Protein 7ODC (pdb70)

GO terms:
  GO:0005737 cytoplasm (C, IDA)
  GO:0042176 regulation of protein catabolic process (P, IDA)
  GO:0009446 putrescine biosynthetic process (P, IDA)
  GO:0042803 protein homodimerization activity (F, IDA)
  GO:0004586 ornithine decarboxylase activity (F, IDA)
  GO:0005829 cytosol (C, IDA)
  GO:0001822 kidney development (P, IMP)
  GO:0006597 spermine biosynthetic process (P, IMP)
  GO:0008284 positive regulation of cell population proliferation (P, IMP)
  GO:0008295 spermidine biosynthetic process (P, IMP)

InterPro domains:
  IPR000183 Ornithine/DAP/Arg decarboxylase [PR01179] (66-84)
  IPR000183 Ornithine/DAP/Arg decarboxylase [PR01179] (86-98)
  IPR000183 Ornithine/DAP/Arg decarboxylase [PR01179] (188-201)
  IPR000183 Ornithine/DAP/Arg decarboxylase [PR01179] (271-290)
  IPR000183 Ornithine/DAP/Arg decarboxylase [PR01179] (387-400)
  IPR002433 Ornithine decarboxylase [PR01182] (38-62)
  IPR002433 Ornithine decarboxylase [PR01182] (64-91)
  IPR002433 Ornithine decarboxylase [PR01182] (108-132)
  IPR002433 Ornithine decarboxylase [PR01182] (138-160)
  IPR002433 Ornithine decarboxylase [PR01182] (320-333)
  IPR002433 Ornithine decarboxylase [PR01182] (354-364)
  IPR002433 Ornithine decarboxylase [PR01182] (374-387)
  IPR002433 Ornithine decarboxylase [PTHR11482] (30-410)
  IPR009006 Alanine racemase/group IV decarboxylase, C-terminal [G3DSA:2.40.37.10] (34-411)
  IPR009006 Alanine racemase/group IV decarboxylase, C-terminal [SSF50621] (266-418)
  IPR022643 Orn/DAP/Arg decarboxylase 2, C-terminal [PF00278] (40-387)
  IPR022644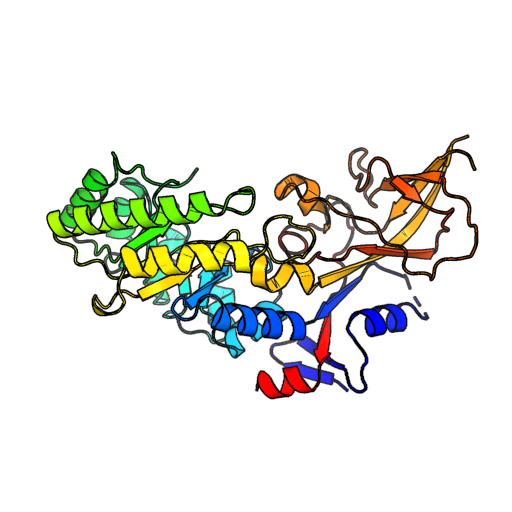 Orn/DAP/Arg decarboxylase 2, N-terminal [PF02784] (45-281)
  IPR022653 Orn/DAP/Arg decarboxylase 2, pyridoxal-phosphate binding site [PS00878] (66-84)
  IPR022657 Orn/DAP/Arg decarboxylase 2, conserved site [PS00879] (222-239)
  IPR029066 PLP-binding barrel [G3DSA:3.20.20.10] (48-279)

Solvent-accessible surface area: 18016 Å² total; per-residue (Å²): 74,73,24,102,62,50,144,18,100,0,75,4,10,72,89,72,105,42,20,130,44,8,6,53,84,95,37,150,172,105,99,6,15,0,3,0,32,0,4,24,0,2,130,10,12,82,87,0,86,164,7,1,98,72,6,56,5,2,0,7,0,115,0,0,70,18,82,2,0,0,4,0,0,16,54,28,46,0,2,0,18,0,35,35,79,98,26,0,76,38,0,48,57,26,64,6,71,21,83,69,2,0,1,16,32,2,69,3,120,58,61,48,0,101,50,0,36,98,56,37,0,73,23,0,2,0,21,39,81,101,4,0,101,42,0,32,196,12,8,68,140,1,84,0,0,0,42,2,37,93,224,70,22,6,67,53,185,50,0,104,106,4,0,72,74,0,86,156,74,118,4,54,2,14,0,0,2,1,72,22,14,56,72,40,109,66,22,98,36,2,35,104,3,1,26,26,0,58,57,0,9,68,45,0,94,131,16,47,8,110,21,75,0,0,0,1,0,2,12,1,17,6,23,128,81,54,195,16,108,3,54,86,3,4,71,59,1,41,78,8,0,85,148,61,0,53,84,133,67,57,22,94,5,0,0,22,0,5,47,0,0,0,8,35,4,0,26,0,0,0,6,0,78,42,58,114,55,77,210,75,98,39,3,40,0,44,0,31,9,3,12,72,13,1,0,3,2,45,108,174,39,145,30,157,32,109,24,64,41,39,64,174,91,117,115,144,41,146,123,33,27,4,14,0,52,3,20,17,125,48,68,149,2,102,12,23,112,164,31,99,10,6,75,2,99,90,18,45,22,0,21,1,80,36,3,0,10,43,2,26,41,52,15,51,51,100,78,51,83,137,136,18,94,48,80,24,1,0,31,78,88,40,77,108,97,20,205

Radius of gyration: 23.09 Å; Cα contacts (8 Å, |Δi|>4): 810; chains: 1; bounding box: 42×72×40 Å

Organism: Mus musculus (NCBI:txid10090)

CATH classification: 2.40.37.10 (+1 more: 3.20.20.10)

Nearest PDB structures (foldseek):
  7odc-assembly1_A-2  TM=1.002E+00  e=2.655E-84  Mus musculus
  7u6u-assembly1_B  TM=9.925E-01  e=4.959E-75  Homo sapiens
  2on3-assembly1_B  TM=9.975E-01  e=5.660E-73  Homo sapiens
  2oo0-assembly1_B  TM=9.942E-01  e=3.985E-73  Homo sapiens
  7u6p-assembly1_B  TM=9.910E-01  e=6.746E-73  Homo sapiens

Sequence (387 aa):
SSFTKDEFDCHILDEGFTAKDILDQKINDKDAFYVADLGDILKKHLRWLKALPRVTPFYAVKCNDSRAIVSTLAAIGTGFDCASKTEIQLVQGLGVPAERVIYANPCKQVSQIKYAASNGVQMMTFDSEIELMKVARAHPKAKLVLRIATKFGATLKTSRLLLERAKELNIDVIGVSFHVGSGCTDPDTFVQAVSDARCVFDMATEVGFSMHLLDIGGGFPGSEDTKLKFEEITSVINPALDKYFPSDSGVRIIAEPGRYYVASAFTLAVNIIAKKTVWEQTFMYYVNDGVYGSFNCILYDHAHVKALLQKRPKPDEKYYSSSIWGPTCDGLDRIVERCNLPEMHVGDWMLFENMGAYTVAAASTFNGFQRPNIYYVMSRPMWQLMK

Foldseek 3Di:
DWDDDQHAIAAADPDPQDQLNVVVVVLCVQAKAKEFALQLLVVLVVVCCVLPVQAAEAAECLFFVPLVNLLLCVLQPGAHAAQFLVRVCSNVVSPDALVSYANEHADDDLVRLLSCQVRVNAHYEHADLVSLVSCLPRPQAHEYAYEDELVDHHDLVCLLVNLLSCVVSVHAYAAYEYAPAQVDPDLVSLLVVLVSRLSSCVSNVVSPHNHAEYESEENAAQDPVRPDHNSNNSVVNVVSCCVRPNVVSVHRYYYHYYLNSWQQRMKMKWFFADKDDDVVAEIETETQAWCLAQVVCCVPVVDDWDKDFSDDDDPPADKHWYWYAYDDPDPPRTRGGTDIGGDDDGGGMIMTGRRTTPGRSRHDCPVNRDHHYYHHYYYPVSVVVSD

Structure (mmCIF, N/CA/C/O backbone):
data_7ODC
#
_entry.id   7ODC
#
_cell.length_a   118.500
_cell.length_b   74.000
_cell.length_c   45.600
_cell.angle_alpha   90.00
_cell.angle_beta   90.00
_cell.angle_gamma   90.00
#
_symmetry.space_group_name_H-M   'P 21 21 2'
#
loop_
_entity.id
_entity.type
_entity.pdbx_description
1 polymer 'PROTEIN (ORNITHINE DECARBOXYLASE)'
2 non-polymer "PYRIDOXAL-5'-PHOSPHATE"
3 water water
#
loop_
_atom_site.group_PDB
_atom_site.id
_atom_site.type_symbol
_atom_site.label_atom_id
_atom_site.label_alt_id
_atom_site.label_comp_id
_atom_site.label_asym_id
_atom_site.label_entity_id
_atom_site.label_seq_id
_atom_site.pdbx_PDB_ins_code
_atom_site.Cartn_x
_atom_site.Cartn_y
_atom_site.Cartn_z
_atom_site.occupancy
_atom_site.B_iso_or_equiv
_atom_site.auth_seq_id
_atom_site.auth_comp_id
_atom_site.auth_asym_id
_atom_site.auth_atom_id
_atom_site.pdbx_PDB_model_num
ATOM 1 N N . SER A 1 2 ? -26.732 -12.770 -30.890 1.00 37.86 2 SER A N 1
ATOM 2 C CA . SER A 1 2 ? -27.086 -11.417 -31.310 1.00 38.46 2 SER A CA 1
ATOM 3 C C . SER A 1 2 ? -26.074 -10.429 -30.733 1.00 38.12 2 SER A C 1
ATOM 4 O O . SER A 1 2 ? -25.725 -10.505 -29.560 1.00 37.10 2 SER A O 1
ATOM 7 N N . SER A 1 3 ? -25.568 -9.557 -31.591 1.00 37.60 3 SER A N 1
ATOM 8 C CA . SER A 1 3 ? -24.528 -8.609 -31.210 1.00 38.65 3 SER A CA 1
ATOM 9 C C . SER A 1 3 ? -24.581 -7.358 -32.068 1.00 39.04 3 SER A C 1
ATOM 10 O O . SER A 1 3 ? -25.187 -7.335 -33.140 1.00 39.83 3 SER A O 1
ATOM 13 N N . PHE A 1 4 ? -23.922 -6.301 -31.606 1.00 39.50 4 PHE A N 1
ATOM 14 C CA . PHE A 1 4 ? -23.837 -5.048 -32.347 1.00 38.93 4 PHE A CA 1
ATOM 15 C C . PHE A 1 4 ? -22.422 -4.484 -32.189 1.00 39.80 4 PHE A C 1
ATOM 16 O O . PHE A 1 4 ? -21.737 -4.793 -31.212 1.00 38.03 4 PHE A O 1
ATOM 24 N N . THR A 1 5 ? -22.014 -3.662 -33.152 1.00 40.32 5 THR A N 1
ATOM 25 C CA . THR A 1 5 ? -20.691 -3.047 -33.095 1.00 41.15 5 THR A CA 1
ATOM 26 C C . THR A 1 5 ? -20.819 -1.533 -33.190 1.00 40.30 5 THR A C 1
ATOM 27 O O . THR A 1 5 ? -21.671 -1.030 -33.913 1.00 40.06 5 THR A O 1
ATOM 31 N N . LYS A 1 6 ? -19.986 -0.812 -32.449 1.00 39.64 6 LYS A N 1
ATOM 32 C CA . LYS A 1 6 ? -20.000 0.645 -32.477 1.00 39.18 6 LYS A CA 1
ATOM 33 C C . LYS A 1 6 ? -18.784 1.158 -31.713 1.00 39.11 6 LYS A C 1
ATOM 34 O O . LYS A 1 6 ? -18.288 0.465 -30.820 1.00 38.22 6 LYS A O 1
ATOM 40 N N . ASP A 1 7 ? -18.248 2.295 -32.124 1.00 39.60 7 ASP A N 1
ATOM 41 C CA . ASP A 1 7 ? -17.070 2.854 -31.474 1.00 40.21 7 ASP A CA 1
ATOM 42 C C . ASP A 1 7 ? -16.013 1.807 -31.155 1.00 40.38 7 ASP A C 1
ATOM 43 O O . ASP A 1 7 ? -15.447 1.759 -30.063 1.00 40.84 7 ASP A O 1
ATOM 48 N N . GLU A 1 8 ? -15.618 1.000 -32.130 1.00 40.88 8 GLU A N 1
ATOM 49 C CA . GLU A 1 8 ? -14.565 0.015 -32.007 1.00 41.31 8 GLU A CA 1
ATOM 50 C C . GLU A 1 8 ? -14.751 -1.012 -30.901 1.00 39.59 8 GLU A C 1
ATOM 51 O O . GLU A 1 8 ? -13.759 -1.499 -30.337 1.00 39.86 8 GLU A O 1
ATOM 57 N N . PHE A 1 9 ? -15.983 -1.422 -30.611 1.00 37.10 9 PHE A N 1
ATOM 58 C CA . PHE A 1 9 ? -16.259 -2.442 -29.614 1.00 34.26 9 PHE A CA 1
ATOM 59 C C . PHE A 1 9 ? -17.449 -3.290 -30.069 1.00 32.94 9 PHE A C 1
ATOM 60 O O . PHE A 1 9 ? -18.296 -2.804 -30.798 1.00 33.05 9 PHE A O 1
ATOM 68 N N . ASP A 1 10 ? -17.481 -4.530 -29.604 1.00 32.65 10 ASP A N 1
ATOM 69 C CA . ASP A 1 10 ? -18.563 -5.442 -29.923 1.00 32.19 10 ASP A CA 1
ATOM 70 C C . ASP A 1 10 ? -19.397 -5.656 -28.653 1.00 30.54 10 ASP A C 1
ATOM 71 O O . ASP A 1 10 ? -18.808 -5.734 -27.582 1.00 30.33 10 ASP A O 1
ATOM 76 N N . CYS A 1 11 ? -20.712 -5.694 -28.799 1.00 28.10 11 CYS A N 1
ATOM 77 C CA . CYS A 1 11 ? -21.560 -5.907 -27.632 1.00 27.00 11 CYS A CA 1
ATOM 78 C C . CYS A 1 11 ? -22.599 -6.981 -27.943 1.00 27.45 11 CYS A C 1
ATOM 79 O O . CYS A 1 11 ? -23.309 -6.851 -28.940 1.00 28.72 11 CYS A O 1
ATOM 82 N N . HIS A 1 12 ? -22.629 -8.023 -27.131 1.00 26.77 12 HIS A N 1
ATOM 83 C CA . HIS A 1 12 ? -23.592 -9.108 -27.300 1.00 27.32 12 HIS A CA 1
ATOM 84 C C . HIS A 1 12 ? -24.932 -8.632 -26.736 1.00 26.86 12 HIS A C 1
ATOM 85 O O . HIS A 1 12 ? -24.958 -8.128 -25.622 1.00 22.71 12 HIS A O 1
ATOM 92 N N . ILE A 1 13 ? -26.037 -8.841 -27.437 1.00 25.01 13 ILE A N 1
ATOM 93 C CA . ILE A 1 13 ? -27.352 -8.437 -26.931 1.00 27.87 13 ILE A CA 1
ATOM 94 C C . ILE A 1 13 ? -27.980 -9.639 -26.241 1.00 27.88 13 ILE A C 1
ATOM 95 O O . ILE A 1 13 ? -27.986 -10.732 -26.824 1.00 29.52 13 ILE A O 1
ATOM 100 N N . LEU A 1 14 ? -28.432 -9.498 -25.015 1.00 27.17 14 LEU A N 1
ATOM 101 C CA . LEU A 1 14 ? -29.014 -10.571 -24.221 1.00 28.63 14 LEU A CA 1
ATOM 102 C C . LEU A 1 14 ? -30.476 -10.767 -24.627 1.00 30.99 14 LEU A C 1
ATOM 103 O O . LEU A 1 14 ? -31.266 -9.836 -24.458 1.00 30.95 14 LEU A O 1
ATOM 108 N N . ASP A 1 15 ? -30.842 -11.952 -25.127 1.00 34.65 15 ASP A N 1
ATOM 109 C CA . ASP A 1 15 ? -32.230 -12.085 -25.563 1.00 37.23 15 ASP A CA 1
ATOM 110 C C . ASP A 1 15 ? -33.291 -12.692 -24.700 1.00 39.14 15 ASP A C 1
ATOM 111 O O . ASP A 1 15 ? -34.261 -11.943 -24.455 1.00 41.91 15 ASP A O 1
ATOM 116 N N . GLU A 1 16 ? -33.285 -13.972 -24.366 1.00 40.98 16 GLU A N 1
ATOM 117 C CA . GLU A 1 16 ? -34.395 -14.479 -23.546 1.00 41.08 16 GLU A CA 1
ATOM 118 C C . GLU A 1 16 ? -34.499 -13.562 -22.325 1.00 40.92 16 GLU A C 1
ATOM 119 O O . GLU A 1 16 ? -34.726 -12.359 -22.335 1.00 41.59 16 GLU A O 1
ATOM 121 N N . GLY A 1 17 ? -34.201 -14.226 -21.222 1.00 39.92 17 GLY A N 1
ATOM 122 C CA . GLY A 1 17 ? -34.081 -13.625 -19.898 1.00 38.27 17 GLY A CA 1
ATOM 123 C C . GLY A 1 17 ? -32.642 -13.989 -19.471 1.00 36.89 17 GLY A C 1
ATOM 124 O O . GLY A 1 17 ? -32.384 -14.328 -18.324 1.00 37.43 17 GLY A O 1
ATOM 125 N N . PHE A 1 18 ? -31.770 -14.024 -20.477 1.00 35.24 18 PHE A N 1
ATOM 126 C CA . PHE A 1 18 ? -30.364 -14.302 -20.224 1.00 33.68 18 PHE A CA 1
ATOM 127 C C . PHE A 1 18 ? -29.787 -12.998 -19.641 1.00 31.43 18 PHE A C 1
ATOM 128 O O . PHE A 1 18 ? -30.109 -11.892 -20.039 1.00 31.05 18 PHE A O 1
ATOM 136 N N . THR A 1 19 ? -28.979 -13.188 -18.631 1.00 29.87 19 THR A N 1
ATOM 137 C CA . THR A 1 19 ? -28.362 -12.086 -17.885 1.00 29.11 19 THR A CA 1
ATOM 138 C C . THR A 1 19 ? -26.861 -12.127 -18.087 1.00 25.23 19 THR A C 1
ATOM 139 O O . THR A 1 19 ? -26.305 -13.115 -18.566 1.00 22.90 19 THR A O 1
ATOM 143 N N . ALA A 1 20 ? -26.177 -11.081 -17.628 1.00 24.17 20 ALA A N 1
ATOM 144 C CA . ALA A 1 20 ? -24.719 -11.029 -17.709 1.00 22.55 20 ALA A CA 1
ATOM 145 C C . ALA A 1 20 ? -24.073 -12.205 -17.007 1.00 23.10 20 ALA A C 1
ATOM 146 O O . ALA A 1 20 ? -23.042 -12.741 -17.458 1.00 20.63 20 ALA A O 1
ATOM 148 N N . LYS A 1 21 ? -24.611 -12.624 -15.860 1.00 23.97 21 LYS A N 1
ATOM 149 C CA . LYS A 1 21 ? -24.102 -13.800 -15.162 1.00 27.58 21 LYS A CA 1
ATOM 150 C C . LYS A 1 21 ? -24.210 -15.041 -16.037 1.00 27.32 21 LYS A C 1
ATOM 151 O O . LYS A 1 21 ? -23.259 -15.808 -16.170 1.00 28.24 21 LYS A O 1
ATOM 157 N N . ASP A 1 22 ? -25.321 -15.250 -16.732 1.00 29.19 22 ASP A N 1
ATOM 158 C CA . ASP A 1 22 ? -25.489 -16.396 -17.628 1.00 29.66 22 ASP A CA 1
ATOM 159 C C . ASP A 1 22 ? -24.477 -16.412 -18.761 1.00 28.78 22 ASP A C 1
ATOM 160 O O . ASP A 1 22 ? -23.997 -17.466 -19.167 1.00 29.19 22 ASP A O 1
ATOM 165 N N . ILE A 1 23 ? -24.137 -15.244 -19.307 1.00 26.28 23 ILE A N 1
ATOM 166 C CA . ILE A 1 23 ? -23.127 -15.176 -20.362 1.00 26.61 23 ILE A CA 1
ATOM 167 C C . ILE A 1 23 ? -21.783 -15.620 -19.821 1.00 25.47 23 ILE A C 1
ATOM 168 O O . ILE A 1 23 ? -20.986 -16.294 -20.470 1.00 24.72 23 ILE A O 1
ATOM 173 N N . LEU A 1 24 ? -21.490 -15.184 -18.595 1.00 24.27 24 LEU A N 1
ATOM 174 C CA . LEU A 1 24 ? -20.245 -15.570 -17.936 1.00 25.14 24 LEU A CA 1
ATOM 175 C C . LEU A 1 24 ? -20.100 -17.085 -17.867 1.00 25.71 24 LEU A C 1
ATOM 176 O O . LEU A 1 24 ? -19.111 -17.691 -18.278 1.00 24.18 24 LEU A O 1
ATOM 181 N N . ASP A 1 25 ? -21.145 -17.754 -17.379 1.00 27.63 25 ASP A N 1
ATOM 182 C CA . ASP A 1 25 ? -21.189 -19.213 -17.322 1.00 29.67 25 ASP A CA 1
ATOM 183 C C . ASP A 1 25 ? -21.042 -19.859 -18.700 1.00 29.15 25 ASP A C 1
ATOM 184 O O . ASP A 1 25 ? -20.358 -20.866 -18.870 1.00 28.90 25 ASP A O 1
ATOM 189 N N . GLN A 1 26 ? -21.671 -19.276 -19.712 1.00 29.13 26 GLN A N 1
ATOM 190 C CA . GLN A 1 26 ? -21.603 -19.768 -21.074 1.00 30.54 26 GLN A CA 1
ATOM 191 C C . GLN A 1 26 ? -20.195 -19.769 -21.638 1.00 30.14 26 GLN A C 1
ATOM 192 O O . GLN A 1 26 ? -19.792 -20.717 -22.325 1.00 28.82 26 GLN A O 1
ATOM 198 N N . LYS A 1 27 ? -19.448 -18.697 -21.348 1.00 28.28 27 LYS A N 1
ATOM 199 C CA . LYS A 1 27 ? -18.068 -18.591 -21.810 1.00 29.19 27 LYS A CA 1
ATOM 200 C C . LYS A 1 27 ? -17.200 -19.624 -21.105 1.00 29.37 27 LYS A C 1
ATOM 201 O O . LYS A 1 27 ? -16.327 -20.204 -21.741 1.00 29.77 27 LYS A O 1
ATOM 207 N N . ILE A 1 28 ? -17.471 -19.910 -19.840 1.00 29.42 28 ILE A N 1
ATOM 208 C CA . ILE A 1 28 ? -16.708 -20.892 -19.079 1.00 29.74 28 ILE A CA 1
ATOM 209 C C . ILE A 1 28 ? -17.048 -22.305 -19.551 1.00 31.52 28 ILE A C 1
ATOM 210 O O . ILE A 1 28 ? -16.159 -23.152 -19.549 1.00 33.55 28 ILE A O 1
ATOM 215 N N . ASN A 1 29 ? -18.288 -22.525 -19.946 1.00 33.82 29 ASN A N 1
ATOM 216 C CA . ASN A 1 29 ? -18.717 -23.828 -20.450 1.00 35.77 29 ASN A CA 1
ATOM 217 C C . ASN A 1 29 ? -18.266 -24.025 -21.901 1.00 36.89 29 ASN A C 1
ATOM 218 O O . ASN A 1 29 ? -18.255 -25.212 -22.309 1.00 38.49 29 ASN A O 1
ATOM 223 N N . ASP A 1 36 ? -6.839 -21.740 -23.312 1.00 27.52 36 ASP A N 1
ATOM 224 C CA . ASP A 1 36 ? -5.834 -21.128 -22.438 1.00 25.49 36 ASP A CA 1
ATOM 225 C C . ASP A 1 36 ? -6.398 -20.717 -21.082 1.00 22.36 36 ASP A C 1
ATOM 226 O O . ASP A 1 36 ? -5.632 -20.644 -20.109 1.00 22.41 36 ASP A O 1
ATOM 231 N N . LYS A 1 37 ? -7.666 -20.402 -20.987 1.00 1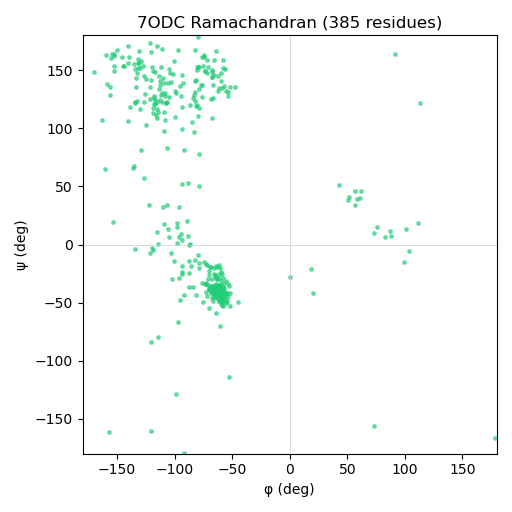9.90 37 LYS A N 1
ATOM 232 C CA . LYS A 1 37 ? -8.326 -20.097 -19.719 1.00 18.73 37 LYS A CA 1
ATOM 233 C C . LYS A 1 37 ? -7.753 -18.881 -19.000 1.00 16.88 37 LYS A C 1
ATOM 234 O O . LYS A 1 37 ? -7.535 -18.847 -17.787 1.00 16.99 37 LYS A O 1
ATOM 240 N N . ASP A 1 38 ? -7.566 -17.847 -19.800 1.00 16.86 38 ASP A N 1
ATOM 241 C CA . ASP A 1 38 ? -7.116 -16.566 -19.308 1.00 16.22 38 ASP A CA 1
ATOM 242 C C . ASP A 1 38 ? -8.277 -15.894 -18.576 1.00 15.06 38 ASP A C 1
ATOM 243 O O . ASP A 1 38 ? -9.450 -16.119 -18.908 1.00 15.68 38 ASP A O 1
ATOM 248 N N . ALA A 1 39 ? -7.916 -15.101 -17.571 1.00 13.90 39 ALA A N 1
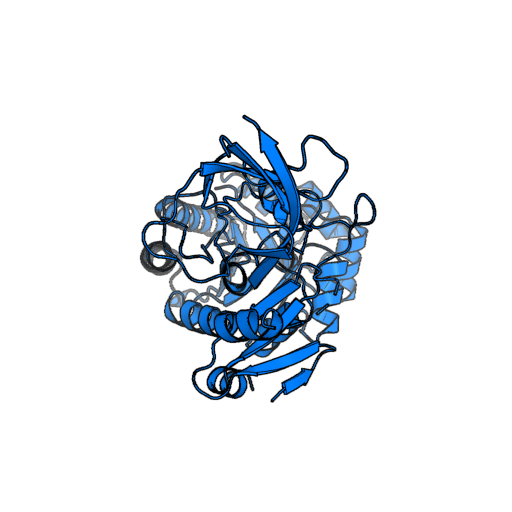ATOM 249 C CA . ALA A 1 39 ? -8.933 -14.318 -16.869 1.00 13.93 39 ALA A CA 1
ATOM 250 C C . ALA A 1 39 ? -9.687 -13.453 -17.880 1.00 14.15 39 ALA A C 1
ATOM 251 O O . ALA A 1 39 ? -9.092 -13.030 -18.880 1.00 14.60 39 ALA A O 1
ATOM 253 N N . PHE A 1 40 ? -10.955 -13.142 -17.601 1.00 14.16 40 PHE A N 1
ATOM 254 C CA . PHE A 1 40 ? -11.704 -12.248 -18.508 1.00 14.08 40 PHE A CA 1
ATOM 255 C C . PHE A 1 40 ? -12.776 -11.515 -17.711 1.00 12.96 40 PHE A C 1
ATOM 256 O O . PHE A 1 40 ? -13.174 -11.984 -16.652 1.00 14.20 40 PHE A O 1
ATOM 264 N N . TYR A 1 41 ? -13.314 -10.412 -18.240 1.00 12.43 41 TYR A N 1
ATOM 265 C CA . TYR A 1 41 ? -14.425 -9.715 -17.649 1.00 12.58 41 TYR A CA 1
ATOM 266 C C . TYR A 1 41 ? -15.667 -9.855 -18.539 1.00 14.47 41 TYR A C 1
ATOM 267 O O . TYR A 1 41 ? -15.530 -9.953 -19.751 1.00 13.53 41 TYR A O 1
ATOM 276 N N . VAL A 1 42 ? -16.818 -9.782 -17.898 1.00 11.98 42 VAL A N 1
ATOM 277 C CA . VAL A 1 42 ? -18.078 -9.559 -18.568 1.00 13.00 42 VAL A CA 1
ATOM 278 C C . VAL A 1 42 ? -18.587 -8.202 -18.008 1.00 12.22 42 VAL A C 1
ATOM 279 O O . VAL A 1 42 ? -18.638 -7.956 -16.791 1.00 15.48 42 VAL A O 1
ATOM 283 N N . ALA A 1 43 ? -18.785 -7.253 -18.906 1.00 13.66 43 ALA A N 1
ATOM 284 C CA . ALA A 1 43 ? -19.207 -5.904 -18.595 1.00 14.06 43 ALA A CA 1
ATOM 285 C C . ALA A 1 43 ? -20.596 -5.635 -19.195 1.00 14.45 43 ALA A C 1
ATOM 286 O O . ALA A 1 43 ? -20.801 -5.725 -20.409 1.00 15.93 43 ALA A O 1
ATOM 288 N N . ASP A 1 44 ? -21.509 -5.393 -18.267 1.00 13.79 44 ASP A N 1
ATOM 289 C CA . ASP A 1 44 ? -22.922 -5.180 -18.650 1.00 15.07 44 ASP A CA 1
ATOM 290 C C . ASP A 1 44 ? -23.217 -3.706 -18.837 1.00 14.34 44 ASP A C 1
ATOM 291 O O . ASP A 1 44 ? -23.435 -2.964 -17.883 1.00 15.18 44 ASP A O 1
ATOM 296 N N . LEU A 1 45 ? -23.221 -3.295 -20.099 1.00 14.38 45 LEU A N 1
ATOM 297 C CA . LEU A 1 45 ? -23.496 -1.909 -20.488 1.00 15.32 45 LEU A CA 1
ATOM 298 C C . LEU A 1 45 ? -24.916 -1.538 -20.102 1.00 16.38 45 LEU A C 1
ATOM 299 O O . LEU A 1 45 ? -25.233 -0.369 -19.837 1.00 15.93 45 LEU A O 1
ATOM 304 N N . GLY A 1 46 ? -25.813 -2.509 -20.053 1.00 17.36 46 GLY A N 1
ATOM 305 C CA . GLY A 1 46 ? -27.172 -2.306 -19.568 1.00 18.08 46 GLY A CA 1
ATOM 306 C C . GLY A 1 46 ? -27.248 -1.866 -18.122 1.00 18.09 46 GLY A C 1
ATOM 307 O O . GLY A 1 46 ? -28.122 -1.098 -17.671 1.00 19.51 46 GLY A O 1
ATOM 308 N N . ASP A 1 47 ? -26.274 -2.243 -17.309 1.00 17.60 47 ASP A N 1
ATOM 309 C CA . ASP A 1 47 ? -26.186 -1.887 -15.905 1.00 18.61 47 ASP A CA 1
ATOM 310 C C . ASP A 1 47 ? -25.857 -0.396 -15.826 1.00 17.25 47 ASP A C 1
ATOM 311 O O . ASP A 1 47 ? -26.327 0.294 -14.912 1.00 18.88 47 ASP A O 1
ATOM 316 N N . ILE A 1 48 ? -25.069 0.106 -16.758 1.00 17.24 48 ILE A N 1
ATOM 317 C CA . ILE A 1 48 ? -24.766 1.541 -16.785 1.00 17.05 48 ILE A CA 1
ATOM 318 C C . ILE A 1 48 ? -25.990 2.391 -17.095 1.00 17.22 48 ILE A C 1
ATOM 319 O O . ILE A 1 48 ? -26.199 3.465 -16.486 1.00 16.29 48 ILE A O 1
ATOM 324 N N . LEU A 1 49 ? -26.859 1.917 -18.004 1.00 17.54 49 LEU A N 1
ATOM 325 C CA . LEU A 1 49 ? -28.087 2.638 -18.338 1.00 19.62 49 LEU A CA 1
ATOM 326 C C . LEU A 1 49 ? -29.034 2.551 -17.137 1.00 18.37 49 LEU A C 1
ATOM 327 O O . LEU A 1 49 ? -29.653 3.583 -16.809 1.00 16.48 49 LEU A O 1
ATOM 332 N N . LYS A 1 50 ? -29.071 1.415 -16.459 1.00 16.33 50 LYS A N 1
ATOM 333 C CA . LYS A 1 50 ? -29.858 1.279 -15.245 1.00 16.56 50 LYS A CA 1
ATOM 334 C C . LYS A 1 50 ? -29.414 2.317 -14.197 1.00 16.39 50 LYS A C 1
ATOM 335 O O . LYS A 1 50 ? -30.246 2.921 -13.531 1.00 17.40 50 LYS A O 1
ATOM 341 N N . LYS A 1 51 ? -28.097 2.416 -14.008 1.00 14.27 51 LYS A N 1
ATOM 342 C CA . LYS A 1 51 ? -27.547 3.396 -13.087 1.00 14.51 51 LYS A CA 1
ATOM 343 C C . LYS A 1 51 ? -27.934 4.802 -13.529 1.00 14.42 51 LYS A C 1
ATOM 344 O O . LYS A 1 51 ? -28.278 5.643 -12.677 1.00 14.68 51 LYS A O 1
ATOM 350 N N . HIS A 1 52 ? -27.915 5.129 -14.813 1.00 14.55 52 HIS A N 1
ATOM 351 C CA . HIS A 1 52 ? -28.302 6.445 -15.284 1.00 14.58 52 HIS A CA 1
ATOM 352 C C . HIS A 1 52 ? -29.781 6.745 -14.970 1.00 15.01 52 HIS A C 1
ATOM 353 O O . HIS A 1 52 ? -30.105 7.839 -14.490 1.00 14.81 52 HIS A O 1
ATOM 360 N N . LEU A 1 53 ? -30.672 5.781 -15.184 1.00 16.88 53 LEU A N 1
ATOM 361 C CA . LEU A 1 53 ? -32.097 6.001 -14.901 1.00 16.55 53 LEU A CA 1
ATOM 362 C C . LEU A 1 53 ? -32.322 6.254 -13.430 1.00 16.74 53 LEU A C 1
ATOM 363 O O . LEU A 1 53 ? -33.099 7.112 -12.984 1.00 18.49 53 LEU A O 1
ATOM 368 N N . ARG A 1 54 ? -31.615 5.483 -12.586 1.00 15.91 54 ARG A N 1
ATOM 369 C CA . ARG A 1 54 ? -31.676 5.601 -11.151 1.00 15.48 54 ARG A CA 1
ATOM 370 C C . ARG A 1 54 ? -31.172 6.976 -10.715 1.00 15.37 54 ARG A C 1
ATOM 371 O O . ARG A 1 54 ? -31.678 7.546 -9.745 1.00 16.02 54 ARG A O 1
ATOM 379 N N . TRP A 1 55 ? -30.131 7.497 -11.379 1.00 13.97 55 TRP A N 1
ATOM 380 C CA . TRP A 1 55 ? -29.614 8.831 -11.064 1.00 14.80 55 TRP A CA 1
ATOM 381 C C . TRP A 1 55 ? -30.628 9.912 -11.430 1.00 13.73 55 TRP A C 1
ATOM 382 O O . TRP A 1 55 ? -30.866 10.842 -10.632 1.00 14.48 55 TRP A O 1
ATOM 393 N N . LEU A 1 56 ? -31.206 9.812 -12.623 1.00 15.37 56 LEU A N 1
ATOM 394 C CA . LEU A 1 56 ? -32.185 10.824 -13.043 1.00 17.22 56 LEU A CA 1
ATOM 395 C C . LEU A 1 56 ? -33.349 10.835 -12.047 1.00 19.16 56 LEU A C 1
ATOM 396 O O . LEU A 1 56 ? -33.896 11.904 -11.722 1.00 19.96 56 LEU A O 1
ATOM 401 N N . LYS A 1 57 ? -33.734 9.661 -11.538 1.00 17.81 57 LYS A N 1
ATOM 402 C CA . LYS A 1 57 ? -34.840 9.630 -10.586 1.00 18.77 57 LYS A CA 1
ATOM 403 C C . LYS A 1 57 ? -34.442 10.205 -9.238 1.00 18.61 57 LYS A C 1
ATOM 404 O O . LYS A 1 57 ? -35.243 10.970 -8.657 1.00 19.14 57 LYS A O 1
ATOM 410 N N . ALA A 1 58 ? -33.274 9.860 -8.703 1.00 15.48 58 ALA A N 1
ATOM 411 C CA . ALA A 1 58 ? -32.846 10.244 -7.384 1.00 15.36 58 ALA A CA 1
ATOM 412 C C . ALA A 1 58 ? -32.376 11.690 -7.251 1.00 15.13 58 ALA A C 1
ATOM 413 O O . ALA A 1 58 ? -32.517 12.298 -6.201 1.00 17.15 58 ALA A O 1
ATOM 415 N N . LEU A 1 59 ? -31.769 12.244 -8.294 1.00 14.91 59 LEU A N 1
ATOM 416 C CA . LEU A 1 59 ? -31.223 13.604 -8.264 1.00 15.42 59 LEU A CA 1
ATOM 417 C C . LEU A 1 59 ? -31.597 14.320 -9.543 1.00 16.03 59 LEU A C 1
ATOM 418 O O . LEU A 1 59 ? -30.802 14.607 -10.446 1.00 15.33 59 LEU A O 1
ATOM 423 N N . PRO A 1 60 ? -32.889 14.575 -9.752 1.00 16.66 60 PRO A N 1
ATOM 424 C CA . PRO A 1 60 ? -33.388 15.164 -10.987 1.00 16.60 60 PRO A CA 1
ATOM 425 C C . PRO A 1 60 ? -32.830 16.533 -11.350 1.00 16.73 60 PRO A C 1
ATOM 426 O O . PRO A 1 60 ? -32.848 16.921 -12.531 1.00 19.66 60 PRO A O 1
ATOM 430 N N . ARG A 1 61 ? -32.347 17.293 -10.389 1.00 16.56 61 ARG A N 1
ATOM 431 C CA . ARG A 1 61 ? -31.786 18.613 -10.654 1.00 17.68 61 ARG A CA 1
ATOM 432 C C . ARG A 1 61 ? -30.267 18.548 -10.846 1.00 16.30 61 ARG A C 1
ATOM 433 O O . ARG A 1 61 ? -29.674 19.614 -10.952 1.00 18.00 61 ARG A O 1
ATOM 441 N N . VAL A 1 62 ? -29.639 17.384 -10.841 1.00 15.27 62 VAL A N 1
ATOM 442 C CA . VAL A 1 62 ? -28.171 17.320 -10.892 1.00 14.23 62 VAL A CA 1
ATOM 443 C C . VAL A 1 62 ? -27.631 16.594 -12.119 1.00 13.15 62 VAL A C 1
ATOM 444 O O . VAL A 1 62 ? -27.915 15.421 -12.368 1.00 15.12 62 VAL A O 1
ATOM 448 N N . THR A 1 63 ? -26.893 17.319 -12.957 1.00 13.72 63 THR A N 1
ATOM 449 C CA . THR A 1 63 ? -26.352 16.731 -14.165 1.00 13.34 63 THR A CA 1
ATOM 450 C C . THR A 1 63 ? -25.061 15.966 -13.845 1.00 14.60 63 THR A C 1
ATOM 451 O O . THR A 1 63 ? -24.156 16.602 -13.314 1.00 14.02 63 THR A O 1
ATOM 455 N N . PRO A 1 64 ? -25.006 14.690 -14.174 1.00 13.75 64 PRO A N 1
ATOM 456 C CA . PRO A 1 64 ? -23.800 13.926 -13.889 1.00 13.97 64 PRO A CA 1
ATOM 457 C C . PRO A 1 64 ? -22.725 14.085 -14.943 1.00 13.74 64 PRO A C 1
ATOM 458 O O . PRO A 1 64 ? -22.928 14.008 -16.161 1.00 14.96 64 PRO A O 1
ATOM 462 N N . PHE A 1 65 ? -21.506 14.407 -14.489 1.00 12.00 65 PHE A N 1
ATOM 463 C CA . PHE A 1 65 ? -20.302 14.497 -15.288 1.00 11.75 65 PHE A CA 1
ATOM 464 C C . PHE A 1 65 ? -19.421 13.282 -14.861 1.00 12.36 65 PHE A C 1
ATOM 465 O O . PHE A 1 65 ? -18.735 13.381 -13.842 1.00 12.78 65 PHE A O 1
ATOM 473 N N . TYR A 1 66 ? -19.470 12.215 -15.634 1.00 11.11 66 TYR A N 1
ATOM 474 C CA . TYR A 1 66 ? -18.722 10.997 -15.290 1.00 10.82 66 TYR A CA 1
ATOM 475 C C . TYR A 1 66 ? -17.231 11.236 -15.079 1.00 10.57 66 TYR A C 1
ATOM 476 O O . TYR A 1 66 ? -16.545 11.794 -15.952 1.00 11.56 66 TYR A O 1
ATOM 485 N N . ALA A 1 67 ? -16.695 10.703 -13.977 1.00 10.44 67 ALA A N 1
ATOM 486 C CA . ALA A 1 67 ? -15.257 10.826 -13.693 1.00 10.93 67 ALA A CA 1
ATOM 487 C C . ALA A 1 67 ? -14.540 9.720 -14.468 1.00 10.61 67 ALA A C 1
ATOM 488 O O . ALA A 1 67 ? -14.394 8.566 -14.031 1.00 10.51 67 ALA A O 1
ATOM 490 N N . VAL A 1 68 ? -14.028 10.069 -15.645 1.00 11.27 68 VAL A N 1
ATOM 491 C CA . VAL A 1 68 ? -13.379 9.185 -16.600 1.00 12.10 68 VAL A CA 1
ATOM 492 C C . VAL A 1 68 ? -12.262 8.366 -15.990 1.00 13.43 68 VAL A C 1
ATOM 493 O O . VAL A 1 68 ? -12.108 7.180 -16.304 1.00 13.65 68 VAL A O 1
ATOM 497 N N . LYS A 1 69 ? -11.536 8.954 -15.054 1.00 12.08 69 LYS A N 1
ATOM 498 C CA . LYS A 1 69 ? -10.427 8.211 -14.427 1.00 13.59 69 LYS A CA 1
ATOM 499 C C . LYS A 1 69 ? -10.851 6.927 -13.747 1.00 13.28 69 LYS A C 1
ATOM 500 O O . LYS A 1 69 ? -10.060 5.959 -13.733 1.00 11.99 69 LYS A O 1
ATOM 506 N N . CYS A 1 70 ? -12.083 6.755 -13.286 1.00 11.36 70 CYS A N 1
ATOM 507 C CA . CYS A 1 70 ? -12.549 5.533 -12.643 1.00 10.74 70 CYS A CA 1
ATOM 508 C C . CYS A 1 70 ? -12.419 4.320 -13.535 1.00 11.95 70 CYS A C 1
ATOM 509 O O . CYS A 1 70 ? -12.149 3.202 -13.071 1.00 11.28 70 CYS A O 1
ATOM 512 N N . ASN A 1 71 ? -12.814 4.494 -14.790 1.00 11.20 71 ASN A N 1
ATOM 513 C CA . ASN A 1 71 ? -12.840 3.428 -15.794 1.00 11.73 71 ASN A CA 1
ATOM 514 C C . ASN A 1 71 ? -12.933 4.122 -17.156 1.00 12.85 71 ASN A C 1
ATOM 515 O O . ASN A 1 71 ? -13.993 4.652 -17.535 1.00 13.53 71 ASN A O 1
ATOM 520 N N . ASP A 1 72 ? -11.824 4.091 -17.880 1.00 12.21 72 ASP A N 1
ATOM 521 C CA . ASP A 1 72 ? -11.711 4.761 -19.161 1.00 15.30 72 ASP A CA 1
ATOM 522 C C . ASP A 1 72 ? -11.926 3.844 -20.346 1.00 16.07 72 ASP A C 1
ATOM 523 O O . ASP A 1 72 ? -11.582 4.262 -21.451 1.00 16.83 72 ASP A O 1
ATOM 528 N N . SER A 1 73 ? -12.484 2.652 -20.136 1.00 15.14 73 SER A N 1
ATOM 529 C CA . SER A 1 73 ? -12.760 1.752 -21.253 1.00 15.87 73 SER A CA 1
ATOM 530 C C . SER A 1 73 ? -13.598 2.479 -22.305 1.00 17.25 73 SER A C 1
ATOM 531 O O . SER A 1 73 ? -14.588 3.176 -22.042 1.00 16.98 73 SER A O 1
ATOM 534 N N . ARG A 1 74 ? -13.175 2.380 -23.567 1.00 18.81 74 ARG A N 1
ATOM 535 C CA . ARG A 1 74 ? -13.826 3.109 -24.658 1.00 19.61 74 ARG A CA 1
ATOM 536 C C . ARG A 1 74 ? -15.322 2.856 -24.715 1.00 19.19 74 ARG A C 1
ATOM 537 O O . ARG A 1 74 ? -16.121 3.801 -24.843 1.00 17.91 74 ARG A O 1
ATOM 545 N N . ALA A 1 75 ? -15.765 1.615 -24.576 1.00 17.09 75 ALA A N 1
ATOM 546 C CA . ALA A 1 75 ? -17.176 1.275 -24.605 1.00 17.12 75 ALA A CA 1
ATOM 547 C C . ALA A 1 75 ? -17.982 1.934 -23.498 1.00 17.02 75 ALA A C 1
ATOM 548 O O . ALA A 1 75 ? -19.152 2.282 -23.667 1.00 18.12 75 ALA A O 1
ATOM 550 N N . ILE A 1 76 ? -17.400 2.076 -22.308 1.00 16.30 76 ILE A N 1
ATOM 551 C CA . ILE A 1 76 ? -18.072 2.735 -21.196 1.00 15.92 76 ILE A CA 1
ATOM 552 C C . ILE A 1 76 ? -18.274 4.210 -21.490 1.00 16.71 76 ILE A C 1
ATOM 553 O O . ILE A 1 76 ? -19.388 4.741 -21.378 1.00 16.96 76 ILE A O 1
ATOM 558 N N . VAL A 1 77 ? -17.214 4.877 -21.942 1.00 15.47 77 VAL A N 1
ATOM 559 C CA . VAL A 1 77 ? -17.284 6.305 -22.250 1.00 15.07 77 VAL A CA 1
ATOM 560 C C . VAL A 1 77 ? -18.224 6.563 -23.414 1.00 14.87 77 VAL A C 1
ATOM 561 O O . VAL A 1 77 ? -19.009 7.478 -23.389 1.00 16.71 77 VAL A O 1
ATOM 565 N N . SER A 1 78 ? -18.183 5.669 -24.406 1.00 15.84 78 SER A N 1
ATOM 566 C CA . SER A 1 78 ? -19.094 5.767 -25.551 1.00 18.18 78 SER A CA 1
ATOM 567 C C . SER A 1 78 ? -20.544 5.654 -25.126 1.00 17.08 78 SER A C 1
ATOM 568 O O . SER A 1 78 ? -21.405 6.436 -25.572 1.00 18.58 78 SER A O 1
ATOM 571 N N . THR A 1 79 ? -20.886 4.709 -24.270 1.00 16.77 79 THR A N 1
ATOM 572 C CA . THR A 1 79 ? -22.211 4.476 -23.738 1.00 15.62 79 THR A CA 1
ATOM 573 C C . THR A 1 79 ? -22.748 5.650 -22.951 1.00 17.51 79 THR A C 1
ATOM 574 O O . THR A 1 79 ? -23.866 6.168 -23.159 1.00 17.70 79 THR A O 1
ATOM 578 N N . LEU A 1 80 ? -21.920 6.160 -22.036 1.00 16.83 80 LEU A N 1
ATOM 579 C CA . LEU A 1 80 ? -22.300 7.304 -21.212 1.00 16.22 80 LEU A CA 1
ATOM 580 C C . LEU A 1 80 ? -22.536 8.544 -22.066 1.00 17.05 80 LEU A C 1
ATOM 581 O O . LEU A 1 80 ? -23.449 9.331 -21.794 1.00 18.32 80 LEU A O 1
ATOM 586 N N . ALA A 1 81 ? -21.715 8.746 -23.091 1.00 16.16 81 ALA A N 1
ATOM 587 C CA . ALA A 1 81 ? -21.869 9.875 -23.998 1.00 18.12 81 ALA A CA 1
ATOM 588 C C . ALA A 1 81 ? -23.235 9.788 -24.695 1.00 19.26 81 ALA A C 1
ATOM 589 O O . ALA A 1 81 ? -23.950 10.796 -24.739 1.00 18.76 81 ALA A O 1
ATOM 591 N N . ALA A 1 82 ? -23.498 8.580 -25.206 1.00 17.57 82 ALA A N 1
ATOM 592 C CA . ALA A 1 82 ? -24.748 8.309 -25.889 1.00 19.22 82 ALA A CA 1
ATOM 593 C C . ALA A 1 82 ? -25.953 8.589 -25.035 1.00 19.76 82 ALA A C 1
ATOM 594 O O . ALA A 1 82 ? -26.925 9.126 -25.571 1.00 21.54 82 ALA A O 1
ATOM 596 N N . ILE A 1 83 ? -25.937 8.317 -23.728 1.00 19.07 83 ILE A N 1
ATOM 597 C CA . ILE A 1 83 ? -27.080 8.552 -22.879 1.00 19.49 83 ILE A CA 1
ATOM 598 C C . ILE A 1 83 ? -27.180 9.946 -22.280 1.00 20.55 83 ILE A C 1
ATOM 599 O O . ILE A 1 83 ? -28.182 10.267 -21.635 1.00 22.41 83 ILE A O 1
ATOM 604 N N . GLY A 1 84 ? -26.217 10.798 -22.584 1.00 21.28 84 GLY A N 1
ATOM 605 C CA . GLY A 1 84 ? -26.229 12.187 -22.218 1.00 20.34 84 GLY A CA 1
ATOM 606 C C . GLY A 1 84 ? -25.433 12.694 -21.044 1.00 20.03 84 GLY A C 1
ATOM 607 O O . GLY A 1 84 ? -25.738 13.801 -20.554 1.00 22.38 84 GLY A O 1
ATOM 608 N N . THR A 1 85 ? -24.514 11.902 -20.505 1.00 18.18 85 THR A N 1
ATOM 609 C CA . THR A 1 85 ? -23.751 12.453 -19.380 1.00 16.45 85 THR A CA 1
ATOM 610 C C . THR A 1 85 ? -22.749 13.470 -19.894 1.00 16.28 85 THR A C 1
ATOM 611 O O . THR A 1 85 ? -22.352 13.597 -21.060 1.00 15.96 85 THR A O 1
ATOM 615 N N . GLY A 1 86 ? -22.271 14.263 -18.928 1.00 12.87 86 GLY A N 1
ATOM 616 C CA . GLY A 1 86 ? -21.087 15.094 -19.135 1.00 14.21 86 GLY A CA 1
ATOM 617 C C . GLY A 1 86 ? -19.913 14.240 -18.677 1.00 13.03 86 GLY A C 1
ATOM 618 O O . GLY A 1 86 ? -20.046 13.048 -18.361 1.00 12.08 86 GLY A O 1
ATOM 619 N N . PHE A 1 87 ? -18.700 14.796 -18.754 1.00 13.34 87 PHE A N 1
ATOM 620 C CA . PHE A 1 87 ? -17.466 14.140 -18.378 1.00 11.19 87 PHE A CA 1
ATOM 621 C C . PHE A 1 87 ? -16.585 15.023 -17.523 1.00 12.39 87 PHE A C 1
ATOM 622 O O . PHE A 1 87 ? -16.351 16.197 -17.829 1.00 12.89 87 PHE A O 1
ATOM 630 N N . ASP A 1 88 ? -16.017 14.492 -16.465 1.00 11.31 88 ASP A N 1
ATOM 631 C CA . ASP A 1 88 ? -15.003 15.086 -15.601 1.00 13.95 88 ASP A CA 1
ATOM 632 C C . ASP A 1 88 ? -13.666 14.478 -16.055 1.00 13.46 88 ASP A C 1
ATOM 633 O O . ASP A 1 88 ? -13.391 13.277 -15.894 1.00 13.44 88 ASP A O 1
ATOM 638 N N . CYS A 1 89 ? -12.847 15.295 -16.680 1.00 12.31 89 CYS A N 1
ATOM 639 C CA . CYS A 1 89 ? -11.540 14.971 -17.202 1.00 13.61 89 CYS A CA 1
ATOM 640 C C . CYS A 1 89 ? -10.436 15.644 -16.400 1.00 16.19 89 CYS A C 1
ATOM 641 O O . CYS A 1 89 ? -10.579 16.798 -15.956 1.00 16.19 89 CYS A O 1
ATOM 644 N N . ALA A 1 90 ? -9.317 14.950 -16.231 1.00 16.54 90 ALA A N 1
ATOM 645 C CA . ALA A 1 90 ? -8.253 15.527 -15.395 1.00 16.61 90 ALA A CA 1
ATOM 646 C C . ALA A 1 90 ? -6.948 15.738 -16.125 1.00 16.33 90 ALA A C 1
ATOM 647 O O . ALA A 1 90 ? -5.954 16.244 -15.568 1.00 16.72 90 ALA A O 1
ATOM 649 N N . SER A 1 91 ? -6.866 15.347 -17.387 1.00 14.09 91 SER A N 1
ATOM 650 C CA . SER A 1 91 ? -5.667 15.444 -18.166 1.00 14.80 91 SER A CA 1
ATOM 651 C C . SER A 1 91 ? -5.982 15.640 -19.637 1.00 16.37 91 SER A C 1
ATOM 652 O O . SER A 1 91 ? -7.078 15.322 -20.093 1.00 15.88 91 SER A O 1
ATOM 655 N N . LYS A 1 92 ? -4.969 15.988 -20.391 1.00 15.46 92 LYS A N 1
ATOM 656 C CA . LYS A 1 92 ? -5.070 16.111 -21.847 1.00 16.72 92 LYS A CA 1
ATOM 657 C C . LYS A 1 92 ? -5.553 14.813 -22.470 1.00 15.48 92 LYS A C 1
ATOM 658 O O . LYS A 1 92 ? -6.425 14.790 -23.338 1.00 15.71 92 LYS A O 1
ATOM 664 N N . THR A 1 93 ? -5.031 13.666 -22.019 1.00 13.92 93 THR A N 1
ATOM 665 C CA . THR A 1 93 ? -5.413 12.381 -22.608 1.00 14.17 93 THR A CA 1
ATOM 666 C C . THR A 1 93 ? -6.897 12.102 -22.412 1.00 14.45 93 THR A C 1
ATOM 667 O O . THR A 1 93 ? -7.558 11.578 -23.318 1.00 15.61 93 THR A O 1
ATOM 671 N N . GLU A 1 94 ? -7.392 12.409 -21.221 1.00 12.83 94 GLU A N 1
ATOM 672 C CA . GLU A 1 94 ? -8.805 12.220 -20.896 1.00 12.76 94 GLU A CA 1
ATOM 673 C C . GLU A 1 94 ? -9.676 13.146 -21.745 1.00 13.55 94 GLU A C 1
ATOM 674 O O . GLU A 1 94 ? -10.736 12.731 -22.245 1.00 13.80 94 GLU A O 1
ATOM 680 N N . ILE A 1 95 ? -9.245 14.391 -21.949 1.00 13.42 95 ILE A N 1
ATOM 681 C CA . ILE A 1 95 ? -9.981 15.293 -22.832 1.00 13.74 95 ILE A CA 1
ATOM 682 C C . ILE A 1 95 ? -9.950 14.763 -24.264 1.00 14.77 95 ILE A C 1
ATOM 683 O O . ILE A 1 95 ? -11.002 14.793 -24.920 1.00 15.91 95 ILE A O 1
ATOM 688 N N . GLN A 1 96 ? -8.816 14.273 -24.746 1.00 16.64 96 GLN A N 1
ATOM 689 C CA . GLN A 1 96 ? -8.746 13.740 -26.105 1.00 17.64 96 GLN A CA 1
ATOM 690 C C . GLN A 1 96 ? -9.657 12.545 -26.275 1.00 17.29 96 GLN A C 1
ATOM 691 O O . GLN A 1 96 ? -10.314 12.340 -27.309 1.00 19.48 96 GLN A O 1
ATOM 697 N N . LEU A 1 97 ? -9.760 11.687 -25.257 1.00 15.83 97 LEU A N 1
ATOM 698 C CA . LEU A 1 97 ? -10.624 10.529 -25.289 1.00 16.67 97 LEU A CA 1
ATOM 699 C C . LEU A 1 97 ? -12.078 10.950 -25.503 1.00 17.48 97 LEU A C 1
ATOM 700 O O . LEU A 1 97 ? -12.753 10.411 -26.380 1.00 17.96 97 LEU A O 1
ATOM 705 N N . VAL A 1 98 ? -12.561 11.878 -24.670 1.00 16.02 98 VAL A N 1
ATOM 706 C CA . VAL A 1 98 ? -13.942 12.318 -24.712 1.00 17.96 98 VAL A CA 1
ATOM 707 C C . VAL A 1 98 ? -14.204 13.059 -26.011 1.00 19.01 98 VAL A C 1
ATOM 708 O O . VAL A 1 98 ? -15.180 12.729 -26.705 1.00 19.12 98 VAL A O 1
ATOM 712 N N . GLN A 1 99 ? -13.299 13.944 -26.416 1.00 19.44 99 GLN A N 1
ATOM 713 C CA . GLN A 1 99 ? -13.590 14.700 -27.662 1.00 20.60 99 GLN A CA 1
ATOM 714 C C . GLN A 1 99 ? -13.487 13.784 -28.872 1.00 22.45 99 GLN A C 1
ATOM 715 O O . GLN A 1 99 ? -14.255 13.960 -29.846 1.00 22.57 99 GLN A O 1
ATOM 721 N N . GLY A 1 100 ? -12.645 12.761 -28.810 1.00 21.89 100 GLY A N 1
ATOM 722 C CA . GLY A 1 100 ? -12.481 11.759 -29.841 1.00 21.88 100 GLY A CA 1
ATOM 723 C C . GLY A 1 100 ? -13.707 10.896 -30.049 1.00 23.83 100 GLY A C 1
ATOM 724 O O . GLY A 1 100 ? -13.849 10.240 -31.086 1.00 25.29 100 GLY A O 1
ATOM 725 N N . LEU A 1 101 ? -14.606 10.832 -29.059 1.00 22.06 101 LEU A N 1
ATOM 726 C CA . LEU A 1 101 ? -15.850 10.101 -29.165 1.00 22.99 101 LEU A CA 1
ATOM 727 C C . LEU A 1 101 ? -16.994 11.011 -29.598 1.00 22.95 101 LEU A C 1
ATOM 728 O O . LEU A 1 101 ? -18.150 10.593 -29.564 1.00 24.48 101 LEU A O 1
ATOM 733 N N . GLY A 1 102 ? -16.694 12.250 -29.989 1.00 23.08 102 GLY A N 1
ATOM 734 C CA . GLY A 1 102 ? -17.670 13.199 -30.473 1.00 23.67 102 GLY A CA 1
ATOM 735 C C . GLY A 1 102 ? -18.371 14.041 -29.435 1.00 24.33 102 GLY A C 1
ATOM 736 O O . GLY A 1 102 ? -19.321 14.761 -29.771 1.00 25.17 102 GLY A O 1
ATOM 737 N N . VAL A 1 103 ? -17.913 14.046 -28.181 1.00 20.13 103 VAL A N 1
ATOM 738 C CA . VAL A 1 103 ? -18.552 14.870 -27.158 1.00 20.64 103 VAL A CA 1
ATOM 739 C C . VAL A 1 103 ? -18.044 16.311 -27.229 1.00 20.08 103 VAL A C 1
ATOM 740 O O . VAL A 1 103 ? -16.837 16.566 -27.215 1.00 19.26 103 VAL A O 1
ATOM 744 N N . PRO A 1 104 ? -18.967 17.265 -27.235 1.00 20.98 104 PRO A N 1
ATOM 745 C CA . PRO A 1 104 ? -18.626 18.675 -27.301 1.00 21.21 104 PRO A CA 1
ATOM 746 C C . PRO A 1 104 ? -17.922 19.151 -26.034 1.00 20.13 104 PRO A C 1
ATOM 747 O O . PRO A 1 104 ? -18.221 18.677 -24.926 1.00 18.61 104 PRO A O 1
ATOM 751 N N . ALA A 1 105 ? -17.069 20.146 -26.186 1.00 20.25 105 ALA A N 1
ATOM 752 C CA . ALA A 1 105 ? -16.333 20.752 -25.087 1.00 19.68 105 ALA A CA 1
ATOM 753 C C . ALA A 1 105 ? -17.216 21.253 -23.968 1.00 19.22 105 ALA A C 1
ATOM 754 O O . ALA A 1 105 ? -16.807 21.196 -22.798 1.00 20.75 105 ALA A O 1
ATOM 756 N N . GLU A 1 106 ? -18.437 21.711 -24.182 1.00 19.21 106 GLU A N 1
ATOM 757 C CA . GLU A 1 106 ? -19.401 22.163 -23.220 1.00 18.86 106 GLU A CA 1
ATOM 758 C C . GLU A 1 106 ? -19.877 21.066 -22.260 1.00 18.82 106 GLU A C 1
ATOM 759 O O . GLU A 1 106 ? -20.362 21.420 -21.174 1.00 19.05 106 GLU A O 1
ATOM 761 N N . ARG A 1 107 ? -19.682 19.809 -22.629 1.00 17.14 107 ARG A N 1
ATOM 762 C CA . ARG A 1 107 ? -20.031 18.692 -21.755 1.00 16.94 107 ARG A CA 1
ATOM 763 C C . ARG A 1 107 ? -18.807 18.172 -21.005 1.00 16.15 107 ARG A C 1
ATOM 764 O O . ARG A 1 107 ? -18.854 17.048 -20.486 1.00 14.18 107 ARG A O 1
ATOM 772 N N . VAL A 1 108 ? -17.747 18.962 -20.922 1.00 14.95 108 VAL A N 1
ATOM 773 C CA . VAL A 1 108 ? -16.550 18.545 -20.181 1.00 14.27 108 VAL A CA 1
ATOM 774 C C . VAL A 1 108 ? -16.243 19.559 -19.070 1.00 13.29 108 VAL A C 1
ATOM 775 O O . VAL A 1 108 ? -16.261 20.774 -19.263 1.00 13.96 108 VAL A O 1
ATOM 779 N N . ILE A 1 109 ? -15.923 19.068 -17.866 1.00 13.06 109 ILE A N 1
ATOM 780 C CA . ILE A 1 109 ? -15.338 19.890 -16.833 1.00 12.01 109 ILE A CA 1
ATOM 781 C C . ILE A 1 109 ? -13.905 19.392 -16.637 1.00 12.80 109 ILE A C 1
ATOM 782 O O . ILE A 1 109 ? -13.753 18.176 -16.392 1.00 12.67 109 ILE A O 1
ATOM 787 N N . TYR A 1 110 ? -12.921 20.256 -16.663 1.00 11.67 110 TYR A N 1
ATOM 788 C CA . TYR A 1 110 ? -11.499 19.906 -16.424 1.00 13.40 110 TYR A CA 1
ATOM 789 C C . TYR A 1 110 ? -11.296 20.108 -14.922 1.00 13.39 110 TYR A C 1
ATOM 790 O O . TYR A 1 110 ? -10.833 21.115 -14.414 1.00 12.68 110 TYR A O 1
ATOM 799 N N . ALA A 1 111 ? -11.732 19.055 -14.188 1.00 13.40 111 ALA A N 1
ATOM 800 C CA . ALA A 1 111 ? -11.830 19.126 -12.739 1.00 13.89 111 ALA A CA 1
ATOM 801 C C . ALA A 1 111 ? -10.623 18.618 -11.993 1.00 14.18 111 ALA A C 1
ATOM 802 O O . ALA A 1 111 ? -10.666 17.729 -11.142 1.00 18.30 111 ALA A O 1
ATOM 804 N N . ASN A 1 112 ? -9.486 19.129 -12.352 1.00 14.06 112 ASN A N 1
ATOM 805 C CA . ASN A 1 112 ? -8.175 18.907 -11.759 1.00 14.24 112 ASN A CA 1
ATOM 806 C C . ASN A 1 112 ? -7.709 20.268 -11.270 1.00 15.04 112 ASN A C 1
ATOM 807 O O . ASN A 1 112 ? -7.447 21.141 -12.096 1.00 14.12 112 ASN A O 1
ATOM 812 N N . PRO A 1 113 ? -7.579 20.469 -9.985 1.00 13.03 113 PRO A N 1
ATOM 813 C CA . PRO A 1 113 ? -7.233 21.793 -9.469 1.00 13.78 113 PRO A CA 1
ATOM 814 C C . PRO A 1 113 ? -5.812 22.223 -9.693 1.00 13.61 113 PRO A C 1
ATOM 815 O O . PRO A 1 113 ? -5.504 23.424 -9.632 1.00 14.10 113 PRO A O 1
ATOM 819 N N . CYS A 1 114 ? -4.913 21.299 -10.008 1.00 13.02 114 CYS A N 1
ATOM 820 C CA . CYS A 1 114 ? -3.469 21.537 -10.122 1.00 13.32 114 CYS A CA 1
ATOM 821 C C . CYS A 1 114 ? -2.911 21.015 -11.426 1.00 14.04 114 CYS A C 1
ATOM 822 O O . CYS A 1 114 ? -2.414 19.872 -11.500 1.00 14.45 114 CYS A O 1
ATOM 825 N N . LYS A 1 115 ? -3.045 21.762 -12.514 1.00 11.50 115 LYS A N 1
ATOM 826 C CA . LYS A 1 115 ? -2.778 21.300 -13.844 1.00 12.81 115 LYS A CA 1
ATOM 827 C C . LYS A 1 115 ? -1.484 21.735 -14.497 1.00 12.80 115 LYS A C 1
ATOM 828 O O . LYS A 1 115 ? -1.183 22.930 -14.441 1.00 13.87 115 LYS A O 1
ATOM 834 N N . GLN A 1 116 ? -0.837 20.827 -15.217 1.00 12.25 116 GLN A N 1
ATOM 835 C CA . GLN A 1 116 ? 0.356 21.239 -15.975 1.00 12.19 116 GLN A CA 1
ATOM 836 C C . GLN A 1 116 ? 0.018 22.370 -16.936 1.00 13.81 116 GLN A C 1
ATOM 837 O O . GLN A 1 116 ? -1.014 22.235 -17.636 1.00 13.28 116 GLN A O 1
ATOM 843 N N . VAL A 1 117 ? 0.854 23.409 -17.028 1.00 13.37 117 VAL A N 1
ATOM 844 C CA . VAL A 1 117 ? 0.558 24.536 -17.908 1.00 15.87 117 VAL A CA 1
ATOM 845 C C . VAL A 1 117 ? 0.334 24.111 -19.341 1.00 14.99 117 VAL A C 1
ATOM 846 O O . VAL A 1 117 ? -0.633 24.576 -19.952 1.00 14.58 117 VAL A O 1
ATOM 850 N N . SER A 1 118 ? 1.118 23.187 -19.908 1.00 14.00 118 SER A N 1
ATOM 851 C CA . SER A 1 118 ? 0.886 22.775 -21.298 1.00 14.93 118 SER A CA 1
ATOM 852 C C . SER A 1 118 ? -0.475 22.167 -21.517 1.00 13.47 118 SER A C 1
ATOM 853 O O . SER A 1 118 ? -1.093 22.213 -22.592 1.00 15.77 118 SER A O 1
ATOM 856 N N . GLN A 1 119 ? -0.962 21.435 -20.495 1.00 14.88 119 GLN A N 1
ATOM 857 C CA . GLN A 1 119 ? -2.280 20.818 -20.533 1.00 13.41 119 GLN A CA 1
ATOM 858 C C . GLN A 1 119 ? -3.377 21.852 -20.392 1.00 14.12 119 GLN A C 1
ATOM 859 O O . GLN A 1 119 ? -4.413 21.742 -21.081 1.00 14.88 119 GLN A O 1
ATOM 865 N N . ILE A 1 120 ? -3.177 22.928 -19.637 1.00 14.45 120 ILE A N 1
ATOM 866 C CA . ILE A 1 120 ? -4.110 24.055 -19.600 1.00 13.93 120 ILE A CA 1
ATOM 867 C C . ILE A 1 120 ? -4.161 24.673 -21.003 1.00 14.92 120 ILE A C 1
ATOM 868 O O . ILE A 1 120 ? -5.259 24.931 -21.524 1.00 14.50 120 ILE A O 1
ATOM 873 N N . LYS A 1 121 ? -3.015 24.842 -21.660 1.00 16.20 121 LYS A N 1
ATOM 874 C CA . LYS A 1 121 ? -2.974 25.377 -23.016 1.00 18.28 121 LYS A CA 1
ATOM 875 C C . LYS A 1 121 ? -3.729 24.468 -23.982 1.00 17.19 121 LYS A C 1
ATOM 876 O O . LYS A 1 121 ? -4.436 24.969 -24.873 1.00 18.60 121 LYS A O 1
ATOM 882 N N . TYR A 1 122 ? -3.643 23.161 -23.799 1.00 15.62 122 TYR A N 1
ATOM 883 C CA . TYR A 1 122 ? -4.367 22.197 -24.621 1.00 16.97 122 TYR A CA 1
ATOM 884 C C . TYR A 1 122 ? -5.860 22.426 -24.486 1.00 17.00 122 TYR A C 1
ATOM 885 O O . TYR A 1 122 ? -6.606 22.488 -25.486 1.00 17.50 122 TYR A O 1
ATOM 894 N N . ALA A 1 123 ? -6.366 22.569 -23.259 1.00 16.84 123 ALA A N 1
ATOM 895 C CA . ALA A 1 123 ? -7.799 22.786 -23.044 1.00 16.89 123 ALA A CA 1
ATOM 896 C C . ALA A 1 123 ? -8.228 24.107 -23.692 1.00 18.22 123 ALA A C 1
ATOM 897 O O . ALA A 1 123 ? -9.261 24.066 -24.378 1.00 20.18 123 ALA A O 1
ATOM 899 N N . ALA A 1 124 ? -7.484 25.181 -23.503 1.00 18.59 124 ALA A N 1
ATOM 900 C CA . ALA A 1 124 ? -7.799 26.450 -24.158 1.00 19.38 124 ALA A CA 1
ATOM 901 C C . ALA A 1 124 ? -7.860 26.298 -25.672 1.00 20.94 124 ALA A C 1
ATOM 902 O O . ALA A 1 124 ? -8.829 26.762 -26.302 1.00 22.40 124 ALA A O 1
ATOM 904 N N . SER A 1 125 ? -6.926 25.598 -26.301 1.00 21.57 125 SER A N 1
ATOM 905 C CA . SER A 1 125 ? -6.915 25.389 -27.737 1.00 22.73 125 SER A CA 1
ATOM 906 C C . SER A 1 125 ? -8.079 24.566 -28.260 1.00 22.83 125 SER A C 1
ATOM 907 O O . SER A 1 125 ? -8.431 24.633 -29.448 1.00 23.26 125 SER A O 1
ATOM 910 N N . ASN A 1 126 ? -8.641 23.701 -27.407 1.00 20.98 126 ASN A N 1
ATOM 911 C CA . ASN A 1 126 ? -9.719 22.828 -27.828 1.00 19.91 126 ASN A CA 1
ATOM 912 C C . ASN A 1 126 ? -11.090 23.232 -27.307 1.00 20.26 126 ASN A C 1
ATOM 913 O O . ASN A 1 126 ? -12.016 22.439 -27.353 1.00 20.62 126 ASN A O 1
ATOM 918 N N . GLY A 1 127 ? -11.176 24.452 -26.787 1.00 19.19 127 GLY A N 1
ATOM 919 C CA . GLY A 1 127 ? -12.442 25.003 -26.352 1.00 17.20 127 GLY A CA 1
ATOM 920 C C . GLY A 1 127 ? -13.023 24.517 -25.044 1.00 16.82 127 GLY A C 1
ATOM 921 O O . GLY A 1 127 ? -14.206 24.717 -24.828 1.00 16.84 127 GLY A O 1
ATOM 922 N N . VAL A 1 128 ? -12.198 23.847 -24.229 1.00 16.98 128 VAL A N 1
ATOM 923 C CA . VAL A 1 128 ? -12.687 23.399 -22.917 1.00 14.77 128 VAL A CA 1
ATOM 924 C C . VAL A 1 128 ? -12.513 24.564 -21.956 1.00 14.57 128 VAL A C 1
ATOM 925 O O . VAL A 1 128 ? -11.392 24.857 -21.545 1.00 14.71 128 VAL A O 1
ATOM 929 N N . GLN A 1 129 ? -13.613 25.222 -21.596 1.00 15.53 129 GLN A N 1
ATOM 930 C CA . GLN A 1 129 ? -13.530 26.420 -20.787 1.00 15.09 129 GLN A CA 1
ATOM 931 C C . GLN A 1 129 ? -13.664 26.264 -19.283 1.00 14.58 129 GLN A C 1
ATOM 932 O O . GLN A 1 129 ? -13.138 27.102 -18.546 1.00 15.05 129 GLN A O 1
ATOM 938 N N . MET A 1 130 ? -14.344 25.205 -18.834 1.00 15.28 130 MET A N 1
ATOM 939 C CA . MET A 1 130 ? -14.618 25.062 -17.409 1.00 14.20 130 MET A CA 1
ATOM 940 C C . MET A 1 130 ? -13.545 24.224 -16.698 1.00 12.88 130 MET A C 1
ATOM 941 O O . MET A 1 130 ? -13.277 23.103 -17.125 1.00 13.11 130 MET A O 1
ATOM 946 N N . MET A 1 131 ? -12.858 24.837 -15.740 1.00 12.34 131 MET A N 1
ATOM 947 C CA . MET A 1 131 ? -11.798 24.181 -14.985 1.00 13.16 131 MET A CA 1
ATOM 948 C C . MET A 1 131 ? -11.920 24.476 -13.484 1.00 14.16 131 MET A C 1
ATOM 949 O O . MET A 1 131 ? -12.393 25.566 -13.160 1.00 14.03 131 MET A O 1
ATOM 954 N N . THR A 1 132 ? -11.410 23.630 -12.578 1.00 11.51 132 THR A N 1
ATOM 955 C CA . THR A 1 132 ? -11.368 23.944 -11.167 1.00 13.22 132 THR A CA 1
ATOM 956 C C . THR A 1 132 ? -10.004 24.489 -10.750 1.00 12.31 132 THR A C 1
ATOM 957 O O . THR A 1 132 ? -9.020 24.444 -11.489 1.00 13.10 132 THR A O 1
ATOM 961 N N . PHE A 1 133 ? -9.940 25.048 -9.557 1.00 11.41 133 PHE A N 1
ATOM 962 C CA . PHE A 1 133 ? -8.717 25.603 -8.981 1.00 11.70 133 PHE A CA 1
ATOM 963 C C . PHE A 1 133 ? -8.907 25.687 -7.474 1.00 14.14 133 PHE A C 1
ATOM 964 O O . PHE A 1 133 ? -10.054 25.684 -7.038 1.00 13.62 133 PHE A O 1
ATOM 972 N N . ASP A 1 134 ? -7.811 25.827 -6.724 1.00 13.28 134 ASP A N 1
ATOM 973 C CA . ASP A 1 134 ? -7.929 26.028 -5.291 1.00 14.68 134 ASP A CA 1
ATOM 974 C C . ASP A 1 134 ? -6.718 26.774 -4.746 1.00 14.15 134 ASP A C 1
ATOM 975 O O . ASP A 1 134 ? -6.462 26.756 -3.549 1.00 15.91 134 ASP A O 1
ATOM 980 N N . SER A 1 135 ? -5.954 27.468 -5.598 1.00 13.64 135 SER A N 1
ATOM 981 C CA . SER A 1 135 ? -4.742 28.146 -5.181 1.00 15.06 135 SER A CA 1
ATOM 982 C C . SER A 1 135 ? -4.385 29.360 -6.025 1.00 14.32 135 SER A C 1
ATOM 983 O O . SER A 1 135 ? -4.844 29.510 -7.145 1.00 14.66 135 SER A O 1
ATOM 986 N N . GLU A 1 136 ? -3.663 30.318 -5.427 1.00 15.67 136 GLU A N 1
ATOM 987 C CA . GLU A 1 136 ? -3.282 31.554 -6.116 1.00 16.62 136 GLU A CA 1
ATOM 988 C C . GLU A 1 136 ? -2.355 31.292 -7.283 1.00 14.54 136 GLU A C 1
ATOM 989 O O . GLU A 1 136 ? -2.465 31.916 -8.355 1.00 14.03 136 GLU A O 1
ATOM 995 N N . ILE A 1 137 ? -1.432 30.313 -7.202 1.00 15.54 137 ILE A N 1
ATOM 996 C CA . ILE A 1 137 ? -0.542 29.987 -8.317 1.00 15.22 137 ILE A CA 1
ATOM 997 C C . ILE A 1 137 ? -1.355 29.442 -9.482 1.00 15.16 137 ILE A C 1
ATOM 998 O O . ILE A 1 137 ? -1.065 29.695 -10.657 1.00 14.14 137 ILE A O 1
ATOM 1003 N N . GLU A 1 138 ? -2.428 28.674 -9.189 1.00 12.41 138 GLU A N 1
ATOM 1004 C CA . GLU A 1 138 ? -3.263 28.197 -10.271 1.00 12.50 138 GLU A CA 1
ATOM 1005 C C . GLU A 1 138 ? -3.888 29.391 -11.004 1.00 12.95 138 GLU A C 1
ATOM 1006 O O . GLU A 1 138 ? -3.963 29.384 -12.233 1.00 13.16 138 GLU A O 1
ATOM 1012 N N . LEU A 1 139 ? -4.299 30.434 -10.274 1.00 12.90 139 LEU A N 1
ATOM 1013 C CA . LEU A 1 139 ? -4.834 31.612 -10.965 1.00 14.11 139 LEU A CA 1
ATOM 1014 C C . LEU A 1 139 ? -3.802 32.314 -11.839 1.00 13.63 139 LEU A C 1
ATOM 1015 O O . LEU A 1 139 ? -4.119 32.714 -12.950 1.00 14.87 139 LEU A O 1
ATOM 1020 N N . MET A 1 140 ? -2.555 32.399 -11.394 1.00 14.08 140 MET A N 1
ATOM 1021 C CA . MET A 1 140 ? -1.463 32.984 -12.174 1.00 15.89 140 MET A CA 1
ATOM 1022 C C . MET A 1 140 ? -1.258 32.230 -13.469 1.00 15.02 140 MET A C 1
ATOM 1023 O O . MET A 1 140 ? -1.136 32.772 -14.566 1.00 16.92 140 MET A O 1
ATOM 1028 N N . LYS A 1 141 ? -1.305 30.887 -13.404 1.00 14.66 141 LYS A N 1
ATOM 1029 C CA . LYS A 1 141 ? -1.163 30.054 -14.581 1.00 12.79 141 LYS A CA 1
ATOM 1030 C C . LYS A 1 141 ? -2.290 30.257 -15.580 1.00 13.76 141 LYS A C 1
ATOM 1031 O O . LYS A 1 141 ? -2.108 30.266 -16.805 1.00 15.94 141 LYS A O 1
ATOM 1037 N N . VAL A 1 142 ? -3.527 30.360 -15.079 1.00 13.59 142 VAL A N 1
ATOM 1038 C CA . VAL A 1 142 ? -4.704 30.523 -15.900 1.00 13.32 142 VAL A CA 1
ATOM 1039 C C . VAL A 1 142 ? -4.634 31.908 -16.548 1.00 14.60 142 VAL A C 1
ATOM 1040 O O . VAL A 1 142 ? -5.013 31.998 -17.707 1.00 13.98 142 VAL A O 1
ATOM 1044 N N . ALA A 1 143 ? -4.213 32.920 -15.832 1.00 16.31 143 ALA A N 1
ATOM 1045 C CA . ALA A 1 143 ? -4.063 34.251 -16.423 1.00 18.03 143 ALA A CA 1
ATOM 1046 C C . ALA A 1 143 ? -3.232 34.249 -17.704 1.00 17.90 143 ALA A C 1
ATOM 1047 O O . ALA A 1 143 ? -3.535 34.987 -18.649 1.00 19.39 143 ALA A O 1
ATOM 1049 N N . ARG A 1 144 ? -2.152 33.502 -17.708 1.00 18.14 144 ARG A N 1
ATOM 1050 C CA . ARG A 1 144 ? -1.252 33.381 -18.830 1.00 20.79 144 ARG A CA 1
ATOM 1051 C C . ARG A 1 144 ? -1.686 32.409 -19.897 1.00 19.23 144 ARG A C 1
ATOM 1052 O O . ARG A 1 144 ? -1.648 32.709 -21.100 1.00 21.91 144 ARG A O 1
ATOM 1060 N N . ALA A 1 145 ? -2.178 31.214 -19.515 1.00 16.81 145 ALA A N 1
ATOM 1061 C CA . ALA A 1 145 ? -2.508 30.164 -20.441 1.00 16.88 145 ALA A CA 1
ATOM 1062 C C . ALA A 1 145 ? -3.959 29.933 -20.837 1.00 16.33 145 ALA A C 1
ATOM 1063 O O . ALA A 1 145 ? -4.213 29.210 -21.808 1.00 17.00 145 ALA A O 1
ATOM 1065 N N . HIS A 1 146 ? -4.924 30.499 -20.136 1.00 14.66 146 HIS A N 1
ATOM 1066 C CA . HIS A 1 146 ? -6.336 30.335 -20.532 1.00 15.81 146 HIS A CA 1
ATOM 1067 C C . HIS A 1 146 ? -7.119 31.450 -19.858 1.00 16.04 146 HIS A C 1
ATOM 1068 O O . HIS A 1 146 ? -7.985 31.277 -18.998 1.00 14.80 146 HIS A O 1
ATOM 1075 N N . PRO A 1 147 ? -6.832 32.705 -20.246 1.00 16.46 147 PRO A N 1
ATOM 1076 C CA . PRO A 1 147 ? -7.378 33.869 -19.585 1.00 16.95 147 PRO A CA 1
ATOM 1077 C C . PRO A 1 147 ? -8.884 33.967 -19.549 1.00 16.41 147 PRO A C 1
ATOM 1078 O O . PRO A 1 147 ? -9.416 34.580 -18.605 1.00 17.35 147 PRO A O 1
ATOM 1082 N N . LYS A 1 148 ? -9.587 33.411 -20.512 1.00 17.10 148 LYS A N 1
ATOM 1083 C CA . LYS A 1 148 ? -11.034 33.486 -20.604 1.00 18.29 148 LYS A CA 1
ATOM 1084 C C . LYS A 1 148 ? -11.763 32.282 -20.027 1.00 17.85 148 LYS A C 1
ATOM 1085 O O . LYS A 1 148 ? -12.989 32.154 -20.136 1.00 18.76 148 LYS A O 1
ATOM 1091 N N . ALA A 1 149 ? -11.027 31.387 -19.399 1.00 16.10 149 ALA A N 1
ATOM 1092 C CA . ALA A 1 149 ? -11.650 30.217 -18.784 1.00 14.93 149 ALA A CA 1
ATOM 1093 C C . ALA A 1 149 ? -12.698 30.581 -17.752 1.00 16.21 149 ALA A C 1
ATOM 1094 O O . ALA A 1 149 ? -12.676 31.661 -17.179 1.00 16.03 149 ALA A O 1
ATOM 1096 N N . LYS A 1 150 ? -13.589 29.629 -17.483 1.00 13.38 150 LYS A N 1
ATOM 1097 C CA . LYS A 1 150 ? -14.630 29.797 -16.477 1.00 14.30 150 LYS A CA 1
ATOM 1098 C C . LYS A 1 150 ? -14.267 28.896 -15.292 1.00 12.63 150 LYS A C 1
ATOM 1099 O O . LYS A 1 150 ? -14.320 27.679 -15.377 1.00 14.93 150 LYS A O 1
ATOM 1105 N N . LEU A 1 151 ? -13.831 29.516 -14.212 1.00 12.07 151 LEU A N 1
ATOM 1106 C CA . LEU A 1 151 ? -13.301 28.743 -13.100 1.00 12.25 151 LEU A CA 1
ATOM 1107 C C . LEU A 1 151 ? -14.298 28.409 -12.028 1.00 12.64 151 LEU A C 1
ATOM 1108 O O . LEU A 1 151 ? -15.179 29.169 -11.648 1.00 13.22 151 LEU A O 1
ATOM 1113 N N . VAL A 1 152 ? -14.075 27.211 -11.468 1.00 11.69 152 VAL A N 1
ATOM 1114 C CA . VAL A 1 152 ? -14.852 26.667 -10.356 1.00 11.18 152 VAL A CA 1
ATOM 1115 C C . VAL A 1 152 ? -13.904 26.466 -9.169 1.00 12.72 152 VAL A C 1
ATOM 1116 O O . VAL A 1 152 ? -12.894 25.740 -9.262 1.00 12.14 152 VAL A O 1
ATOM 1120 N N . LEU A 1 153 ? -14.196 27.119 -8.047 1.00 12.16 153 LEU A N 1
ATOM 1121 C CA . LEU A 1 153 ? -13.411 27.040 -6.843 1.00 12.29 153 LEU A CA 1
ATOM 1122 C C . LEU A 1 153 ? -13.697 25.736 -6.057 1.00 12.58 153 LEU A C 1
ATOM 1123 O O . LEU A 1 153 ? -14.831 25.572 -5.586 1.00 11.93 153 LEU A O 1
ATOM 1128 N N . ARG A 1 154 ? -12.663 24.938 -5.931 1.00 11.74 154 ARG A N 1
ATOM 1129 C CA . ARG A 1 154 ? -12.778 23.696 -5.148 1.00 13.74 154 ARG A CA 1
ATOM 1130 C C . ARG A 1 154 ? -12.501 24.003 -3.675 1.00 14.71 154 ARG A C 1
ATOM 1131 O O . ARG A 1 154 ? -11.400 24.444 -3.331 1.00 14.34 154 ARG A O 1
ATOM 1139 N N . ILE A 1 155 ? -13.502 23.719 -2.836 1.00 14.90 155 ILE A N 1
ATOM 1140 C CA . ILE A 1 155 ? -13.422 23.951 -1.417 1.00 16.66 155 ILE A CA 1
ATOM 1141 C C . ILE A 1 155 ? -13.230 22.627 -0.663 1.00 18.30 155 ILE A C 1
ATOM 1142 O O . ILE A 1 155 ? -13.645 21.557 -1.123 1.00 17.87 155 ILE A O 1
ATOM 1147 N N . ALA A 1 156 ? -12.571 22.743 0.483 1.00 19.00 156 ALA A N 1
ATOM 1148 C CA . ALA A 1 156 ? -12.346 21.570 1.341 1.00 23.82 156 ALA A CA 1
ATOM 1149 C C . ALA A 1 156 ? -13.606 21.151 2.083 1.00 25.58 156 ALA A C 1
ATOM 1150 O O . ALA A 1 156 ? -14.494 21.957 2.328 1.00 26.52 156 ALA A O 1
ATOM 1152 N N . THR A 1 157 ? -13.715 19.877 2.433 1.00 27.86 157 THR A N 1
ATOM 1153 C CA . THR A 1 157 ? -14.881 19.410 3.191 1.00 30.26 157 THR A CA 1
ATOM 1154 C C . THR A 1 157 ? -14.466 19.247 4.661 1.00 31.80 157 THR A C 1
ATOM 1155 O O . THR A 1 157 ? -13.256 19.099 4.882 1.00 32.00 157 THR A O 1
ATOM 1159 N N . LYS A 1 169 ? -4.689 17.223 -0.010 1.00 20.66 169 LYS A N 1
ATOM 1160 C CA . LYS A 1 169 ? -4.119 17.486 -1.328 1.00 19.56 169 LYS A CA 1
ATOM 1161 C C . LYS A 1 169 ? -4.900 18.606 -2.015 1.00 18.90 169 LYS A C 1
ATOM 1162 O O . LYS A 1 169 ? -4.296 19.400 -2.713 1.00 20.36 169 LYS A O 1
ATOM 1168 N N . PHE A 1 170 ? -6.219 18.595 -1.903 1.00 20.41 170 PHE A N 1
ATOM 1169 C CA . PHE A 1 170 ? -7.056 19.554 -2.624 1.00 18.65 170 PHE A CA 1
ATOM 1170 C C . PHE A 1 170 ? -8.102 20.219 -1.747 1.00 20.23 170 PHE A C 1
ATOM 1171 O O . PHE A 1 170 ? -8.628 19.622 -0.818 1.00 21.94 170 PHE A O 1
ATOM 1179 N N . GLY A 1 171 ? -8.496 21.438 -2.108 1.00 19.36 171 GLY A N 1
ATOM 1180 C CA . GLY A 1 171 ? -9.561 22.153 -1.418 1.00 19.23 171 GLY A CA 1
ATOM 1181 C C . GLY A 1 171 ? -9.181 23.395 -0.655 1.00 19.37 171 GLY A C 1
ATOM 1182 O O . GLY A 1 171 ? -8.331 23.335 0.250 1.00 22.61 171 GLY A O 1
ATOM 1183 N N . ALA A 1 172 ? -9.767 24.539 -0.990 1.00 19.37 172 ALA A N 1
ATOM 1184 C CA . ALA A 1 172 ? -9.546 25.780 -0.277 1.00 19.54 172 ALA A CA 1
ATOM 1185 C C . ALA A 1 172 ? -10.426 25.855 0.972 1.00 23.05 172 ALA A C 1
ATOM 1186 O O . ALA A 1 172 ? -11.599 25.494 0.971 1.00 22.40 172 ALA A O 1
ATOM 1188 N N . THR A 1 173 ? -9.821 26.400 2.032 1.00 24.91 173 THR A N 1
ATOM 1189 C CA . THR A 1 173 ? -10.626 26.552 3.257 1.00 29.67 173 THR A CA 1
ATOM 1190 C C . THR A 1 173 ? -11.551 27.743 3.060 1.00 31.13 173 THR A C 1
ATOM 1191 O O . THR A 1 173 ? -11.312 28.634 2.238 1.00 29.13 173 THR A O 1
ATOM 1195 N N . LEU A 1 174 ? -12.604 27.823 3.871 1.00 33.03 174 LEU A N 1
ATOM 1196 C CA . LEU A 1 174 ? -13.544 28.916 3.875 1.00 35.45 174 LEU A CA 1
ATOM 1197 C C . LEU A 1 174 ? -12.857 30.185 4.369 1.00 36.46 174 LEU A C 1
ATOM 1198 O O . LEU A 1 174 ? -13.186 31.285 3.957 1.00 37.54 174 LEU A O 1
ATOM 1203 N N . LYS A 1 175 ? -11.867 29.993 5.235 1.00 37.20 175 LYS A N 1
ATOM 1204 C CA . LYS A 1 175 ? -11.050 31.053 5.784 1.00 37.73 175 LYS A CA 1
ATOM 1205 C C . LYS A 1 175 ? -10.099 31.615 4.737 1.00 35.67 175 LYS A C 1
ATOM 1206 O O . LYS A 1 175 ? -9.541 32.685 4.973 1.00 35.98 175 LYS A O 1
ATOM 1212 N N . THR A 1 176 ? -9.847 30.915 3.627 1.00 33.58 176 THR A N 1
ATOM 1213 C CA . THR A 1 176 ? -8.934 31.359 2.595 1.00 31.00 176 THR A CA 1
ATOM 1214 C C . THR A 1 176 ? -9.565 31.566 1.223 1.00 29.83 176 THR A C 1
ATOM 1215 O O . THR A 1 176 ? -8.938 32.058 0.272 1.00 28.45 176 THR A O 1
ATOM 1219 N N . SER A 1 177 ? -10.851 31.240 1.069 1.00 27.08 177 SER A N 1
ATOM 1220 C CA . SER A 1 177 ? -11.569 31.397 -0.181 1.00 25.00 177 SER A CA 1
ATOM 1221 C C . SER A 1 177 ? -11.782 32.862 -0.580 1.00 23.65 177 SER A C 1
ATOM 1222 O O . SER A 1 177 ? -11.778 33.168 -1.778 1.00 22.03 177 SER A O 1
ATOM 1225 N N . ARG A 1 178 ? -12.019 33.740 0.390 1.00 23.28 178 ARG A N 1
ATOM 1226 C CA . ARG A 1 178 ? -12.248 35.148 0.065 1.00 24.18 178 ARG A CA 1
ATOM 1227 C C . ARG A 1 178 ? -11.047 35.795 -0.609 1.00 22.05 178 ARG A C 1
ATOM 1228 O O . ARG A 1 178 ? -11.154 36.483 -1.639 1.00 20.14 178 ARG A O 1
ATOM 1236 N N . LEU A 1 179 ? -9.860 35.498 -0.104 1.00 22.96 179 LEU A N 1
ATOM 1237 C CA . LEU A 1 179 ? -8.596 35.961 -0.649 1.00 22.37 179 LEU A CA 1
ATOM 1238 C C . LEU A 1 179 ? -8.431 35.476 -2.073 1.00 20.79 179 LEU A C 1
ATOM 1239 O O . LEU A 1 179 ? -7.966 36.188 -2.949 1.00 21.06 179 LEU A O 1
ATOM 1244 N N . LEU A 1 180 ? -8.783 34.202 -2.337 1.00 20.40 180 LEU A N 1
ATOM 1245 C CA . LEU A 1 180 ? -8.687 33.710 -3.706 1.00 19.27 180 LEU A CA 1
ATOM 1246 C C . LEU A 1 180 ? -9.637 34.388 -4.657 1.00 18.96 180 LEU A C 1
ATOM 1247 O O . LEU A 1 180 ? -9.316 34.706 -5.804 1.00 19.20 180 LEU A O 1
ATOM 1252 N N . LEU A 1 181 ? -10.884 34.602 -4.200 1.00 17.92 181 LEU A N 1
ATOM 1253 C CA . LEU A 1 181 ? -11.866 35.279 -5.024 1.00 17.22 181 LEU A CA 1
ATOM 1254 C C . LEU A 1 18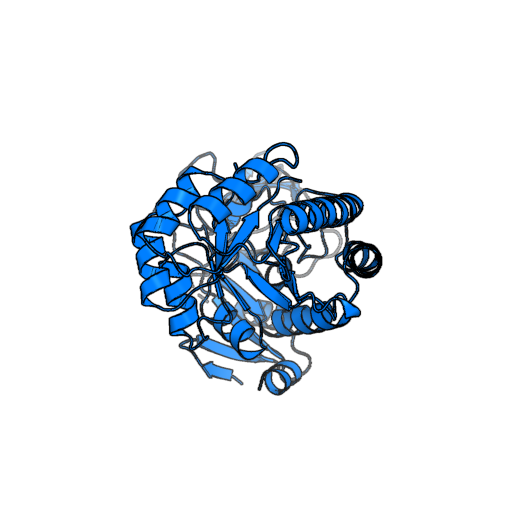1 ? -11.400 36.709 -5.336 1.00 16.06 181 LEU A C 1
ATOM 1255 O O . LEU A 1 181 ? -11.553 37.160 -6.475 1.00 15.34 181 LEU A O 1
ATOM 1260 N N . GLU A 1 182 ? -10.810 37.422 -4.388 1.00 16.35 182 GLU A N 1
ATOM 1261 C CA . GLU A 1 182 ? -10.312 38.776 -4.667 1.00 16.28 182 GLU A CA 1
ATOM 1262 C C . GLU A 1 182 ? -9.137 38.742 -5.668 1.00 16.20 182 GLU A C 1
ATOM 1263 O O . GLU A 1 182 ? -9.062 39.605 -6.547 1.00 16.43 182 GLU A O 1
ATOM 1269 N N . ARG A 1 183 ? -8.265 37.754 -5.498 1.00 16.82 183 ARG A N 1
ATOM 1270 C CA . ARG A 1 183 ? -7.130 37.574 -6.413 1.00 17.51 183 ARG A CA 1
ATOM 1271 C C . ARG A 1 183 ? -7.620 37.289 -7.810 1.00 17.58 183 ARG A C 1
ATOM 1272 O O . ARG A 1 183 ? -7.112 37.843 -8.806 1.00 16.86 183 ARG A O 1
ATOM 1280 N N . ALA A 1 184 ? -8.663 36.443 -7.988 1.00 15.96 184 ALA A N 1
ATOM 1281 C CA . ALA A 1 184 ? -9.234 36.209 -9.293 1.00 14.68 184 ALA A CA 1
ATOM 1282 C C . ALA A 1 184 ? -9.793 37.470 -9.943 1.00 15.83 184 ALA A C 1
ATOM 1283 O O . ALA A 1 184 ? -9.649 37.714 -11.133 1.00 16.53 184 ALA A O 1
ATOM 1285 N N . LYS A 1 185 ? -10.466 38.301 -9.135 1.00 16.41 185 LYS A N 1
ATOM 1286 C CA . LYS A 1 185 ? -10.995 39.556 -9.656 1.00 18.07 185 LYS A CA 1
ATOM 1287 C C . LYS A 1 185 ? -9.848 40.453 -10.079 1.00 16.29 185 LYS A C 1
ATOM 1288 O O . LYS A 1 185 ? -9.917 41.054 -11.156 1.00 17.58 185 LYS A O 1
ATOM 1294 N N . GLU A 1 186 ? -8.774 40.523 -9.293 1.00 15.62 186 GLU A N 1
ATOM 1295 C CA . GLU A 1 186 ? -7.619 41.322 -9.666 1.00 15.45 186 GLU A CA 1
ATOM 1296 C C . GLU A 1 186 ? -7.021 40.909 -10.993 1.00 16.67 186 GLU A C 1
ATOM 1297 O O . GLU A 1 186 ? -6.584 41.721 -11.817 1.00 16.78 186 GLU A O 1
ATOM 1303 N N . LEU A 1 187 ? -7.023 39.613 -11.303 1.00 14.34 187 LEU A N 1
ATOM 1304 C CA . LEU A 1 187 ? -6.507 39.064 -12.545 1.00 15.77 187 LEU A CA 1
ATOM 1305 C C . LEU A 1 187 ? -7.489 39.044 -13.684 1.00 15.64 187 LEU A C 1
ATOM 1306 O O . LEU A 1 187 ? -7.203 38.548 -14.790 1.00 16.50 187 LEU A O 1
ATOM 1311 N N . ASN A 1 188 ? -8.708 39.521 -13.467 1.00 16.50 188 ASN A N 1
ATOM 1312 C CA . ASN A 1 188 ? -9.769 39.554 -14.455 1.00 18.33 188 ASN A CA 1
ATOM 1313 C C . ASN A 1 188 ? -10.127 38.145 -14.921 1.00 17.52 188 ASN A C 1
ATOM 1314 O O . ASN A 1 188 ? -10.400 37.901 -16.091 1.00 18.24 188 ASN A O 1
ATOM 1319 N N . ILE A 1 189 ? -10.144 37.215 -13.972 1.00 14.86 189 ILE A N 1
ATOM 1320 C CA . ILE A 1 189 ? -10.562 35.838 -14.208 1.00 15.37 189 ILE A CA 1
ATOM 1321 C C . ILE A 1 189 ? -12.004 35.607 -13.758 1.00 15.71 189 ILE A C 1
ATOM 1322 O O . ILE A 1 189 ? -12.368 36.082 -12.701 1.00 17.30 189 ILE A O 1
ATOM 1327 N N . ASP A 1 190 ? -12.849 34.990 -14.579 1.00 16.89 190 ASP A N 1
ATOM 1328 C CA . ASP A 1 190 ? -14.238 34.762 -14.171 1.00 17.83 190 ASP A CA 1
ATOM 1329 C C . ASP A 1 190 ? -14.369 33.491 -13.337 1.00 17.70 190 ASP A C 1
ATOM 1330 O O . ASP A 1 190 ? -13.932 32.421 -13.753 1.00 18.35 190 ASP A O 1
ATOM 1335 N N . VAL A 1 191 ? -14.944 33.608 -12.169 1.00 16.53 191 VAL A N 1
ATOM 1336 C CA . VAL A 1 191 ? -15.196 32.499 -11.260 1.00 15.27 191 VAL A CA 1
ATOM 1337 C C . VAL A 1 191 ? -16.700 32.251 -11.253 1.00 16.70 191 VAL A C 1
ATOM 1338 O O . VAL A 1 191 ? -17.434 33.125 -10.776 1.00 17.97 191 VAL A O 1
ATOM 1342 N N . ILE A 1 192 ? -17.150 31.094 -11.760 1.00 13.86 192 ILE A N 1
ATOM 1343 C CA . ILE A 1 192 ? -18.554 30.841 -11.970 1.00 14.18 192 ILE A CA 1
ATOM 1344 C C . ILE A 1 192 ? -19.182 29.932 -10.924 1.00 13.11 192 ILE A C 1
ATOM 1345 O O . ILE A 1 192 ? -20.407 29.759 -10.965 1.00 12.48 192 ILE A O 1
ATOM 1350 N N . GLY A 1 193 ? -18.363 29.356 -10.034 1.00 13.29 193 GLY A N 1
ATOM 1351 C CA . GLY A 1 193 ? -19.026 28.477 -9.055 1.00 12.72 193 GLY A CA 1
ATOM 1352 C C . GLY A 1 193 ? -18.087 27.817 -8.086 1.00 12.47 193 GLY A C 1
ATOM 1353 O O . GLY A 1 193 ? -16.955 28.256 -7.911 1.00 11.36 193 GLY A O 1
ATOM 1354 N N . VAL A 1 194 ? -18.610 26.807 -7.370 1.00 11.80 194 VAL A N 1
ATOM 1355 C CA . VAL A 1 194 ? -17.916 26.107 -6.308 1.00 12.28 194 VAL A CA 1
ATOM 1356 C C . VAL A 1 194 ? -18.094 24.597 -6.483 1.00 12.20 194 VAL A C 1
ATOM 1357 O O . VAL A 1 194 ? -19.202 24.162 -6.870 1.00 12.65 194 VAL A O 1
ATOM 1361 N N . SER A 1 195 ? -17.047 23.867 -6.166 1.00 11.28 195 SER A N 1
ATOM 1362 C CA . SER A 1 195 ? -17.113 22.407 -6.180 1.00 11.64 195 SER A CA 1
ATOM 1363 C C . SER A 1 195 ? -16.546 21.878 -4.861 1.00 12.96 195 SER A C 1
ATOM 1364 O O . SER A 1 195 ? -15.761 22.493 -4.152 1.00 14.47 195 SER A O 1
ATOM 1367 N N . PHE A 1 196 ? -16.976 20.664 -4.495 1.00 12.95 196 PHE A N 1
ATOM 1368 C CA . PHE A 1 196 ? -16.456 19.940 -3.357 1.00 13.01 196 PHE A CA 1
ATOM 1369 C C . PHE A 1 196 ? -16.481 18.437 -3.709 1.00 13.34 196 PHE A C 1
ATOM 1370 O O . PHE A 1 196 ? -17.168 18.018 -4.652 1.00 12.59 196 PHE A O 1
ATOM 1378 N N . HIS A 1 197 ? -15.694 17.687 -2.951 1.00 14.52 197 HIS A N 1
ATOM 1379 C CA . HIS A 1 197 ? -15.632 16.239 -3.129 1.00 13.90 197 HIS A CA 1
ATOM 1380 C C . HIS A 1 197 ? -15.551 15.562 -1.757 1.00 16.91 197 HIS A C 1
ATOM 1381 O O . HIS A 1 197 ? -14.505 15.673 -1.123 1.00 17.66 197 HIS A O 1
ATOM 1388 N N . VAL A 1 198 ? -16.642 14.942 -1.324 1.00 16.29 198 VAL A N 1
ATOM 1389 C CA . VAL A 1 198 ? -16.645 14.216 -0.049 1.00 19.92 198 VAL A CA 1
ATOM 1390 C C . VAL A 1 198 ? -15.858 12.917 -0.167 1.00 21.62 198 VAL A C 1
ATOM 1391 O O . VAL A 1 198 ? -15.132 12.569 0.780 1.00 23.63 198 VAL A O 1
ATOM 1395 N N . GLY A 1 199 ? -15.969 12.162 -1.250 1.00 22.06 199 GLY A N 1
ATOM 1396 C CA . GLY A 1 199 ? -15.270 10.894 -1.378 1.00 24.53 199 GLY A CA 1
ATOM 1397 C C . GLY A 1 199 ? -16.069 9.693 -0.904 1.00 25.07 199 GLY A C 1
ATOM 1398 O O . GLY A 1 199 ? -17.129 9.837 -0.283 1.00 26.52 199 GLY A O 1
ATOM 1399 N N . SER A 1 200 ? -15.638 8.488 -1.281 1.00 26.51 200 SER A N 1
ATOM 1400 C CA . SER A 1 200 ? -16.367 7.266 -0.976 1.00 28.48 200 SER A CA 1
ATOM 1401 C C . SER A 1 200 ? -16.121 6.704 0.417 1.00 30.44 200 SER A C 1
ATOM 1402 O O . SER A 1 200 ? -16.910 5.857 0.860 1.00 32.08 200 SER A O 1
ATOM 1405 N N . GLY A 1 201 ? -15.111 7.156 1.131 1.00 33.19 201 GLY A N 1
ATOM 1406 C CA . GLY A 1 201 ? -14.796 6.674 2.466 1.00 37.16 201 GLY A CA 1
ATOM 1407 C C . GLY A 1 201 ? -15.875 6.981 3.495 1.00 40.18 201 GLY A C 1
ATOM 1408 O O . GLY A 1 201 ? -16.134 6.227 4.435 1.00 40.07 201 GLY A O 1
ATOM 1409 N N . CYS A 1 202 ? -16.519 8.126 3.340 1.00 42.42 202 CYS A N 1
ATOM 1410 C CA . CYS A 1 202 ? -17.580 8.617 4.186 1.00 44.16 202 CYS A CA 1
ATOM 1411 C C . CYS A 1 202 ? -18.745 7.658 4.371 1.00 44.81 202 CYS A C 1
ATOM 1412 O O . CYS A 1 202 ? -19.347 7.228 3.387 1.00 45.09 202 CYS A O 1
ATOM 1415 N N . THR A 1 203 ? -19.104 7.393 5.625 1.00 45.58 203 THR A N 1
ATOM 1416 C CA . THR A 1 203 ? -20.230 6.529 5.935 1.00 46.51 203 THR A CA 1
ATOM 1417 C C . THR A 1 203 ? -21.396 7.335 6.508 1.00 46.97 203 THR A C 1
ATOM 1418 O O . THR A 1 203 ? -22.337 6.784 7.084 1.00 47.47 203 THR A O 1
ATOM 1422 N N . ASP A 1 204 ? -21.362 8.649 6.293 1.00 46.78 204 ASP A N 1
ATOM 1423 C CA . ASP A 1 204 ? -22.418 9.520 6.782 1.00 46.04 204 ASP A CA 1
ATOM 1424 C C . ASP A 1 204 ? -22.885 10.517 5.736 1.00 44.29 204 ASP A C 1
ATOM 1425 O O . ASP A 1 204 ? -22.151 11.389 5.274 1.00 43.86 204 ASP A O 1
ATOM 1430 N N . PRO A 1 205 ? -24.182 10.467 5.420 1.00 42.10 205 PRO A N 1
ATOM 1431 C CA . PRO A 1 205 ? -24.802 11.379 4.483 1.00 40.79 205 PRO A CA 1
ATOM 1432 C C . PRO A 1 205 ? -24.785 12.836 4.905 1.00 39.80 205 PRO A C 1
ATOM 1433 O O . PRO A 1 205 ? -24.922 13.724 4.053 1.00 39.54 205 PRO A O 1
ATOM 1437 N N . ASP A 1 206 ? -24.588 13.146 6.178 1.00 38.36 206 ASP A N 1
ATOM 1438 C CA . ASP A 1 206 ? -24.567 14.496 6.704 1.00 37.37 206 ASP A CA 1
ATOM 1439 C C . ASP A 1 206 ? -23.348 15.292 6.276 1.00 34.41 206 ASP A C 1
ATOM 1440 O O . ASP A 1 206 ? -23.394 16.519 6.194 1.00 33.33 206 ASP A O 1
ATOM 1445 N N . THR A 1 207 ? -22.269 14.612 5.906 1.00 31.42 207 THR A N 1
ATOM 1446 C CA . THR A 1 207 ? -21.094 15.272 5.358 1.00 29.60 207 THR A CA 1
ATOM 1447 C C . THR A 1 207 ? -21.470 15.947 4.036 1.00 27.31 207 THR A C 1
ATOM 1448 O O . THR A 1 207 ? -21.025 17.075 3.815 1.00 24.60 207 THR A O 1
ATOM 1452 N N . PHE A 1 208 ? -22.308 15.313 3.216 1.00 26.29 208 PHE A N 1
ATOM 1453 C CA . PHE A 1 208 ? -22.728 15.971 1.966 1.00 25.40 208 PHE A CA 1
ATOM 1454 C C . PHE A 1 208 ? -23.542 17.221 2.261 1.00 25.84 208 PHE A C 1
ATOM 1455 O O . PHE A 1 208 ? -23.402 18.301 1.667 1.00 24.63 208 PHE A O 1
ATOM 1463 N N . VAL A 1 209 ? -24.441 17.157 3.258 1.00 25.23 209 VAL A N 1
ATOM 1464 C CA . VAL A 1 209 ? -25.258 18.282 3.670 1.00 25.33 209 VAL A CA 1
ATOM 1465 C C . VAL A 1 209 ? -24.437 19.463 4.145 1.00 24.05 209 VAL A C 1
ATOM 1466 O O . VAL A 1 209 ? -24.666 20.644 3.788 1.00 23.69 209 VAL A O 1
ATOM 1470 N N . GLN A 1 210 ? -23.409 19.234 4.958 1.00 24.94 210 GLN A N 1
ATOM 1471 C CA . GLN A 1 210 ? -22.551 20.291 5.452 1.00 25.04 210 GLN A CA 1
ATOM 1472 C C . GLN A 1 210 ? -21.769 20.934 4.304 1.00 22.52 210 GLN A C 1
ATOM 1473 O O . GLN A 1 210 ? -21.530 22.140 4.307 1.00 23.87 210 GLN A O 1
ATOM 1479 N N . ALA A 1 211 ? -21.352 20.113 3.329 1.00 21.39 211 ALA A N 1
ATOM 1480 C CA . ALA A 1 211 ? -20.633 20.645 2.178 1.00 19.89 211 ALA A CA 1
ATOM 1481 C C . ALA A 1 211 ? -21.520 21.601 1.384 1.00 19.50 211 ALA A C 1
ATOM 1482 O O . ALA A 1 211 ? -21.055 22.622 0.875 1.00 18.82 211 ALA A O 1
ATOM 1484 N N . VAL A 1 212 ? -22.809 21.287 1.245 1.00 18.49 212 VAL A N 1
ATOM 1485 C CA . VAL A 1 212 ? -23.705 22.170 0.488 1.00 18.92 212 VAL A CA 1
ATOM 1486 C C . VAL A 1 212 ? -23.830 23.499 1.220 1.00 19.74 212 VAL A C 1
ATOM 1487 O O . VAL A 1 212 ? -23.800 24.573 0.614 1.00 18.43 212 VAL A O 1
ATOM 1491 N N . SER A 1 213 ? -23.949 23.415 2.560 1.00 20.80 213 SER A N 1
ATOM 1492 C CA . SER A 1 213 ? -24.027 24.628 3.361 1.00 22.56 213 SER A CA 1
ATOM 1493 C C . SER A 1 213 ? -22.767 25.466 3.271 1.00 21.85 213 SER A C 1
ATOM 1494 O O . SER A 1 213 ? -22.857 26.695 3.210 1.00 21.89 213 SER A O 1
ATOM 1497 N N . ASP A 1 214 ? -21.593 24.859 3.262 1.00 21.87 214 ASP A N 1
ATOM 1498 C CA . ASP A 1 214 ? -20.326 25.568 3.119 1.00 22.65 214 ASP A CA 1
ATOM 1499 C C . ASP A 1 214 ? -20.245 26.216 1.740 1.00 20.84 214 ASP A C 1
ATOM 1500 O O . ASP A 1 214 ? -19.770 27.351 1.598 1.00 21.23 214 ASP A O 1
ATOM 1505 N N . ALA A 1 215 ? -20.736 25.542 0.699 1.00 19.08 215 ALA A N 1
ATOM 1506 C CA . ALA A 1 215 ? -20.742 26.061 -0.654 1.00 17.07 215 ALA A CA 1
ATOM 1507 C C . ALA A 1 215 ? -21.569 27.338 -0.780 1.00 18.66 215 ALA A C 1
ATOM 1508 O O . ALA A 1 215 ? -21.202 28.269 -1.486 1.00 18.53 215 ALA A O 1
ATOM 1510 N N . ARG A 1 216 ? -22.712 27.383 -0.074 1.00 19.08 216 ARG A N 1
ATOM 1511 C CA . ARG A 1 216 ? -23.564 28.556 -0.078 1.00 19.77 216 ARG A CA 1
ATOM 1512 C C . ARG A 1 216 ? -22.822 29.705 0.621 1.00 18.81 216 ARG A C 1
ATOM 1513 O O . ARG A 1 216 ? -22.899 30.824 0.119 1.00 19.14 216 ARG A O 1
ATOM 1521 N N . CYS A 1 217 ? -22.074 29.426 1.668 1.00 20.69 217 CYS A N 1
ATOM 1522 C CA . CYS A 1 217 ? -21.301 30.514 2.291 1.00 22.43 217 CYS A CA 1
ATOM 1523 C C . CYS A 1 217 ? -20.329 31.118 1.275 1.00 21.68 217 CYS A C 1
ATOM 1524 O O . CYS A 1 217 ? -20.116 32.321 1.251 1.00 20.15 217 CYS A O 1
ATOM 1527 N N . VAL A 1 218 ? -19.700 30.247 0.480 1.00 19.56 218 VAL A N 1
ATOM 1528 C CA . VAL A 1 218 ? -18.741 30.711 -0.522 1.00 19.00 218 VAL A CA 1
ATOM 1529 C C . VAL A 1 218 ? -19.455 31.437 -1.644 1.00 20.31 218 VAL A C 1
ATOM 1530 O O . VAL A 1 218 ? -18.972 32.494 -2.098 1.00 19.73 218 VAL A O 1
ATOM 1534 N N . PHE A 1 219 ? -20.624 30.986 -2.100 1.00 18.55 219 PHE A N 1
ATOM 1535 C CA . PHE A 1 219 ? -21.402 31.749 -3.084 1.00 18.69 219 PHE A CA 1
ATOM 1536 C C . PHE A 1 219 ? -21.683 33.164 -2.543 1.00 20.66 219 PHE A C 1
ATOM 1537 O O . PHE A 1 219 ? -21.633 34.129 -3.309 1.00 21.69 219 PHE A O 1
ATOM 1545 N N . ASP A 1 220 ? -22.030 33.291 -1.273 1.00 20.71 220 ASP A N 1
ATOM 1546 C CA . ASP A 1 220 ? -22.325 34.620 -0.712 1.00 21.26 220 ASP A CA 1
ATOM 1547 C C . ASP A 1 220 ? -21.068 35.476 -0.636 1.00 22.01 220 ASP A C 1
ATOM 1548 O O . ASP A 1 220 ? -21.134 36.668 -0.987 1.00 22.73 220 ASP A O 1
ATOM 1553 N N . MET A 1 221 ? -19.939 34.946 -0.232 1.00 21.53 221 MET A N 1
ATOM 1554 C CA . MET A 1 221 ? -18.656 35.660 -0.267 1.00 22.74 221 MET A CA 1
ATOM 1555 C C . MET A 1 221 ? -18.348 36.155 -1.669 1.00 23.12 221 MET A C 1
ATOM 1556 O O . MET A 1 221 ? -17.914 37.290 -1.938 1.00 21.23 221 MET A O 1
ATOM 1561 N N . ALA A 1 222 ? -18.600 35.311 -2.682 1.00 19.65 222 ALA A N 1
ATOM 1562 C CA . ALA A 1 222 ? -18.332 35.648 -4.062 1.00 19.33 222 ALA A CA 1
ATOM 1563 C C . ALA A 1 222 ? -19.201 36.796 -4.548 1.00 21.34 222 ALA A C 1
ATOM 1564 O O . ALA A 1 222 ? -18.741 37.705 -5.274 1.00 21.37 222 ALA A O 1
ATOM 1566 N N . THR A 1 223 ? -20.444 36.856 -4.069 1.00 22.31 223 THR A N 1
ATOM 1567 C CA . THR A 1 223 ? -21.341 37.968 -4.375 1.00 23.28 223 THR A CA 1
ATOM 1568 C C . THR A 1 223 ? -20.738 39.257 -3.828 1.00 23.42 223 THR A C 1
ATOM 1569 O O . THR A 1 223 ? -20.756 40.244 -4.565 1.00 24.20 223 THR A O 1
ATOM 1573 N N . GLU A 1 224 ? -20.225 39.227 -2.604 1.00 23.79 224 GLU A N 1
ATOM 1574 C CA . GLU A 1 224 ? -19.620 40.420 -2.025 1.00 25.59 224 GLU A CA 1
ATOM 1575 C C . GLU A 1 224 ? -18.425 40.898 -2.842 1.00 25.28 224 GLU A C 1
ATOM 1576 O O . GLU A 1 224 ? -18.151 42.101 -2.915 1.00 26.38 224 GLU A O 1
ATOM 1582 N N . VAL A 1 225 ? -17.672 39.962 -3.409 1.00 22.16 225 VAL A N 1
ATOM 1583 C CA . VAL A 1 225 ? -16.483 40.267 -4.212 1.00 21.66 225 VAL A CA 1
ATOM 1584 C C . VAL A 1 225 ? -16.850 40.714 -5.602 1.00 20.88 225 VAL A C 1
ATOM 1585 O O . VAL A 1 225 ? -16.042 41.329 -6.318 1.00 21.12 225 VAL A O 1
ATOM 1589 N N . GLY A 1 226 ? -18.052 40.409 -6.075 1.00 20.24 226 GLY A N 1
ATOM 1590 C CA . GLY A 1 226 ? -18.491 40.818 -7.387 1.00 21.16 226 GLY A CA 1
ATOM 1591 C C . GLY A 1 226 ? -18.669 39.744 -8.430 1.00 22.76 226 GLY A C 1
ATOM 1592 O O . GLY A 1 226 ? -18.712 40.066 -9.610 1.00 23.32 226 GLY A O 1
ATOM 1593 N N . PHE A 1 227 ? -18.791 38.481 -8.022 1.00 20.16 227 PHE A N 1
ATOM 1594 C CA . PHE A 1 227 ? -19.084 37.399 -8.926 1.00 21.89 227 PHE A CA 1
ATOM 1595 C C . PHE A 1 227 ? -20.534 36.942 -8.752 1.00 21.77 227 PHE A C 1
ATOM 1596 O O . PHE A 1 227 ? -20.932 36.717 -7.605 1.00 25.25 227 PHE A O 1
ATOM 1604 N N . SER A 1 228 ? -21.261 36.647 -9.817 1.00 22.79 228 SER A N 1
ATOM 1605 C CA . SER A 1 228 ? -22.614 36.101 -9.680 1.00 22.23 228 SER A CA 1
ATOM 1606 C C . SER A 1 228 ? -22.513 34.611 -10.054 1.00 20.18 228 SER A C 1
ATOM 1607 O O . SER A 1 228 ? -22.655 34.240 -11.194 1.00 20.43 228 SER A O 1
ATOM 1610 N N . MET A 1 229 ? -22.108 33.858 -9.046 1.00 19.95 229 MET A N 1
ATOM 1611 C CA . MET A 1 229 ? -21.888 32.421 -9.245 1.00 17.49 229 MET A CA 1
ATOM 1612 C C . MET A 1 229 ? -23.187 31.736 -9.647 1.00 17.25 229 MET A C 1
ATOM 1613 O O . MET A 1 229 ? -24.233 32.070 -9.073 1.00 17.91 229 MET A O 1
ATOM 1618 N N . HIS A 1 230 ? -23.060 30.726 -10.519 1.00 16.39 230 HIS A N 1
ATOM 1619 C CA . HIS A 1 230 ? -24.237 29.954 -10.878 1.00 16.91 230 HIS A CA 1
ATOM 1620 C C . HIS A 1 230 ? -24.004 28.454 -10.876 1.00 17.37 230 HIS A C 1
ATOM 1621 O O . HIS A 1 230 ? -24.967 27.735 -11.110 1.00 17.92 230 HIS A O 1
ATOM 1628 N N . LEU A 1 231 ? -22.788 27.993 -10.632 1.00 13.97 231 LEU A N 1
ATOM 1629 C CA . LEU A 1 231 ? -22.531 26.544 -10.792 1.00 14.65 231 LEU A CA 1
ATOM 1630 C C . LEU A 1 231 ? -22.136 25.941 -9.472 1.00 14.17 231 LEU A C 1
ATOM 1631 O O . LEU A 1 231 ? -21.183 26.367 -8.811 1.00 14.55 231 LEU A O 1
ATOM 1636 N N . LEU A 1 232 ? -22.878 24.911 -9.057 1.00 13.91 232 LEU A N 1
ATOM 1637 C CA . LEU A 1 232 ? -22.584 24.131 -7.865 1.00 13.66 232 LEU A CA 1
ATOM 1638 C C . LEU A 1 232 ? -22.255 22.694 -8.330 1.00 12.55 232 LEU A C 1
ATOM 1639 O O . LEU A 1 232 ? -23.084 22.077 -8.990 1.00 11.83 232 LEU A O 1
ATOM 1644 N N . ASP A 1 233 ? -21.070 22.217 -7.978 1.00 11.49 233 ASP A N 1
ATOM 1645 C CA . ASP A 1 233 ? -20.594 20.882 -8.318 1.00 11.42 233 ASP A CA 1
ATOM 1646 C C . ASP A 1 233 ? -20.387 20.082 -7.027 1.00 12.00 233 ASP A C 1
ATOM 1647 O O . ASP A 1 233 ? -19.487 20.401 -6.225 1.00 12.90 233 ASP A O 1
ATOM 1652 N N . ILE A 1 234 ? -21.245 19.065 -6.821 1.00 12.46 234 ILE A N 1
ATOM 1653 C CA . ILE A 1 234 ? -21.263 18.275 -5.606 1.00 11.87 234 ILE A CA 1
ATOM 1654 C C . ILE A 1 234 ? -20.351 17.055 -5.572 1.00 12.72 234 ILE A C 1
ATOM 1655 O O . ILE A 1 234 ? -20.356 16.294 -4.602 1.00 13.91 234 ILE A O 1
ATOM 1660 N N . GLY A 1 235 ? -19.515 16.919 -6.598 1.00 12.07 235 GLY A N 1
ATOM 1661 C CA . GLY A 1 235 ? -18.453 15.935 -6.571 1.00 12.16 235 GLY A CA 1
ATOM 1662 C C . GLY A 1 235 ? -18.903 14.501 -6.739 1.00 10.84 235 GLY A C 1
ATOM 1663 O O . GLY A 1 235 ? -19.918 14.189 -7.320 1.00 12.19 235 GLY A O 1
ATOM 1664 N N . GLY A 1 236 ? -18.096 13.564 -6.258 1.00 12.49 236 GLY A N 1
ATOM 1665 C CA . GLY A 1 236 ? -18.317 12.132 -6.306 1.00 12.11 236 GLY A CA 1
ATOM 1666 C C . GLY A 1 236 ? -18.373 11.440 -4.955 1.00 13.79 236 GLY A C 1
ATOM 1667 O O . GLY A 1 236 ? -18.595 12.045 -3.921 1.00 15.47 236 GLY A O 1
ATOM 1668 N N . GLY A 1 237 ? -18.162 10.122 -4.976 1.00 14.67 237 GLY A N 1
ATOM 1669 C CA . GLY A 1 237 ? -18.165 9.259 -3.820 1.00 15.32 237 GLY A CA 1
ATOM 1670 C C . GLY A 1 237 ? -19.406 8.408 -3.645 1.00 15.72 237 GLY A C 1
ATOM 1671 O O . GLY A 1 237 ? -19.438 7.589 -2.711 1.00 18.54 237 GLY A O 1
ATOM 1672 N N . PHE A 1 238 ? -20.429 8.584 -4.469 1.00 13.57 238 PHE A N 1
ATOM 1673 C CA . PHE A 1 238 ? -21.663 7.816 -4.416 1.00 13.15 238 PHE A CA 1
ATOM 1674 C C . PHE A 1 238 ? -21.355 6.341 -4.670 1.00 13.58 238 PHE A C 1
ATOM 1675 O O . PHE A 1 238 ? -20.586 6.011 -5.601 1.00 15.35 238 PHE A O 1
ATOM 1683 N N . PRO A 1 239 ? -21.914 5.429 -3.888 1.00 13.68 239 PRO A N 1
ATOM 1684 C CA . PRO A 1 239 ? -21.637 4.013 -4.063 1.00 13.18 239 PRO A CA 1
ATOM 1685 C C . PRO A 1 239 ? -22.158 3.399 -5.337 1.00 14.32 239 PRO A C 1
ATOM 1686 O O . PRO A 1 239 ? -23.243 3.756 -5.758 1.00 15.19 239 PRO A O 1
ATOM 1690 N N . GLY A 1 240 ? -21.416 2.449 -5.938 1.00 15.03 240 GLY A N 1
ATOM 1691 C CA . GLY A 1 240 ? -21.843 1.814 -7.181 1.00 16.37 240 GLY A CA 1
ATOM 1692 C C . GLY A 1 240 ? -22.137 0.320 -6.972 1.00 17.36 240 GLY A C 1
ATOM 1693 O O . GLY A 1 240 ? -22.494 -0.357 -7.912 1.00 17.32 240 GLY A O 1
ATOM 1694 N N . SER A 1 241 ? -21.957 -0.105 -5.746 1.00 23.30 241 SER A N 1
ATOM 1695 C CA . SER A 1 241 ? -22.180 -1.539 -5.455 1.00 30.00 241 SER A CA 1
ATOM 1696 C C . SER A 1 241 ? -23.046 -1.640 -4.216 1.00 33.32 241 SER A C 1
ATOM 1697 O O . SER A 1 241 ? -23.098 -0.744 -3.375 1.00 34.74 241 SER A O 1
ATOM 1700 N N . GLU A 1 242 ? -23.683 -2.780 -4.040 1.00 38.54 242 GLU A N 1
ATOM 1701 C CA . GLU A 1 242 ? -24.547 -3.089 -2.920 1.00 42.64 242 GLU A CA 1
ATOM 1702 C C . GLU A 1 242 ? -23.793 -3.458 -1.653 1.00 44.54 242 GLU A C 1
ATOM 1703 O O . GLU A 1 242 ? -24.389 -3.409 -0.571 1.00 45.92 242 GLU A O 1
ATOM 1709 N N . ASP A 1 243 ? -22.502 -3.780 -1.722 1.00 46.67 243 ASP A N 1
ATOM 1710 C CA . ASP A 1 243 ? -21.739 -4.117 -0.530 1.00 48.18 243 ASP A CA 1
ATOM 1711 C C . ASP A 1 243 ? -21.758 -2.952 0.458 1.00 48.45 243 ASP A C 1
ATOM 1712 O O . ASP A 1 243 ? -21.963 -3.138 1.655 1.00 49.67 243 ASP A O 1
ATOM 1717 N N . THR A 1 244 ? -21.500 -1.756 -0.053 1.00 47.73 244 THR A N 1
ATOM 1718 C CA . THR A 1 244 ? -21.469 -0.555 0.761 1.00 46.93 244 THR A CA 1
ATOM 1719 C C . THR A 1 244 ? -22.688 -0.487 1.676 1.00 45.97 244 THR A C 1
ATOM 1720 O O . THR A 1 244 ? -23.815 -0.719 1.244 1.00 46.76 244 THR A O 1
ATOM 1724 N N . LYS A 1 245 ? -22.456 -0.143 2.933 1.00 44.64 245 LYS A N 1
ATOM 1725 C CA . LYS A 1 245 ? -23.541 0.006 3.902 1.00 43.20 245 LYS A CA 1
ATOM 1726 C C . LYS A 1 245 ? -24.448 1.153 3.469 1.00 41.49 245 LYS A C 1
ATOM 1727 O O . LYS A 1 245 ? -25.642 0.996 3.222 1.00 41.61 245 LYS A O 1
ATOM 1733 N N . LEU A 1 246 ? -23.829 2.327 3.351 1.00 38.63 246 LEU A N 1
ATOM 1734 C CA . LEU A 1 246 ? -24.520 3.542 2.937 1.00 35.42 246 LEU A CA 1
ATOM 1735 C C . LEU A 1 246 ? -24.994 3.484 1.491 1.00 32.71 246 LEU A C 1
ATOM 1736 O O . LEU A 1 246 ? -24.216 3.568 0.541 1.00 31.62 246 LEU A O 1
ATOM 1741 N N . LYS A 1 247 ? -26.302 3.382 1.311 1.00 28.42 247 LYS A N 1
ATOM 1742 C CA . LYS A 1 247 ? -26.905 3.284 -0.003 1.00 26.28 247 LYS A CA 1
ATOM 1743 C C . LYS A 1 247 ? -26.991 4.650 -0.680 1.00 22.67 247 LYS A C 1
ATOM 1744 O O . LYS A 1 247 ? -27.112 5.665 -0.021 1.00 22.79 247 LYS A O 1
ATOM 1750 N N . PHE A 1 248 ? -26.985 4.602 -2.003 1.00 19.48 248 PHE A N 1
ATOM 1751 C CA . PHE A 1 248 ? -27.103 5.786 -2.848 1.00 15.85 248 PHE A CA 1
ATOM 1752 C C . PHE A 1 248 ? -28.316 6.624 -2.458 1.00 17.60 248 PHE A C 1
ATOM 1753 O O . PHE A 1 248 ? -28.196 7.839 -2.241 1.00 17.84 248 PHE A O 1
ATOM 1761 N N . GLU A 1 249 ? -29.484 6.044 -2.396 1.00 18.09 249 GLU A N 1
ATOM 1762 C CA . GLU A 1 249 ? -30.735 6.749 -2.098 1.00 19.28 249 GLU A CA 1
ATOM 1763 C C . GLU A 1 249 ? -30.787 7.245 -0.662 1.00 18.98 249 GLU A C 1
ATOM 1764 O O . GLU A 1 249 ? -31.478 8.244 -0.406 1.00 19.71 249 GLU A O 1
ATOM 1770 N N . GLU A 1 250 ? -30.014 6.745 0.277 1.00 21.29 250 GLU A N 1
ATOM 1771 C CA . GLU A 1 250 ? -29.885 7.297 1.622 1.00 23.15 250 GLU A CA 1
ATOM 1772 C C . GLU A 1 250 ? -29.171 8.647 1.581 1.00 23.50 250 GLU A C 1
ATOM 1773 O O . GLU A 1 250 ? -29.466 9.592 2.336 1.00 24.29 250 GLU A O 1
ATOM 1779 N N . ILE A 1 251 ? -28.200 8.790 0.685 1.00 20.58 251 ILE A N 1
ATOM 1780 C CA . ILE A 1 251 ? -27.475 10.023 0.479 1.00 18.48 251 ILE A CA 1
ATOM 1781 C C . ILE A 1 251 ? -28.317 11.044 -0.284 1.00 17.50 251 ILE A C 1
ATOM 1782 O O . ILE A 1 251 ? -28.498 12.214 0.124 1.00 17.10 251 ILE A O 1
ATOM 1787 N N . THR A 1 252 ? -28.904 10.613 -1.407 1.00 17.15 252 THR A N 1
ATOM 1788 C CA . THR A 1 252 ? -29.663 11.539 -2.240 1.00 16.89 252 THR A CA 1
ATOM 1789 C C . THR A 1 252 ? -30.893 12.112 -1.535 1.00 16.54 252 THR A C 1
ATOM 1790 O O . THR A 1 252 ? -31.293 13.253 -1.792 1.00 15.89 252 THR A O 1
ATOM 1794 N N . SER A 1 253 ? -31.508 11.291 -0.681 1.00 17.85 253 SER A N 1
ATOM 1795 C CA . SER A 1 253 ? -32.711 11.719 0.033 1.00 18.14 253 SER A CA 1
ATOM 1796 C C . SER A 1 253 ? -32.438 12.838 1.010 1.00 19.28 253 SER A C 1
ATOM 1797 O O . SER A 1 253 ? -33.384 13.606 1.280 1.00 19.92 253 SER A O 1
ATOM 1800 N N . VAL A 1 254 ? -31.227 12.990 1.518 1.00 19.68 254 VAL A N 1
ATOM 1801 C CA . VAL A 1 254 ? -30.859 14.090 2.382 1.00 20.53 254 VAL A CA 1
ATOM 1802 C C . VAL A 1 254 ? -30.196 15.209 1.565 1.00 20.35 254 VAL A C 1
ATOM 1803 O O . VAL A 1 254 ? -30.341 16.369 1.977 1.00 20.37 254 VAL A O 1
ATOM 1807 N N . ILE A 1 255 ? -29.511 14.923 0.450 1.00 18.19 255 ILE A N 1
ATOM 1808 C CA . ILE A 1 255 ? -28.989 15.998 -0.390 1.00 18.78 255 ILE A CA 1
ATOM 1809 C C . ILE A 1 255 ? -30.087 16.876 -0.971 1.00 18.81 255 ILE A C 1
ATOM 1810 O O . ILE A 1 255 ? -29.990 18.114 -0.984 1.00 17.73 255 ILE A O 1
ATOM 1815 N N . ASN A 1 256 ? -31.178 16.311 -1.471 1.00 17.99 256 ASN A N 1
ATOM 1816 C CA . ASN A 1 256 ? -32.234 17.059 -2.135 1.00 18.82 256 ASN A CA 1
ATOM 1817 C C . ASN A 1 256 ? -32.806 18.200 -1.311 1.00 18.13 256 ASN A C 1
ATOM 1818 O O . ASN A 1 256 ? -32.799 19.358 -1.780 1.00 17.82 256 ASN A O 1
ATOM 1823 N N . PRO A 1 257 ? -33.177 17.995 -0.063 1.00 19.85 257 PRO A N 1
A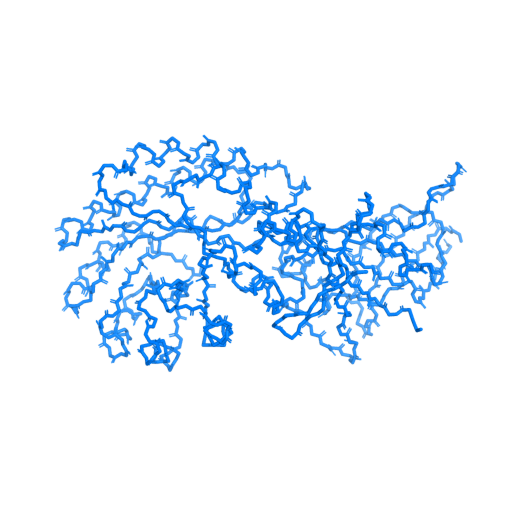TOM 1824 C CA . PRO A 1 257 ? -33.673 19.070 0.790 1.00 19.49 257 PRO A CA 1
ATOM 1825 C C . PRO A 1 257 ? -32.630 20.133 1.041 1.00 19.70 257 PRO A C 1
ATOM 1826 O O . PRO A 1 257 ? -32.996 21.316 1.122 1.00 19.80 257 PRO A O 1
ATOM 1830 N N . ALA A 1 258 ? -31.352 19.800 1.186 1.00 18.58 258 ALA A N 1
ATOM 1831 C CA . ALA A 1 258 ? -30.263 20.747 1.330 1.00 19.14 258 ALA A CA 1
ATOM 1832 C C . ALA A 1 258 ? -30.138 21.595 0.068 1.00 17.80 258 ALA A C 1
ATOM 1833 O O . ALA A 1 258 ? -29.968 22.825 0.145 1.00 17.25 258 ALA A O 1
ATOM 1835 N N . LEU A 1 259 ? -30.200 20.953 -1.111 1.00 16.76 259 LEU A N 1
ATOM 1836 C CA . LEU A 1 259 ? -30.127 21.719 -2.356 1.00 18.15 259 LEU A CA 1
ATOM 1837 C C . LEU A 1 259 ? -31.300 22.682 -2.458 1.00 19.25 259 LEU A C 1
ATOM 1838 O O . LEU A 1 259 ? -31.192 23.864 -2.829 1.00 18.07 259 LEU A O 1
ATOM 1843 N N . ASP A 1 260 ? -32.505 22.212 -2.103 1.00 18.94 260 ASP A N 1
ATOM 1844 C CA . ASP A 1 260 ? -33.679 23.071 -2.172 1.00 21.14 260 ASP A CA 1
ATOM 1845 C C . ASP A 1 260 ? -33.560 24.225 -1.184 1.00 19.61 260 ASP A C 1
ATOM 1846 O O . ASP A 1 260 ? -34.051 25.326 -1.477 1.00 21.00 260 ASP A O 1
ATOM 1851 N N . LYS A 1 261 ? -32.996 24.004 -0.003 1.00 20.89 261 LYS A N 1
ATOM 1852 C CA . LYS A 1 261 ? -32.854 25.042 0.987 1.00 21.70 261 LYS A CA 1
ATOM 1853 C C . LYS A 1 261 ? -31.818 26.110 0.584 1.00 21.42 261 LYS A C 1
ATOM 1854 O O . LYS A 1 261 ? -32.079 27.306 0.647 1.00 22.01 261 LYS A O 1
ATOM 1860 N N . TYR A 1 262 ? -30.615 25.644 0.282 1.00 21.42 262 TYR A N 1
ATOM 1861 C CA . TYR A 1 262 ? -29.514 26.558 0.022 1.00 21.00 262 TYR A CA 1
ATOM 1862 C C . TYR A 1 262 ? -29.401 27.017 -1.404 1.00 20.48 262 TYR A C 1
ATOM 1863 O O . TYR A 1 262 ? -28.799 28.079 -1.658 1.00 19.56 262 TYR A O 1
ATOM 1872 N N . PHE A 1 263 ? -29.911 26.257 -2.363 1.00 18.16 263 PHE A N 1
ATOM 1873 C CA . PHE A 1 263 ? -29.784 26.561 -3.782 1.00 18.12 263 PHE A CA 1
ATOM 1874 C C . PHE A 1 263 ? -31.092 26.367 -4.514 1.00 19.83 263 PHE A C 1
ATOM 1875 O O . PHE A 1 263 ? -31.262 25.483 -5.338 1.00 18.89 263 PHE A O 1
ATOM 1883 N N . PRO A 1 264 ? -32.093 27.211 -4.227 1.00 22.17 264 PRO A N 1
ATOM 1884 C CA . PRO A 1 264 ? -33.396 27.077 -4.857 1.00 24.99 264 PRO A CA 1
ATOM 1885 C C . PRO A 1 264 ? -33.308 27.196 -6.358 1.00 26.66 264 PRO A C 1
ATOM 1886 O O . PRO A 1 264 ? -32.465 27.927 -6.880 1.00 26.62 264 PRO A O 1
ATOM 1890 N N . SER A 1 265 ? -34.172 26.480 -7.078 1.00 30.48 265 SER A N 1
ATOM 1891 C CA . SER A 1 265 ? -34.130 26.485 -8.540 1.00 33.60 265 SER A CA 1
ATOM 1892 C C . SER A 1 265 ? -34.439 27.841 -9.147 1.00 35.18 265 SER A C 1
ATOM 1893 O O . SER A 1 265 ? -33.901 28.233 -10.193 1.00 35.71 265 SER A O 1
ATOM 1896 N N . ASP A 1 266 ? -35.223 28.654 -8.460 1.00 36.30 266 ASP A N 1
ATOM 1897 C CA . ASP A 1 266 ? -35.584 30.002 -8.864 1.00 37.45 266 ASP A CA 1
ATOM 1898 C C . ASP A 1 266 ? -34.404 30.948 -9.008 1.00 35.88 266 ASP A C 1
ATOM 1899 O O . ASP A 1 266 ? -34.498 31.999 -9.654 1.00 35.07 266 ASP A O 1
ATOM 1904 N N . SER A 1 267 ? -33.266 30.647 -8.394 1.00 33.10 267 SER A N 1
ATOM 1905 C CA . SER A 1 267 ? -32.055 31.423 -8.443 1.00 30.88 267 SER A CA 1
ATOM 1906 C C . SER A 1 267 ? -31.305 31.295 -9.773 1.00 28.68 267 SER A C 1
ATOM 1907 O O . SER A 1 267 ? -30.356 32.049 -9.990 1.00 27.94 267 SER A O 1
ATOM 1910 N N . GLY A 1 268 ? -31.639 30.302 -10.584 1.00 25.14 268 GLY A N 1
ATOM 1911 C CA . GLY A 1 268 ? -31.004 30.088 -11.874 1.00 22.81 268 GLY A CA 1
ATOM 1912 C C . GLY A 1 268 ? -29.748 29.204 -11.748 1.00 20.32 268 GLY A C 1
ATOM 1913 O O . GLY A 1 268 ? -28.978 29.051 -12.688 1.00 21.50 268 GLY A O 1
ATOM 1914 N N . VAL A 1 269 ? -29.505 28.661 -10.574 1.00 19.33 269 VAL A N 1
ATOM 1915 C CA . VAL A 1 269 ? -28.309 27.851 -10.326 1.00 18.82 269 VAL A CA 1
ATOM 1916 C C . VAL A 1 269 ? -28.314 26.566 -11.131 1.00 18.01 269 VAL A C 1
ATOM 1917 O O . VAL A 1 269 ? -29.367 26.010 -11.432 1.00 20.95 269 VAL A O 1
ATOM 1921 N N . ARG A 1 270 ? -27.135 26.119 -11.551 1.00 16.16 270 ARG A N 1
ATOM 1922 C CA . ARG A 1 270 ? -26.962 24.850 -12.267 1.00 15.46 270 ARG A CA 1
ATOM 1923 C C . ARG A 1 270 ? -26.209 23.897 -11.333 1.00 14.83 270 ARG A C 1
ATOM 1924 O O . ARG A 1 270 ? -25.124 24.275 -10.893 1.00 16.63 270 ARG A O 1
ATOM 1932 N N . ILE A 1 271 ? -26.800 22.720 -11.039 1.00 13.07 271 ILE A N 1
ATOM 1933 C CA . ILE A 1 271 ? -26.136 21.790 -10.131 1.00 12.87 271 ILE A CA 1
ATOM 1934 C C . ILE A 1 271 ? -25.630 20.601 -10.937 1.00 12.22 271 ILE A C 1
ATOM 1935 O O . ILE A 1 271 ? -26.389 20.017 -11.707 1.00 12.33 271 ILE A O 1
ATOM 1940 N N . ILE A 1 272 ? -24.362 20.260 -10.740 1.00 11.71 272 ILE A N 1
ATOM 1941 C CA . ILE A 1 272 ? -23.702 19.134 -11.406 1.00 11.63 272 ILE A CA 1
ATOM 1942 C C . ILE A 1 272 ? -22.980 18.285 -10.346 1.00 11.38 272 ILE A C 1
ATOM 1943 O O . ILE A 1 272 ? -22.884 18.645 -9.192 1.00 12.15 272 ILE A O 1
ATOM 1948 N N . ALA A 1 273 ? -22.579 17.081 -10.777 1.00 13.09 273 ALA A N 1
ATOM 1949 C CA . ALA A 1 273 ? -21.809 16.178 -9.900 1.00 11.90 273 ALA A CA 1
ATOM 1950 C C . ALA A 1 273 ? -20.744 15.496 -10.749 1.00 13.11 273 ALA A C 1
ATOM 1951 O O . ALA A 1 273 ? -20.755 15.540 -11.972 1.00 11.98 273 ALA A O 1
ATOM 1953 N N . GLU A 1 274 ? -19.813 14.779 -10.124 1.00 11.85 274 GLU A N 1
ATOM 1954 C CA . GLU A 1 274 ? -18.729 14.054 -10.774 1.00 12.43 274 GLU A CA 1
ATOM 1955 C C . GLU A 1 274 ? -18.716 12.582 -10.309 1.00 12.77 274 GLU A C 1
ATOM 1956 O O . GLU A 1 274 ? -17.692 12.102 -9.797 1.00 13.55 274 GLU A O 1
ATOM 1962 N N . PRO A 1 275 ? -19.777 11.825 -10.464 1.00 10.88 275 PRO A N 1
ATOM 1963 C CA . PRO A 1 275 ? -19.756 10.406 -10.101 1.00 10.00 275 PRO A CA 1
ATOM 1964 C C . PRO A 1 275 ? -18.827 9.614 -11.000 1.00 10.65 275 PRO A C 1
ATOM 1965 O O . PRO A 1 275 ? -18.773 9.769 -12.209 1.00 12.31 275 PRO A O 1
ATOM 1969 N N . GLY A 1 276 ? -18.065 8.720 -10.356 1.00 10.53 276 GLY A N 1
ATOM 1970 C CA . GLY A 1 276 ? -17.250 7.738 -11.034 1.00 11.08 276 GLY A CA 1
ATOM 1971 C C . GLY A 1 276 ? -17.780 6.310 -10.727 1.00 11.16 276 GLY A C 1
ATOM 1972 O O . GLY A 1 276 ? -18.472 5.722 -11.566 1.00 11.88 276 GLY A O 1
ATOM 1973 N N . ARG A 1 277 ? -17.417 5.830 -9.554 1.00 11.30 277 ARG A N 1
ATOM 1974 C CA . ARG A 1 277 ? -17.729 4.445 -9.171 1.00 12.18 277 ARG A CA 1
ATOM 1975 C C . ARG A 1 277 ? -19.218 4.127 -9.214 1.00 12.75 277 ARG A C 1
ATOM 1976 O O . ARG A 1 277 ? -19.626 3.030 -9.638 1.00 13.72 277 ARG A O 1
ATOM 1984 N N . TYR A 1 278 ? -20.090 5.099 -8.911 1.00 13.36 278 TYR A N 1
ATOM 1985 C CA . TYR A 1 278 ? -21.523 4.951 -9.036 1.00 11.64 278 TYR A CA 1
ATOM 1986 C C . TYR A 1 278 ? -21.963 4.296 -10.346 1.00 12.75 278 TYR A C 1
ATOM 1987 O O . TYR A 1 278 ? -22.840 3.404 -10.384 1.00 11.97 278 TYR A O 1
ATOM 1996 N N . TYR A 1 279 ? -21.436 4.805 -11.482 1.00 12.19 279 TYR A N 1
ATOM 1997 C CA . TYR A 1 279 ? -21.874 4.332 -12.777 1.00 11.89 279 TYR A CA 1
ATOM 1998 C C . TYR A 1 279 ? -21.380 2.965 -13.166 1.00 12.95 279 TYR A C 1
ATOM 1999 O O . TYR A 1 279 ? -22.061 2.291 -13.947 1.00 14.33 279 TYR A O 1
ATOM 2008 N N . VAL A 1 280 ? -20.166 2.576 -12.766 1.00 12.15 280 VAL A N 1
ATOM 2009 C CA . VAL A 1 280 ? -19.509 1.390 -13.282 1.00 12.79 280 VAL A CA 1
ATOM 2010 C C . VAL A 1 280 ? -19.084 0.284 -12.358 1.00 13.23 280 VAL A C 1
ATOM 2011 O O . VAL A 1 280 ? -18.771 -0.808 -12.891 1.00 12.87 280 VAL A O 1
ATOM 2015 N N . ALA A 1 281 ? -19.173 0.439 -11.045 1.00 12.23 281 ALA A N 1
ATOM 2016 C CA . ALA A 1 281 ? -18.642 -0.614 -10.178 1.00 12.55 281 ALA A CA 1
ATOM 2017 C C . ALA A 1 281 ? -19.304 -1.968 -10.410 1.00 13.41 281 ALA A C 1
ATOM 2018 O O . ALA A 1 281 ? -18.598 -2.951 -10.563 1.00 14.66 281 ALA A O 1
ATOM 2020 N N . SER A 1 282 ? -20.644 -2.004 -10.384 1.00 13.59 282 SER A N 1
ATOM 2021 C CA . SER A 1 282 ? -21.300 -3.301 -10.511 1.00 14.78 282 SER A CA 1
ATOM 2022 C C . SER A 1 282 ? -21.412 -3.847 -11.912 1.00 13.34 282 SER A C 1
ATOM 2023 O O . SER A 1 282 ? -21.703 -5.043 -12.110 1.00 13.65 282 SER A O 1
ATOM 2026 N N . ALA A 1 283 ? -21.087 -3.075 -12.938 1.00 13.28 283 ALA A N 1
ATOM 2027 C CA . ALA A 1 283 ? -21.197 -3.486 -14.318 1.00 12.35 283 ALA A CA 1
ATOM 2028 C C . ALA A 1 283 ? -20.184 -4.536 -14.729 1.00 13.93 283 ALA A C 1
ATOM 2029 O O . ALA A 1 283 ? -20.470 -5.291 -15.654 1.00 14.29 283 ALA A O 1
ATOM 2031 N N . PHE A 1 284 ? -19.043 -4.567 -14.052 1.00 13.22 284 PHE A N 1
ATOM 2032 C CA . PHE A 1 284 ? -17.991 -5.514 -14.367 1.00 13.19 284 PHE A CA 1
ATOM 2033 C C . PHE A 1 284 ? -17.849 -6.675 -13.380 1.00 12.39 284 PHE A C 1
ATOM 2034 O O . PHE A 1 284 ? -17.742 -6.436 -12.173 1.00 13.06 284 PHE A O 1
ATOM 2042 N N . THR A 1 285 ? -17.861 -7.898 -13.909 1.00 10.54 285 THR A N 1
ATOM 2043 C CA . THR A 1 285 ? -17.575 -9.090 -13.085 1.00 11.41 285 THR A CA 1
ATOM 2044 C C . THR A 1 285 ? -16.313 -9.739 -13.659 1.00 11.77 285 THR A C 1
ATOM 2045 O O . THR A 1 285 ? -16.251 -9.885 -14.901 1.00 12.15 285 THR A O 1
ATOM 2049 N N . LEU A 1 286 ? -15.328 -9.982 -12.794 1.00 12.20 286 LEU A N 1
ATOM 2050 C CA . LEU A 1 286 ? -14.077 -10.597 -13.229 1.00 11.24 286 LEU A CA 1
ATOM 2051 C C . LEU A 1 286 ? -14.080 -12.098 -12.916 1.00 11.13 286 LEU A C 1
ATOM 2052 O O . LEU A 1 286 ? -14.442 -12.507 -11.823 1.00 13.08 286 LEU A O 1
ATOM 2057 N N . ALA A 1 287 ? -13.727 -12.871 -13.943 1.00 10.26 287 ALA A N 1
ATOM 2058 C CA . ALA A 1 287 ? -13.539 -14.323 -13.809 1.00 11.55 287 ALA A CA 1
ATOM 2059 C C . ALA A 1 287 ? -12.039 -14.608 -13.881 1.00 11.30 287 ALA A C 1
ATOM 2060 O O . ALA A 1 287 ? -11.420 -14.238 -14.874 1.00 14.12 287 ALA A O 1
ATOM 2062 N N . VAL A 1 288 ? -11.457 -15.220 -12.880 1.00 10.69 288 VAL A N 1
ATOM 2063 C CA . VAL A 1 288 ? -10.064 -15.611 -12.868 1.00 11.41 288 VAL A CA 1
ATOM 2064 C C . VAL A 1 288 ? -9.956 -17.143 -12.770 1.00 12.23 288 VAL A C 1
ATOM 2065 O O . VAL A 1 288 ? -10.866 -17.754 -12.215 1.00 12.03 288 VAL A O 1
ATOM 2069 N N . ASN A 1 289 ? -8.904 -17.688 -13.377 1.00 11.76 289 ASN A N 1
ATOM 2070 C CA . ASN A 1 289 ? -8.738 -19.149 -13.288 1.00 12.86 289 ASN A CA 1
ATOM 2071 C C . ASN A 1 289 ? -7.691 -19.478 -12.235 1.00 12.12 289 ASN A C 1
ATOM 2072 O O . ASN A 1 289 ? -6.687 -18.774 -12.035 1.00 12.51 289 ASN A O 1
ATOM 2077 N N . ILE A 1 290 ? -7.893 -20.597 -11.569 1.00 12.47 290 ILE A N 1
ATOM 2078 C CA . ILE A 1 290 ? -6.945 -21.118 -10.582 1.00 12.11 290 ILE A CA 1
ATOM 2079 C C . ILE A 1 290 ? -5.844 -21.796 -11.409 1.00 12.71 290 ILE A C 1
ATOM 2080 O O . ILE A 1 290 ? -6.071 -22.861 -11.972 1.00 13.54 290 ILE A O 1
ATOM 2085 N N . ILE A 1 291 ? -4.660 -21.195 -11.394 1.00 11.26 291 ILE A N 1
ATOM 2086 C CA . ILE A 1 291 ? -3.534 -21.704 -12.158 1.00 11.34 291 ILE A CA 1
ATOM 2087 C C . ILE A 1 291 ? -2.600 -22.639 -11.415 1.00 10.66 291 ILE A C 1
ATOM 2088 O O . ILE A 1 291 ? -1.817 -23.364 -12.050 1.00 12.45 291 ILE A O 1
ATOM 2093 N N . ALA A 1 292 ? -2.583 -22.540 -10.092 1.00 11.70 292 ALA A N 1
ATOM 2094 C CA . ALA A 1 292 ? -1.657 -23.303 -9.270 1.00 13.30 292 ALA A CA 1
ATOM 2095 C C . ALA A 1 292 ? -2.253 -23.451 -7.873 1.00 13.21 292 ALA A C 1
ATOM 2096 O O . ALA A 1 292 ? -3.181 -22.752 -7.483 1.00 11.79 292 ALA A O 1
ATOM 2098 N N . LYS A 1 293 ? -1.718 -24.461 -7.153 1.00 13.74 293 LYS A N 1
ATOM 2099 C CA . LYS A 1 293 ? -2.293 -24.836 -5.889 1.00 13.80 293 LYS A CA 1
ATOM 2100 C C . LYS A 1 293 ? -1.316 -25.594 -4.992 1.00 14.75 293 LYS A C 1
ATOM 2101 O O . LYS A 1 293 ? -0.555 -26.405 -5.510 1.00 15.77 293 LYS A O 1
ATOM 2107 N N . LYS A 1 294 ? -1.338 -25.255 -3.717 1.00 14.75 294 LYS A N 1
ATOM 2108 C CA . LYS A 1 294 ? -0.539 -25.912 -2.703 1.00 16.96 294 LYS A CA 1
ATOM 2109 C C . LYS A 1 294 ? -1.422 -26.304 -1.522 1.00 19.07 294 LYS A C 1
ATOM 2110 O O . LYS A 1 294 ?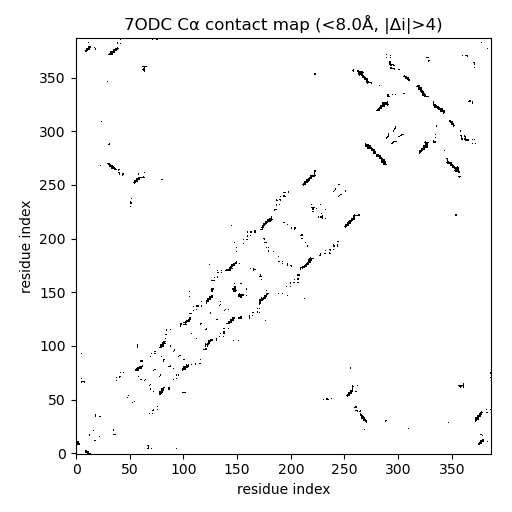 -2.396 -25.643 -1.218 1.00 18.03 294 LYS A O 1
ATOM 2116 N N . THR A 1 295 ? -1.000 -27.358 -0.844 1.00 20.23 295 THR A N 1
ATOM 2117 C CA . THR A 1 295 ? -1.675 -27.885 0.327 1.00 25.46 295 THR A CA 1
ATOM 2118 C C . THR A 1 295 ? -0.690 -27.772 1.487 1.00 25.68 295 THR A C 1
ATOM 2119 O O . THR A 1 295 ? 0.470 -28.182 1.344 1.00 29.00 295 THR A O 1
ATOM 2123 N N . VAL A 1 296 ? -1.035 -27.161 2.593 1.00 28.54 296 VAL A N 1
ATOM 2124 C CA . VAL A 1 296 ? -0.171 -27.040 3.757 1.00 31.23 296 VAL A CA 1
ATOM 2125 C C . VAL A 1 296 ? -0.811 -27.830 4.900 1.00 32.82 296 VAL A C 1
ATOM 2126 O O . VAL A 1 296 ? -1.915 -27.524 5.342 1.00 32.82 296 VAL A O 1
ATOM 2130 N N . TRP A 1 297 ? -0.152 -28.896 5.325 1.00 36.52 297 TRP A N 1
ATOM 2131 C CA . TRP A 1 297 ? -0.662 -29.769 6.375 1.00 38.37 297 TRP A CA 1
ATOM 2132 C C . TRP A 1 297 ? -0.088 -29.357 7.733 1.00 39.98 297 TRP A C 1
ATOM 2133 O O . TRP A 1 297 ? -0.839 -28.744 8.508 1.00 42.73 297 TRP A O 1
ATOM 2144 N N . GLU A 1 311 ? -4.674 -31.387 2.822 1.00 44.00 311 GLU A N 1
ATOM 2145 C CA . GLU A 1 311 ? -6.068 -31.105 3.104 1.00 43.77 311 GLU A CA 1
ATOM 2146 C C . GLU A 1 311 ? -6.198 -30.049 4.182 1.00 42.13 311 GLU A C 1
ATOM 2147 O O . GLU A 1 311 ? -7.271 -29.439 4.262 1.00 44.65 311 GLU A O 1
ATOM 2153 N N . GLN A 1 312 ? -5.184 -29.825 5.014 1.00 39.39 312 GLN A N 1
ATOM 2154 C CA . GLN A 1 312 ? -5.405 -28.893 6.115 1.00 36.31 312 GLN A CA 1
ATOM 2155 C C . GLN A 1 312 ? -5.773 -27.498 5.642 1.00 32.16 312 GLN A C 1
ATOM 2156 O O . GLN A 1 312 ? -6.904 -27.076 5.910 1.00 30.24 312 GLN A O 1
ATOM 2162 N N . THR A 1 313 ? -4.823 -26.783 5.044 1.00 27.43 313 THR A N 1
ATOM 2163 C CA . THR A 1 313 ? -5.079 -25.435 4.547 1.00 24.64 313 THR A CA 1
ATOM 2164 C C . THR A 1 313 ? -4.625 -25.400 3.089 1.00 21.93 313 THR A C 1
ATOM 2165 O O . THR A 1 313 ? -3.780 -26.202 2.691 1.00 21.24 313 THR A O 1
ATOM 2169 N N . PHE A 1 314 ? -5.208 -24.510 2.281 1.00 19.67 314 PHE A N 1
ATOM 2170 C CA . PHE A 1 314 ? -4.917 -24.457 0.868 1.00 16.86 314 PHE A CA 1
ATOM 2171 C C . PHE A 1 314 ? -4.491 -23.064 0.398 1.00 14.95 314 PHE A C 1
ATOM 2172 O O . PHE A 1 314 ? -4.971 -22.067 0.913 1.00 17.63 314 PHE A O 1
ATOM 2180 N N . MET A 1 315 ? -3.578 -23.067 -0.567 1.00 15.80 315 MET A N 1
ATOM 2181 C CA . MET A 1 315 ? -3.162 -21.778 -1.158 1.00 16.16 315 MET A CA 1
ATOM 2182 C C . MET A 1 315 ? -3.469 -21.868 -2.647 1.00 15.79 315 MET A C 1
ATOM 2183 O O . MET A 1 315 ? -2.983 -22.780 -3.349 1.00 15.26 315 MET A O 1
ATOM 2188 N N . TYR A 1 316 ? -4.227 -20.927 -3.178 1.00 14.68 316 TYR A N 1
ATOM 2189 C CA . TYR A 1 316 ? -4.647 -20.901 -4.555 1.00 13.81 316 TYR A CA 1
ATOM 2190 C C . TYR A 1 316 ? -4.004 -19.712 -5.281 1.00 14.32 316 TYR A C 1
ATOM 2191 O O . TYR A 1 316 ? -3.958 -18.626 -4.715 1.00 15.67 316 TYR A O 1
ATOM 2200 N N . TYR A 1 317 ? -3.483 -19.964 -6.448 1.00 12.57 317 TYR A N 1
ATOM 2201 C CA . TYR A 1 317 ? -2.842 -18.908 -7.271 1.00 11.94 317 TYR A CA 1
ATOM 2202 C C . TYR A 1 317 ? -3.739 -18.697 -8.469 1.00 12.33 317 TYR A C 1
ATOM 2203 O O . TYR A 1 317 ? -4.158 -19.665 -9.129 1.00 12.88 317 TYR A O 1
ATOM 2212 N N . VAL A 1 318 ? -4.079 -17.455 -8.773 1.00 12.57 318 VAL A N 1
ATOM 2213 C CA . VAL A 1 318 ? -4.956 -17.094 -9.889 1.00 10.94 318 VAL A CA 1
ATOM 2214 C C . VAL A 1 318 ? -4.262 -16.165 -10.883 1.00 11.97 318 VAL A C 1
ATOM 2215 O O . VAL A 1 318 ? -3.174 -15.654 -10.594 1.00 13.10 318 VAL A O 1
ATOM 2219 N N . ASN A 1 319 ? -4.813 -15.985 -12.089 1.00 11.10 319 ASN A N 1
ATOM 2220 C CA . ASN A 1 319 ? -4.192 -15.268 -13.187 1.00 11.05 319 ASN A CA 1
ATOM 2221 C C . ASN A 1 319 ? -4.563 -13.807 -13.369 1.00 12.31 319 ASN A C 1
ATOM 2222 O O . ASN A 1 319 ? -4.533 -13.258 -14.475 1.00 14.80 319 ASN A O 1
ATOM 2227 N N . ASP A 1 320 ? -4.843 -13.150 -12.274 1.00 11.57 320 ASP A N 1
ATOM 2228 C CA . ASP A 1 320 ? -4.933 -11.675 -12.169 1.00 11.73 320 ASP A CA 1
ATOM 2229 C C . ASP A 1 320 ? -4.573 -11.394 -10.719 1.00 12.81 320 ASP A C 1
ATOM 2230 O O . ASP A 1 320 ? -4.686 -12.254 -9.829 1.00 13.92 320 ASP A O 1
ATOM 2235 N N . GLY A 1 321 ? -3.973 -10.232 -10.459 1.00 13.21 321 GLY A N 1
ATOM 2236 C CA . GLY A 1 321 ? -3.468 -9.954 -9.120 1.00 12.72 321 GLY A CA 1
ATOM 2237 C C . GLY A 1 321 ? -3.332 -8.456 -8.812 1.00 13.05 321 GLY A C 1
ATOM 2238 O O . GLY A 1 321 ? -3.889 -7.653 -9.551 1.00 12.69 321 GLY A O 1
ATOM 2239 N N . VAL A 1 322 ? -2.527 -8.192 -7.779 1.00 10.61 322 VAL A N 1
ATOM 2240 C CA . VAL A 1 322 ? -2.440 -6.800 -7.296 1.00 12.39 322 VAL A CA 1
ATOM 2241 C C . VAL A 1 322 ? -1.759 -5.822 -8.221 1.00 11.48 322 VAL A C 1
ATOM 2242 O O . VAL A 1 322 ? -1.953 -4.603 -8.045 1.00 13.43 322 VAL A O 1
ATOM 2246 N N . TYR A 1 323 ? -0.958 -6.279 -9.182 1.00 11.56 323 TYR A N 1
ATOM 2247 C CA . TYR A 1 323 ? -0.382 -5.370 -10.162 1.00 11.54 323 TYR A CA 1
ATOM 2248 C C . TYR A 1 323 ? -1.374 -5.162 -11.313 1.00 13.10 323 TYR A C 1
ATOM 2249 O O . TYR A 1 323 ? -1.287 -4.169 -12.041 1.00 14.63 323 TYR A O 1
ATOM 2258 N N . GLY A 1 324 ? -2.328 -6.067 -11.411 1.00 11.81 324 GLY A N 1
ATOM 2259 C CA . GLY A 1 324 ? -3.375 -6.053 -12.385 1.00 11.52 324 GLY A CA 1
ATOM 2260 C C . GLY A 1 324 ? -4.670 -5.489 -11.828 1.00 10.59 324 GLY A C 1
ATOM 2261 O O . GLY A 1 324 ? -4.595 -4.426 -11.193 1.00 12.23 324 GLY A O 1
ATOM 2262 N N . SER A 1 325 ? -5.791 -6.180 -11.968 1.00 10.73 325 SER A N 1
ATOM 2263 C CA . SER A 1 325 ? -7.083 -5.675 -11.559 1.00 12.04 325 SER A CA 1
ATOM 2264 C C . SER A 1 325 ? -7.217 -5.408 -10.070 1.00 11.54 325 SER A C 1
ATOM 2265 O O . SER A 1 325 ? -8.029 -4.553 -9.672 1.00 12.33 325 SER A O 1
ATOM 2268 N N . PHE A 1 326 ? -6.492 -6.157 -9.251 1.00 11.69 326 PHE A N 1
ATOM 2269 C CA . PHE A 1 326 ? -6.587 -6.040 -7.823 1.00 12.68 326 PHE A CA 1
ATOM 2270 C C . PHE A 1 326 ? -5.634 -5.002 -7.226 1.00 11.73 326 PHE A C 1
ATOM 2271 O O . PHE A 1 326 ? -5.537 -4.905 -6.005 1.00 13.50 326 PHE A O 1
ATOM 2279 N N . ASN A 1 327 ? -5.146 -4.071 -8.032 1.00 12.01 327 ASN A N 1
ATOM 2280 C CA . ASN A 1 327 ? -4.453 -2.891 -7.533 1.00 12.61 327 ASN A CA 1
ATOM 2281 C C . ASN A 1 327 ? -5.437 -2.105 -6.660 1.00 14.11 327 ASN A C 1
ATOM 2282 O O . ASN A 1 327 ? -4.975 -1.370 -5.779 1.00 13.49 327 ASN A O 1
ATOM 2287 N N . CYS A 1 328 ? -6.724 -2.270 -6.915 1.00 13.86 328 CYS A N 1
ATOM 2288 C CA . CYS A 1 328 ? -7.767 -1.638 -6.130 1.00 15.14 328 CYS A CA 1
ATOM 2289 C C . CYS A 1 328 ? -7.605 -1.930 -4.659 1.00 16.79 328 CYS A C 1
ATOM 2290 O O . CYS A 1 328 ? -8.006 -1.099 -3.849 1.00 18.45 328 CYS A O 1
ATOM 2293 N N . ILE A 1 329 ? -7.122 -3.106 -4.229 1.00 16.95 329 ILE A N 1
ATOM 2294 C CA . ILE A 1 329 ? -6.901 -3.376 -2.824 1.00 19.03 329 ILE A CA 1
ATOM 2295 C C . ILE A 1 329 ? -5.873 -2.413 -2.237 1.00 21.20 329 ILE A C 1
ATOM 2296 O O . ILE A 1 329 ? -6.028 -2.003 -1.078 1.00 21.61 329 ILE A O 1
ATOM 2301 N N . LEU A 1 330 ? -4.863 -2.005 -2.998 1.00 20.20 330 LEU A N 1
ATOM 2302 C CA . LEU A 1 330 ? -3.841 -1.109 -2.506 1.00 21.46 330 LEU A CA 1
ATOM 2303 C C . LEU A 1 330 ? -4.143 0.360 -2.755 1.00 21.88 330 LEU A C 1
ATOM 2304 O O . LEU A 1 330 ? -3.847 1.181 -1.873 1.00 25.90 330 LEU A O 1
ATOM 2309 N N . TYR A 1 331 ? -4.627 0.704 -3.945 1.00 18.13 331 TYR A N 1
ATOM 2310 C CA . TYR A 1 331 ? -4.834 2.119 -4.222 1.00 17.53 331 TYR A CA 1
ATOM 2311 C C . TYR A 1 331 ? -6.198 2.615 -3.780 1.00 19.55 331 TYR A C 1
ATOM 2312 O O . TYR A 1 331 ? -6.299 3.785 -3.356 1.00 19.77 331 TYR A O 1
ATOM 2321 N N . ASP A 1 332 ? -7.247 1.807 -3.905 1.00 17.51 332 ASP A N 1
ATOM 2322 C CA . ASP A 1 332 ? -8.605 2.226 -3.580 1.00 17.94 332 ASP A CA 1
ATOM 2323 C C . ASP A 1 332 ? -9.114 1.650 -2.277 1.00 20.52 332 ASP A C 1
ATOM 2324 O O . ASP A 1 332 ? -10.314 1.663 -1.996 1.00 22.11 332 ASP A O 1
ATOM 2329 N N . HIS A 1 333 ? -8.247 0.961 -1.532 1.00 21.98 333 HIS A N 1
ATOM 2330 C CA . HIS A 1 333 ? -8.623 0.324 -0.276 1.00 25.34 333 HIS A CA 1
ATOM 2331 C C . HIS A 1 333 ? -9.862 -0.542 -0.434 1.00 23.76 333 HIS A C 1
ATOM 2332 O O . HIS A 1 333 ? -10.756 -0.611 0.409 1.00 24.04 333 HIS A O 1
ATOM 2339 N N . ALA A 1 334 ? -9.961 -1.239 -1.569 1.00 22.77 334 ALA A N 1
ATOM 2340 C CA . ALA A 1 334 ? -11.159 -2.010 -1.868 1.00 23.50 334 ALA A CA 1
ATOM 2341 C C . ALA A 1 334 ? -11.155 -3.334 -1.126 1.00 24.96 334 ALA A C 1
ATOM 2342 O O . ALA A 1 334 ? -10.133 -3.890 -0.702 1.00 23.59 334 ALA A O 1
ATOM 2344 N N . HIS A 1 335 ? -12.380 -3.793 -0.883 1.00 26.89 335 HIS A N 1
ATOM 2345 C CA . HIS A 1 335 ? -12.599 -5.066 -0.203 1.00 28.96 335 HIS A CA 1
ATOM 2346 C C . HIS A 1 335 ? -13.271 -6.008 -1.193 1.00 27.31 335 HIS A C 1
ATOM 2347 O O . HIS A 1 335 ? -14.435 -5.848 -1.549 1.00 30.60 335 HIS A O 1
ATOM 2354 N N . VAL A 1 336 ? -12.506 -6.997 -1.632 1.00 25.54 336 VAL A N 1
ATOM 2355 C CA . VAL A 1 336 ? -12.982 -7.949 -2.615 1.00 24.45 336 VAL A CA 1
ATOM 2356 C C . VAL A 1 336 ? -13.396 -9.245 -1.932 1.00 23.94 336 VAL A C 1
ATOM 2357 O O . VAL A 1 336 ? -12.991 -9.580 -0.827 1.00 25.34 336 VAL A O 1
ATOM 2361 N N . LYS A 1 337 ? -14.247 -9.989 -2.638 1.00 24.93 337 LYS A N 1
ATOM 2362 C CA . LYS A 1 337 ? -14.800 -11.223 -2.091 1.00 24.22 337 LYS A CA 1
ATOM 2363 C C . LYS A 1 337 ? -14.839 -12.313 -3.165 1.00 22.37 337 LYS A C 1
ATOM 2364 O O . LYS A 1 337 ? -15.493 -12.131 -4.179 1.00 19.98 337 LYS A O 1
ATOM 2370 N N . ALA A 1 338 ? -14.121 -13.401 -2.938 1.00 21.86 338 ALA A N 1
ATOM 2371 C CA . ALA A 1 338 ? -14.103 -14.492 -3.902 1.00 20.27 338 ALA A CA 1
ATOM 2372 C C . ALA A 1 338 ? -15.376 -15.318 -3.853 1.00 22.01 338 ALA A C 1
ATOM 2373 O O . ALA A 1 338 ? -15.821 -15.713 -2.773 1.00 23.67 338 ALA A O 1
ATOM 2375 N N . LEU A 1 339 ? -16.021 -15.489 -4.999 1.00 20.38 339 LEU A N 1
ATOM 2376 C CA . LEU A 1 339 ? -17.212 -16.299 -5.160 1.00 23.53 339 LEU A CA 1
ATOM 2377 C C . LEU A 1 339 ? -16.861 -17.512 -6.029 1.00 23.50 339 LEU A C 1
ATOM 2378 O O . LEU A 1 339 ? -16.127 -17.352 -7.012 1.00 23.92 339 LEU A O 1
ATOM 2383 N N . LEU A 1 340 ? -17.388 -18.706 -5.721 1.00 24.38 340 LEU A N 1
ATOM 2384 C CA . LEU A 1 340 ? -17.064 -19.792 -6.661 1.00 24.00 340 LEU A CA 1
ATOM 2385 C C . LEU A 1 340 ? -17.964 -19.730 -7.877 1.00 23.69 340 LEU A C 1
ATOM 2386 O O . LEU A 1 340 ? -19.140 -19.376 -7.813 1.00 24.55 340 LEU A O 1
ATOM 2391 N N . GLN A 1 341 ? -17.445 -20.180 -9.024 1.00 24.22 341 GLN A N 1
ATOM 2392 C CA . GLN A 1 341 ? -18.265 -20.207 -10.231 1.00 24.99 341 GLN A CA 1
ATOM 2393 C C . GLN A 1 341 ? -19.121 -21.473 -10.287 1.00 26.04 341 GLN A C 1
ATOM 2394 O O . GLN A 1 341 ? -20.257 -21.421 -10.758 1.00 25.56 341 GLN A O 1
ATOM 2400 N N . LYS A 1 342 ? -18.576 -22.589 -9.819 1.00 26.36 342 LYS A N 1
ATOM 2401 C CA . LYS A 1 342 ? -19.357 -23.827 -9.830 1.00 28.49 342 LYS A CA 1
ATOM 2402 C C . LYS A 1 342 ? -20.459 -23.736 -8.775 1.00 29.19 342 LYS A C 1
ATOM 2403 O O . LYS A 1 342 ? -20.327 -23.043 -7.769 1.00 28.98 342 LYS A O 1
ATOM 2409 N N . ARG A 1 343 ? -21.526 -24.472 -9.035 1.00 28.85 343 ARG A N 1
ATOM 2410 C CA . ARG A 1 343 ? -22.652 -24.563 -8.118 1.00 29.18 343 ARG A CA 1
ATOM 2411 C C . ARG A 1 343 ? -22.264 -25.295 -6.838 1.00 27.33 343 ARG A C 1
ATOM 2412 O O . ARG A 1 343 ? -21.475 -26.234 -6.762 1.00 25.80 343 ARG A O 1
ATOM 2420 N N . PRO A 1 344 ? -22.839 -24.836 -5.718 1.00 26.67 344 PRO A N 1
ATOM 2421 C CA . PRO A 1 344 ? -22.606 -25.444 -4.430 1.00 25.25 344 PRO A CA 1
ATOM 2422 C C . PRO A 1 344 ? -22.991 -26.922 -4.419 1.00 24.17 344 PRO A C 1
ATOM 2423 O O . PRO A 1 344 ? -23.896 -27.345 -5.140 1.00 24.11 344 PRO A O 1
ATOM 2427 N N . LYS A 1 345 ? -22.339 -27.691 -3.566 1.00 25.25 345 LYS A N 1
ATOM 2428 C CA . LYS A 1 345 ? -22.639 -29.108 -3.377 1.00 26.89 345 LYS A CA 1
ATOM 2429 C C . LYS A 1 345 ? -23.079 -29.370 -1.945 1.00 25.89 345 LYS A C 1
ATOM 2430 O O . LYS A 1 345 ? -22.640 -28.710 -1.019 1.00 26.67 345 LYS A O 1
ATOM 2436 N N . PRO A 1 346 ? -23.949 -30.356 -1.745 1.00 25.58 346 PRO A N 1
ATOM 2437 C CA . PRO A 1 346 ? -24.423 -30.669 -0.415 1.00 26.11 346 PRO A CA 1
ATOM 2438 C C . PRO A 1 346 ? -23.331 -31.107 0.530 1.00 26.69 346 PRO A C 1
ATOM 2439 O O . PRO A 1 346 ? -22.489 -31.960 0.213 1.00 27.80 346 PRO A O 1
ATOM 2443 N N . ASP A 1 347 ? -23.296 -30.542 1.722 1.00 26.18 347 ASP A N 1
ATOM 2444 C CA . ASP A 1 347 ? -22.378 -30.878 2.781 1.00 27.47 347 ASP A CA 1
ATOM 2445 C C . ASP A 1 347 ? -20.913 -30.877 2.376 1.00 26.71 347 ASP A C 1
ATOM 2446 O O . ASP A 1 347 ? -20.122 -31.628 2.946 1.00 24.94 347 ASP A O 1
ATOM 2451 N N . GLU A 1 348 ? -20.496 -29.900 1.567 1.00 26.02 348 GLU A N 1
ATOM 2452 C CA . GLU A 1 348 ? -19.049 -29.974 1.240 1.00 25.03 348 GLU A CA 1
ATOM 2453 C C . GLU A 1 348 ? -18.25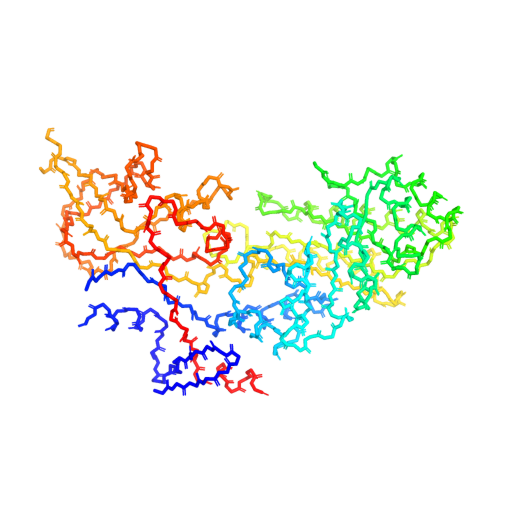9 -29.380 2.383 1.00 24.18 348 GLU A C 1
ATOM 2454 O O . GLU A 1 348 ? -18.719 -28.562 3.211 1.00 24.51 348 GLU A O 1
ATOM 2460 N N . LYS A 1 349 ? -17.018 -29.850 2.536 1.00 22.01 349 LYS A N 1
ATOM 2461 C CA . LYS A 1 349 ? -16.111 -29.445 3.580 1.00 23.22 349 LYS A CA 1
ATOM 2462 C C . LYS A 1 349 ? -15.428 -28.121 3.192 1.00 23.75 349 LYS A C 1
ATOM 2463 O O . LYS A 1 349 ? -15.145 -27.924 2.008 1.00 23.97 349 LYS A O 1
ATOM 2469 N N . TYR A 1 350 ? -15.257 -27.291 4.201 1.00 21.58 350 TYR A N 1
ATOM 2470 C CA . TYR A 1 350 ? -14.642 -25.972 3.994 1.00 22.81 350 TYR A CA 1
ATOM 2471 C C . TYR A 1 350 ? -13.305 -25.916 4.697 1.00 22.47 350 TYR A C 1
ATOM 2472 O O . TYR A 1 350 ? -13.054 -26.561 5.708 1.00 24.74 350 TYR A O 1
ATOM 2481 N N . TYR A 1 351 ? -12.354 -25.187 4.072 1.00 20.68 351 TYR A N 1
ATOM 2482 C CA . TYR A 1 351 ? -10.996 -25.111 4.575 1.00 20.59 351 TYR A CA 1
ATOM 2483 C C . TYR A 1 351 ? -10.458 -23.683 4.582 1.00 20.84 351 TYR A C 1
ATOM 2484 O O . TYR A 1 351 ? -10.814 -22.886 3.720 1.00 19.95 351 TYR A O 1
ATOM 2493 N N . SER A 1 352 ? -9.544 -23.423 5.514 1.00 22.33 352 SER A N 1
ATOM 2494 C CA . SER A 1 352 ? -8.886 -22.120 5.570 1.00 22.90 352 SER A CA 1
ATOM 2495 C C . SER A 1 352 ? -8.008 -21.962 4.323 1.00 21.66 352 SER A C 1
ATOM 2496 O O . SER A 1 352 ? -7.245 -22.886 4.018 1.00 21.92 352 SER A O 1
ATOM 2499 N N . SER A 1 353 ? -8.203 -20.875 3.580 1.00 19.90 353 SER A N 1
ATOM 2500 C CA . SER A 1 353 ? -7.497 -20.731 2.315 1.00 19.30 353 SER A CA 1
ATOM 2501 C C . SER A 1 353 ? -7.015 -19.300 2.095 1.00 18.35 353 SER A C 1
ATOM 2502 O O . SER A 1 353 ? -7.548 -18.336 2.636 1.00 20.45 353 SER A O 1
ATOM 2505 N N . SER A 1 354 ? -6.061 -19.204 1.182 1.00 17.06 354 SER A N 1
ATOM 2506 C CA . SER A 1 354 ? -5.467 -17.903 0.803 1.00 16.47 354 SER A CA 1
ATOM 2507 C C . SER A 1 354 ? -5.439 -17.873 -0.722 1.00 14.82 354 SER A C 1
ATOM 2508 O O . SER A 1 354 ? -5.412 -18.935 -1.359 1.00 16.31 354 SER A O 1
ATOM 2511 N N . ILE A 1 355 ? -5.585 -16.700 -1.328 1.00 13.91 355 ILE A N 1
ATOM 2512 C CA . ILE A 1 355 ? -5.673 -16.525 -2.764 1.00 14.87 355 ILE A CA 1
ATOM 2513 C C . ILE A 1 355 ? -4.627 -15.488 -3.189 1.00 15.28 355 ILE A C 1
ATOM 2514 O O . ILE A 1 355 ? -4.560 -14.403 -2.621 1.00 15.78 355 ILE A O 1
ATOM 2519 N N . TRP A 1 356 ? -3.766 -15.909 -4.087 1.00 14.51 356 TRP A N 1
ATOM 2520 C CA . TRP A 1 356 ? -2.613 -15.137 -4.546 1.00 14.63 356 TRP A CA 1
ATOM 2521 C C . TRP A 1 356 ? -2.634 -14.857 -6.013 1.00 14.51 356 TRP A C 1
ATOM 2522 O O . TRP A 1 356 ? -3.170 -15.597 -6.834 1.00 13.87 356 TRP A O 1
ATOM 2533 N N . GLY A 1 357 ? -1.996 -13.737 -6.429 1.00 12.90 357 GLY A N 1
ATOM 2534 C CA . GLY A 1 357 ? -1.868 -13.356 -7.814 1.00 15.12 357 GLY A CA 1
ATOM 2535 C C . GLY A 1 357 ? -0.762 -14.107 -8.548 1.00 13.23 357 GLY A C 1
ATOM 2536 O O . GLY A 1 357 ? 0.006 -14.835 -7.933 1.00 14.50 357 GLY A O 1
ATOM 2537 N N . PRO A 1 358 ? -0.583 -13.855 -9.833 1.00 13.16 358 PRO A N 1
ATOM 2538 C CA . PRO A 1 358 ? 0.315 -14.653 -10.663 1.00 12.66 358 PRO A CA 1
ATOM 2539 C C . PRO A 1 358 ? 1.764 -14.215 -10.676 1.00 13.21 358 PRO A C 1
ATOM 2540 O O . PRO A 1 358 ? 2.656 -14.935 -11.146 1.00 13.33 358 PRO A O 1
ATOM 2544 N N . THR A 1 359 ? 2.046 -12.997 -10.179 1.00 14.31 359 THR A N 1
ATOM 2545 C CA . THR A 1 359 ? 3.396 -12.494 -10.225 1.00 15.99 359 THR A CA 1
ATOM 2546 C C . THR A 1 359 ? 4.326 -13.191 -9.252 1.00 17.32 359 THR A C 1
ATOM 2547 O O . THR A 1 359 ? 4.013 -13.752 -8.222 1.00 16.48 359 THR A O 1
ATOM 2551 N N . CYS A 1 360 ? 5.609 -13.047 -9.605 1.00 21.66 360 CYS A N 1
ATOM 2552 C CA . CYS A 1 360 ? 6.729 -13.559 -8.825 1.00 24.52 360 CYS A CA 1
ATOM 2553 C C . CYS A 1 360 ? 7.175 -12.547 -7.798 1.00 26.55 360 CYS A C 1
ATOM 2554 O O . CYS A 1 360 ? 8.287 -12.019 -7.826 1.00 29.92 360 CYS A O 1
ATOM 2557 N N . ASP A 1 361 ? 6.235 -12.078 -6.999 1.00 27.78 361 ASP A N 1
ATOM 2558 C CA . ASP A 1 361 ? 6.345 -11.068 -5.976 1.00 26.73 361 ASP A CA 1
ATOM 2559 C C . ASP A 1 361 ? 5.607 -11.638 -4.765 1.00 25.08 361 ASP A C 1
ATOM 2560 O O . ASP A 1 361 ? 4.407 -11.934 -4.813 1.00 22.17 361 ASP A O 1
ATOM 2565 N N . GLY A 1 362 ? 6.314 -11.749 -3.653 1.00 24.54 362 GLY A N 1
ATOM 2566 C CA . GLY A 1 362 ? 5.758 -12.273 -2.431 1.00 24.57 362 GLY A CA 1
ATOM 2567 C C . GLY A 1 362 ? 4.597 -11.512 -1.845 1.00 23.55 362 GLY A C 1
ATOM 2568 O O . GLY A 1 362 ? 3.895 -12.084 -0.992 1.00 27.04 362 GLY A O 1
ATOM 2569 N N . LEU A 1 363 ? 4.338 -10.262 -2.199 1.00 23.98 363 LEU A N 1
ATOM 2570 C CA . LEU A 1 363 ? 3.224 -9.495 -1.693 1.00 23.81 363 LEU A CA 1
ATOM 2571 C C . LEU A 1 363 ? 2.003 -9.456 -2.615 1.00 22.17 363 LEU A C 1
ATOM 2572 O O . LEU A 1 363 ? 1.004 -8.792 -2.352 1.00 20.88 363 LEU A O 1
ATOM 2577 N N . ASP A 1 364 ? 2.085 -10.144 -3.742 1.00 19.34 364 ASP A N 1
ATOM 2578 C CA . ASP A 1 364 ? 0.929 -10.273 -4.646 1.00 16.40 364 ASP A CA 1
ATOM 2579 C C . ASP A 1 364 ? -0.032 -11.331 -4.113 1.00 17.51 364 ASP A C 1
ATOM 2580 O O . ASP A 1 364 ? -0.035 -12.473 -4.571 1.00 16.62 364 ASP A O 1
ATOM 2585 N N . ARG A 1 365 ? -0.781 -10.926 -3.122 1.00 17.44 365 ARG A N 1
ATOM 2586 C CA . ARG A 1 365 ? -1.763 -11.700 -2.394 1.00 18.54 365 ARG A CA 1
ATOM 2587 C C . ARG A 1 365 ? -3.079 -10.947 -2.442 1.00 18.37 365 ARG A C 1
ATOM 2588 O O . ARG A 1 365 ? -3.212 -9.737 -2.166 1.00 18.95 365 ARG A O 1
ATOM 2596 N N . ILE A 1 366 ? -4.143 -11.656 -2.820 1.00 15.68 366 ILE A N 1
ATOM 2597 C CA . ILE A 1 366 ? -5.458 -11.061 -2.991 1.00 16.23 366 ILE A CA 1
ATOM 2598 C C . ILE A 1 366 ? -6.339 -11.209 -1.772 1.00 18.39 366 ILE A C 1
ATOM 2599 O O . ILE A 1 366 ? -7.025 -10.258 -1.373 1.00 19.87 366 ILE A O 1
ATOM 2604 N N . VAL A 1 367 ? -6.391 -12.436 -1.248 1.00 18.11 367 VAL A N 1
ATOM 2605 C CA . VAL A 1 367 ? -7.209 -12.714 -0.056 1.00 19.26 367 VAL A CA 1
ATOM 2606 C C . VAL A 1 367 ? -6.304 -13.459 0.920 1.00 19.81 367 VAL A C 1
ATOM 2607 O O . VAL A 1 367 ? -5.799 -14.557 0.710 1.00 19.08 367 VAL A O 1
ATOM 2611 N N . GLU A 1 368 ? -6.071 -12.827 2.062 1.00 20.85 368 GLU A N 1
ATOM 2612 C CA . GLU A 1 368 ? -5.228 -13.376 3.099 1.00 22.43 368 GLU A CA 1
ATOM 2613 C C . GLU A 1 368 ? -5.764 -14.648 3.741 1.00 23.01 368 GLU A C 1
ATOM 2614 O O . GLU A 1 368 ? -5.007 -15.582 3.969 1.00 24.90 368 GLU A O 1
ATOM 2620 N N . ARG A 1 369 ? -7.042 -14.659 4.062 1.00 23.30 369 ARG A N 1
ATOM 2621 C CA . ARG A 1 369 ? -7.668 -15.800 4.711 1.00 26.59 369 ARG A CA 1
ATOM 2622 C C . ARG A 1 369 ? -9.163 -15.786 4.434 1.00 24.75 369 ARG A C 1
ATOM 2623 O O . ARG A 1 369 ? -9.886 -14.796 4.564 1.00 24.87 369 ARG A O 1
ATOM 2631 N N . CYS A 1 370 ? -9.644 -16.932 3.973 1.00 23.31 370 CYS A N 1
ATOM 2632 C CA . CYS A 1 370 ? -11.061 -17.118 3.706 1.00 23.04 370 CYS A CA 1
ATOM 2633 C C . CYS A 1 370 ? -11.357 -18.609 3.832 1.00 22.63 370 CYS A C 1
ATOM 2634 O O . CYS A 1 370 ? -10.432 -19.411 3.908 1.00 22.97 370 CYS A O 1
ATOM 2637 N N . ASN A 1 371 ? -12.627 -18.936 3.954 1.00 22.23 371 ASN A N 1
ATOM 2638 C CA . ASN A 1 371 ? -13.039 -20.351 4.053 1.00 22.38 371 ASN A CA 1
ATOM 2639 C C . ASN A 1 371 ? -13.686 -20.792 2.761 1.00 21.94 371 ASN A C 1
ATOM 2640 O O . ASN A 1 371 ? -14.625 -20.170 2.275 1.00 21.81 371 ASN A O 1
ATOM 2645 N N . LEU A 1 372 ? -13.173 -21.841 2.101 1.00 20.21 372 LEU A N 1
ATOM 2646 C CA . LEU A 1 372 ? -13.647 -22.284 0.817 1.00 18.74 372 LEU A CA 1
ATOM 2647 C C . LEU A 1 372 ? -13.600 -23.813 0.721 1.00 16.61 372 LEU A C 1
ATOM 2648 O O . LEU A 1 372 ? -12.782 -24.390 1.383 1.00 17.15 372 LEU A O 1
ATOM 2653 N N . PRO A 1 373 ? -14.440 -24.397 -0.104 1.00 17.62 373 PRO A N 1
ATOM 2654 C CA . PRO A 1 373 ? -14.316 -25.826 -0.368 1.00 18.74 373 PRO A CA 1
ATOM 2655 C C . PRO A 1 373 ? -12.984 -26.088 -1.064 1.00 17.44 373 PRO A C 1
ATOM 2656 O O . PRO A 1 373 ? -12.379 -25.134 -1.585 1.00 17.71 373 PRO A O 1
ATOM 2660 N N . GLU A 1 374 ? -12.557 -27.337 -1.143 1.00 17.11 374 GLU A N 1
ATOM 2661 C CA . GLU A 1 374 ? -11.330 -27.647 -1.883 1.00 16.60 374 GLU A CA 1
ATOM 2662 C C . GLU A 1 374 ? -11.616 -27.407 -3.351 1.00 15.55 374 GLU A C 1
ATOM 2663 O O . GLU A 1 374 ? -12.561 -27.904 -3.967 1.00 16.51 374 GLU A O 1
ATOM 2669 N N . MET A 1 375 ? -10.766 -26.566 -3.970 1.00 14.06 375 MET A N 1
ATOM 2670 C CA . MET A 1 375 ? -10.881 -26.201 -5.377 1.00 13.62 375 MET A CA 1
ATOM 2671 C C . MET A 1 375 ? -9.706 -26.826 -6.143 1.00 12.07 375 MET A C 1
ATOM 2672 O O . MET A 1 375 ? -8.801 -27.340 -5.492 1.00 13.40 375 MET A O 1
ATOM 2677 N N . HIS A 1 376 ? -9.748 -26.808 -7.452 1.00 13.43 376 HIS A N 1
ATOM 2678 C CA . HIS A 1 376 ? -8.746 -27.442 -8.284 1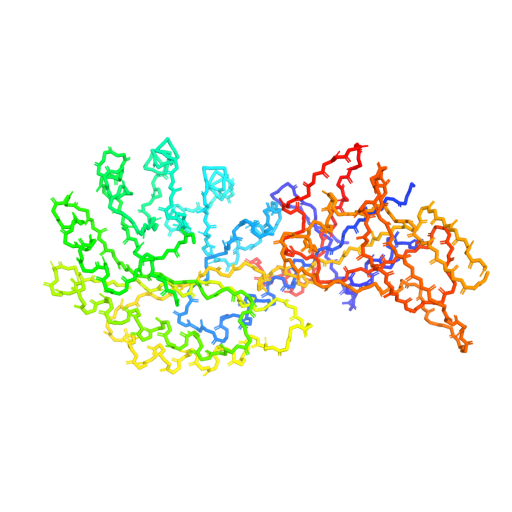.00 14.52 376 HIS A CA 1
ATOM 2679 C C . HIS A 1 376 ? -8.210 -26.485 -9.337 1.00 13.35 376 HIS A C 1
ATOM 2680 O O . HIS A 1 376 ? -8.879 -25.571 -9.811 1.00 12.94 376 HIS A O 1
ATOM 2687 N N . VAL A 1 377 ? -7.002 -26.802 -9.830 1.00 13.66 377 VAL A N 1
ATOM 2688 C CA . VAL A 1 377 ? -6.485 -26.046 -10.970 1.00 12.19 377 VAL A CA 1
ATOM 2689 C C . VAL A 1 377 ? -7.455 -26.194 -12.133 1.00 12.31 377 VAL A C 1
ATOM 2690 O O . VAL A 1 377 ? -7.911 -27.320 -12.476 1.00 14.20 377 VAL A O 1
ATOM 2694 N N . GLY A 1 378 ? -7.759 -25.080 -12.793 1.00 11.06 378 GLY A N 1
ATOM 2695 C CA . GLY A 1 378 ? -8.683 -25.027 -13.907 1.00 12.23 378 GLY A CA 1
ATOM 2696 C C . GLY A 1 378 ? -10.068 -24.552 -13.525 1.00 13.19 378 GLY A C 1
ATOM 2697 O O . GLY A 1 378 ? -10.838 -24.186 -14.423 1.00 15.79 378 GLY A O 1
ATOM 2698 N N . ASP A 1 379 ? -10.397 -24.520 -12.247 1.00 12.98 379 ASP A N 1
ATOM 2699 C CA . ASP A 1 379 ? -11.601 -23.991 -11.689 1.00 13.79 379 ASP A CA 1
ATOM 2700 C C . ASP A 1 379 ? -11.555 -22.439 -11.739 1.00 14.61 379 ASP A C 1
ATOM 2701 O O . ASP A 1 379 ? -10.465 -21.856 -11.737 1.00 14.37 379 ASP A O 1
ATOM 2706 N N . TRP A 1 380 ? -12.730 -21.856 -11.866 1.00 14.67 380 TRP A N 1
ATOM 2707 C CA . TRP A 1 380 ? -12.853 -20.394 -11.893 1.00 13.93 380 TRP A CA 1
ATOM 2708 C C . TRP A 1 380 ? -13.376 -19.831 -10.584 1.00 14.41 380 TRP A C 1
ATOM 2709 O O . TRP A 1 380 ? -14.152 -20.432 -9.819 1.00 15.78 380 TRP A O 1
ATOM 2720 N N . MET A 1 381 ? -12.911 -18.615 -10.264 1.00 15.11 381 MET A N 1
ATOM 2721 C CA . MET A 1 381 ? -13.384 -17.830 -9.150 1.00 15.27 381 MET A CA 1
ATOM 2722 C C . MET A 1 381 ? -13.926 -16.519 -9.771 1.00 14.73 381 MET A C 1
ATOM 2723 O O . MET A 1 381 ? -13.336 -15.982 -10.707 1.00 14.66 381 MET A O 1
ATOM 2728 N N . LEU A 1 382 ? -15.016 -16.033 -9.213 1.00 13.63 382 LEU A N 1
ATOM 2729 C CA . LEU A 1 382 ? -15.656 -14.816 -9.662 1.00 14.41 382 LEU A CA 1
ATOM 2730 C C . LEU A 1 382 ? -15.565 -13.695 -8.619 1.00 12.15 382 LEU A C 1
ATOM 2731 O O . LEU A 1 382 ? -15.605 -13.869 -7.409 1.00 13.46 382 LEU A O 1
ATOM 2736 N N . PHE A 1 383 ? -15.271 -12.488 -9.135 1.00 13.07 383 PHE A N 1
ATOM 2737 C CA . PHE A 1 383 ? -15.166 -11.271 -8.343 1.00 12.94 383 PHE A CA 1
ATOM 2738 C C . PHE A 1 383 ? -16.114 -10.225 -8.930 1.00 13.15 383 PHE A C 1
ATOM 2739 O O . PHE A 1 383 ? -15.920 -9.679 -10.016 1.00 13.35 383 PHE A O 1
ATOM 2747 N N . GLU A 1 384 ? -17.251 -10.041 -8.248 1.00 12.79 384 GLU A N 1
ATOM 2748 C CA . GLU A 1 384 ? -18.263 -9.086 -8.702 1.00 14.66 384 GLU A CA 1
ATOM 2749 C C . GLU A 1 384 ? -17.911 -7.671 -8.267 1.00 13.17 384 GLU A C 1
ATOM 2750 O O . GLU A 1 384 ? -17.000 -7.469 -7.476 1.00 13.30 384 GLU A O 1
ATOM 2756 N N . ASN A 1 385 ? -18.611 -6.698 -8.830 1.00 13.92 385 ASN A N 1
ATOM 2757 C CA . ASN A 1 385 ? -18.393 -5.281 -8.464 1.00 14.53 385 ASN A CA 1
ATOM 2758 C C . ASN A 1 385 ? -16.936 -4.883 -8.673 1.00 13.40 385 ASN A C 1
ATOM 2759 O O . ASN A 1 385 ? -16.322 -4.214 -7.835 1.00 15.38 385 ASN A O 1
ATOM 2764 N N . MET A 1 386 ? -16.377 -5.258 -9.825 1.00 12.59 386 MET A N 1
ATOM 2765 C CA . MET A 1 386 ? -15.012 -4.962 -10.206 1.00 12.77 386 MET A CA 1
ATOM 2766 C C . MET A 1 386 ? -14.845 -3.965 -11.327 1.00 12.91 386 MET A C 1
ATOM 2767 O O . MET A 1 386 ? -13.853 -4.003 -12.056 1.00 13.10 386 MET A O 1
ATOM 2772 N N . GLY A 1 387 ? -15.747 -2.987 -11.442 1.00 11.31 387 GLY A N 1
ATOM 2773 C CA . GLY A 1 387 ? -15.651 -2.006 -12.516 1.00 10.48 387 GLY A CA 1
ATOM 2774 C C . GLY A 1 387 ? -14.908 -0.720 -12.149 1.00 11.54 387 GLY A C 1
ATOM 2775 O O . GLY A 1 387 ? -14.458 -0.053 -13.090 1.00 13.21 387 GLY A O 1
ATOM 2776 N N . ALA A 1 388 ? -14.751 -0.419 -10.875 1.00 11.54 388 ALA A N 1
ATOM 2777 C CA . ALA A 1 388 ? -14.198 0.877 -10.516 1.00 11.61 388 ALA A CA 1
ATOM 2778 C C . ALA A 1 388 ? -12.792 0.831 -9.976 1.00 10.58 388 ALA A C 1
ATOM 2779 O O . ALA A 1 388 ? -12.536 0.067 -9.057 1.00 11.14 388 ALA A O 1
ATOM 2781 N N . TYR A 1 389 ? -11.919 1.659 -10.579 1.00 9.67 389 TYR A N 1
ATOM 2782 C CA . TYR A 1 389 ? -10.539 1.705 -10.053 1.00 11.28 389 TYR A CA 1
ATOM 2783 C C . TYR A 1 389 ? -9.859 0.342 -10.092 1.00 12.78 389 TYR A C 1
ATOM 2784 O O . TYR A 1 389 ? -9.054 -0.020 -9.218 1.00 13.25 389 TYR A O 1
ATOM 2793 N N . THR A 1 390 ? -10.098 -0.402 -11.148 1.00 11.49 390 THR A N 1
ATOM 2794 C CA . THR A 1 390 ? -9.567 -1.748 -11.358 1.00 11.52 390 THR A CA 1
ATOM 2795 C C . THR A 1 390 ? -8.755 -1.745 -12.634 1.00 11.32 390 THR A C 1
ATOM 2796 O O . THR A 1 390 ? -7.563 -1.419 -12.595 1.00 12.86 390 THR A O 1
ATOM 2800 N N . VAL A 1 391 ? -9.394 -1.905 -13.790 1.00 13.12 391 VAL A N 1
ATOM 2801 C CA . VAL A 1 391 ? -8.739 -1.895 -15.100 1.00 13.55 391 VAL A CA 1
ATOM 2802 C C . VAL A 1 391 ? -8.015 -0.593 -15.398 1.00 16.13 391 VAL A C 1
ATOM 2803 O O . VAL A 1 391 ? -6.964 -0.570 -16.064 1.00 18.03 391 VAL A O 1
ATOM 2807 N N . ALA A 1 392 ? -8.517 0.513 -14.871 1.00 15.50 392 ALA A N 1
ATOM 2808 C CA . ALA A 1 392 ? -7.926 1.826 -15.110 1.00 14.22 392 ALA A CA 1
ATOM 2809 C C . ALA A 1 392 ? -6.522 1.941 -14.567 1.00 15.58 392 ALA A C 1
ATOM 2810 O O . ALA A 1 392 ? -5.727 2.705 -15.140 1.00 16.35 392 ALA A O 1
ATOM 2812 N N . ALA A 1 393 ? -6.198 1.223 -13.503 1.00 14.26 393 ALA A N 1
ATOM 2813 C CA . ALA A 1 393 ? -4.850 1.341 -12.913 1.00 14.55 393 ALA A CA 1
ATOM 2814 C C . ALA A 1 393 ? -4.010 0.078 -12.996 1.00 13.73 393 ALA A C 1
ATOM 2815 O O . ALA A 1 393 ? -2.963 -0.056 -12.350 1.00 15.51 393 ALA A O 1
ATOM 2817 N N . ALA A 1 394 ? -4.466 -0.897 -13.761 1.00 13.44 394 ALA A N 1
ATOM 2818 C CA . ALA A 1 394 ? -3.734 -2.138 -13.946 1.00 13.13 394 ALA A CA 1
ATOM 2819 C C . ALA A 1 394 ? -2.488 -1.924 -14.825 1.00 15.36 394 ALA A C 1
ATOM 2820 O O . ALA A 1 394 ? -2.530 -1.164 -15.786 1.00 17.64 394 ALA A O 1
ATOM 2822 N N . SER A 1 395 ? -1.443 -2.691 -14.565 1.00 15.51 395 SER A N 1
ATOM 2823 C CA . SER A 1 395 ? -0.238 -2.740 -15.383 1.00 16.01 395 SER A CA 1
ATOM 2824 C C . SER A 1 395 ? -0.023 -4.174 -15.876 1.00 17.39 395 SER A C 1
ATOM 2825 O O . SER A 1 395 ? -0.675 -5.136 -15.469 1.00 17.70 395 SER A O 1
ATOM 2828 N N . THR A 1 396 ? 0.970 -4.320 -16.746 1.00 18.75 396 THR A N 1
ATOM 2829 C CA . THR A 1 396 ? 1.405 -5.602 -17.270 1.00 18.64 396 THR A CA 1
ATOM 2830 C C . THR A 1 396 ? 2.744 -5.975 -16.618 1.00 17.45 396 THR A C 1
ATOM 2831 O O . THR A 1 396 ? 3.565 -6.670 -17.233 1.00 18.61 396 THR A O 1
ATOM 2835 N N . PHE A 1 397 ? 2.955 -5.605 -15.365 1.00 16.31 397 PHE A N 1
ATOM 2836 C CA . PHE A 1 397 ? 4.155 -5.992 -14.614 1.00 13.52 397 PHE A CA 1
ATOM 2837 C C . PHE A 1 397 ? 4.356 -7.505 -14.687 1.00 14.09 397 PHE A C 1
ATOM 2838 O O . PHE A 1 397 ? 3.406 -8.292 -14.659 1.00 14.83 397 PHE A O 1
ATOM 2846 N N . ASN A 1 398 ? 5.578 -7.950 -14.928 1.00 13.41 398 ASN A N 1
ATOM 2847 C CA . ASN A 1 398 ? 6.015 -9.335 -14.998 1.00 13.73 398 ASN A CA 1
ATOM 2848 C C . ASN A 1 398 ? 5.537 -10.002 -16.278 1.00 13.54 398 ASN A C 1
ATOM 2849 O O . ASN A 1 398 ? 5.697 -11.202 -16.446 1.00 15.68 398 ASN A O 1
ATOM 2854 N N . GLY A 1 399 ? 4.998 -9.280 -17.239 1.00 13.30 399 GLY A N 1
ATOM 2855 C CA . GLY A 1 399 ? 4.469 -9.710 -18.490 1.00 15.84 399 GLY A CA 1
ATOM 2856 C C . GLY A 1 399 ? 3.037 -10.217 -18.447 1.00 15.12 399 GLY A C 1
ATOM 2857 O O . GLY A 1 399 ? 2.585 -10.760 -19.453 1.00 16.82 399 GLY A O 1
ATOM 2858 N N . PHE A 1 400 ? 2.358 -10.097 -17.301 1.00 14.99 400 PHE A N 1
ATOM 2859 C CA . PHE A 1 400 ? 1.004 -10.666 -17.213 1.00 15.13 400 PHE A CA 1
ATOM 2860 C C . PHE A 1 400 ? -0.006 -9.728 -17.847 1.00 16.48 400 PHE A C 1
ATOM 2861 O O . PHE A 1 400 ? -0.143 -8.572 -17.476 1.00 16.94 400 PHE A O 1
ATOM 2869 N N . GLN A 1 401 ? -0.673 -10.259 -18.872 1.00 17.27 401 GLN A N 1
ATOM 2870 C CA . GLN A 1 401 ? -1.569 -9.426 -19.676 1.00 17.42 401 GLN A CA 1
ATOM 2871 C C . GLN A 1 401 ? -2.907 -9.050 -19.046 1.00 18.44 401 GLN A C 1
ATOM 2872 O O . GLN A 1 401 ? -3.430 -9.712 -18.160 1.00 19.33 401 GLN A O 1
ATOM 2878 N N . ARG A 1 402 ? -3.503 -7.998 -19.631 1.00 18.95 402 ARG A N 1
ATOM 2879 C CA . ARG A 1 402 ? -4.816 -7.563 -19.132 1.00 20.15 402 ARG A CA 1
ATOM 2880 C C . ARG A 1 402 ? -5.927 -8.474 -19.616 1.00 18.79 402 ARG A C 1
ATOM 2881 O O . ARG A 1 402 ? -5.979 -8.805 -20.790 1.00 19.53 402 ARG A O 1
ATOM 2889 N N . PRO A 1 403 ? -6.869 -8.820 -18.745 1.00 18.40 403 PRO A N 1
ATOM 2890 C CA . PRO A 1 403 ? -7.998 -9.640 -19.131 1.00 18.04 403 PRO A CA 1
ATOM 2891 C C . PRO A 1 403 ? -8.815 -8.986 -20.226 1.00 17.24 403 PRO A C 1
ATOM 2892 O O . PRO A 1 403 ? -9.035 -7.770 -20.179 1.00 16.96 403 PRO A O 1
ATOM 2896 N N . ASN A 1 404 ? -9.273 -9.813 -21.174 1.00 17.10 404 ASN A N 1
ATOM 2897 C CA . ASN A 1 404 ? -10.157 -9.312 -22.207 1.00 17.17 404 ASN A CA 1
ATOM 2898 C C . ASN A 1 404 ? -11.497 -8.931 -21.557 1.00 15.88 404 ASN A C 1
ATOM 2899 O O . ASN A 1 404 ? -11.885 -9.505 -20.546 1.00 14.78 404 ASN A O 1
ATOM 2904 N N . ILE A 1 405 ? -12.138 -7.915 -22.123 1.00 15.50 405 ILE A N 1
ATOM 2905 C CA . ILE A 1 405 ? -13.453 -7.478 -21.641 1.00 14.73 405 ILE A CA 1
ATOM 2906 C C . ILE A 1 405 ? -14.519 -7.771 -22.694 1.00 15.36 405 ILE A C 1
ATOM 2907 O O . ILE A 1 405 ? -14.406 -7.354 -23.859 1.00 16.58 405 ILE A O 1
ATOM 2912 N N . TYR A 1 406 ? -15.545 -8.507 -22.312 1.00 15.21 406 TYR A N 1
ATOM 2913 C CA . TYR A 1 406 ? -16.644 -8.847 -23.233 1.00 16.56 406 TYR A CA 1
ATOM 2914 C C . TYR A 1 406 ? -17.870 -8.041 -22.829 1.00 16.08 406 TYR A C 1
ATOM 2915 O O . TYR A 1 406 ? -18.303 -8.174 -21.690 1.00 16.47 406 TYR A O 1
ATOM 2924 N N . TYR A 1 407 ? -18.408 -7.237 -23.735 1.00 16.10 407 TYR A N 1
ATOM 2925 C CA . TYR A 1 407 ? -19.557 -6.388 -23.426 1.00 16.94 407 TYR A CA 1
ATOM 2926 C C . TYR A 1 407 ? -20.891 -7.040 -23.768 1.00 18.03 407 TYR A C 1
ATOM 2927 O O . TYR A 1 407 ? -21.011 -7.746 -24.760 1.00 18.20 407 TYR A O 1
ATOM 2936 N N . VAL A 1 408 ? -21.851 -6.851 -22.872 1.00 18.21 408 VAL A N 1
ATOM 2937 C CA . VAL A 1 408 ? -23.205 -7.386 -23.049 1.00 17.97 408 VAL A CA 1
ATOM 2938 C C . VAL A 1 408 ? -24.220 -6.287 -22.764 1.00 17.87 408 VAL A C 1
ATOM 2939 O O . VAL A 1 408 ? -23.948 -5.281 -22.091 1.00 16.57 408 VAL A O 1
ATOM 2943 N N . MET A 1 409 ? -25.438 -6.430 -23.327 1.00 16.79 409 MET A N 1
ATOM 2944 C CA . MET A 1 409 ? -26.498 -5.470 -23.046 1.00 18.30 409 MET A CA 1
ATOM 2945 C C . MET A 1 409 ? -27.861 -6.098 -23.281 1.00 19.89 409 MET A C 1
ATOM 2946 O O . MET A 1 409 ? -28.007 -6.795 -24.287 1.00 18.90 409 MET A O 1
ATOM 2951 N N . SER A 1 410 ? -28.818 -5.892 -22.366 1.00 20.69 410 SER A N 1
ATOM 2952 C CA . SER A 1 410 ? -30.146 -6.471 -22.650 1.00 21.77 410 SER A CA 1
ATOM 2953 C C . SER A 1 410 ? -30.768 -5.796 -23.869 1.00 22.39 410 SER A C 1
ATOM 2954 O O . SER A 1 410 ? -30.537 -4.656 -24.266 1.00 21.86 410 SER A O 1
ATOM 2957 N N . ARG A 1 411 ? -31.724 -6.535 -24.467 1.00 23.61 411 ARG A N 1
ATOM 2958 C CA . ARG A 1 411 ? -32.496 -5.991 -25.591 1.00 25.71 411 ARG A CA 1
ATOM 2959 C C . ARG A 1 411 ? -33.225 -4.719 -25.219 1.00 25.32 411 ARG A C 1
ATOM 2960 O O . ARG A 1 411 ? -33.024 -3.693 -25.874 1.00 26.50 411 ARG A O 1
ATOM 2968 N N . PRO A 1 412 ? -34.016 -4.687 -24.156 1.00 26.74 412 PRO A N 1
ATOM 2969 C CA . PRO A 1 412 ? -34.691 -3.470 -23.722 1.00 27.50 412 PRO A CA 1
ATOM 2970 C C . PRO A 1 412 ? -33.744 -2.307 -23.498 1.00 27.93 412 PRO A C 1
ATOM 2971 O O . PRO A 1 412 ? -34.076 -1.169 -23.874 1.00 28.57 412 PRO A O 1
ATOM 2975 N N . MET A 1 413 ? -32.574 -2.523 -22.887 1.00 27.37 413 MET A N 1
ATOM 2976 C CA . MET A 1 413 ? -31.613 -1.439 -22.684 1.00 27.76 413 MET A CA 1
ATOM 2977 C C . MET A 1 413 ? -30.994 -0.993 -23.999 1.00 29.10 413 MET A C 1
ATOM 2978 O O . MET A 1 413 ? -30.816 0.202 -24.248 1.00 29.81 413 MET A O 1
ATOM 2983 N N . TRP A 1 414 ? -30.739 -1.946 -24.905 1.00 29.66 414 TRP A N 1
ATOM 2984 C CA . TRP A 1 414 ? -30.173 -1.565 -26.198 1.00 31.67 414 TRP A CA 1
ATOM 2985 C C . TRP A 1 414 ? -31.124 -0.597 -26.891 1.00 33.62 414 TRP A C 1
ATOM 2986 O O . TRP A 1 414 ? -30.701 0.493 -27.263 1.00 33.24 414 TRP A O 1
ATOM 2997 N N . GLN A 1 415 ? -32.405 -0.930 -26.949 1.00 35.85 415 GLN A N 1
ATOM 2998 C CA . GLN A 1 415 ? -33.414 -0.064 -27.542 1.00 37.96 415 GLN A CA 1
ATOM 2999 C C . GLN A 1 415 ? -33.462 1.304 -26.867 1.00 37.57 415 GLN A C 1
ATOM 3000 O O . GLN A 1 415 ? -33.442 2.335 -27.544 1.00 38.45 415 GLN A O 1
ATOM 3006 N N . LEU A 1 416 ? -33.507 1.319 -25.535 1.00 37.48 416 LEU A N 1
ATOM 3007 C CA . LEU A 1 416 ? -33.536 2.573 -24.791 1.00 37.21 416 LEU A CA 1
ATOM 3008 C C . LEU A 1 416 ? -32.349 3.454 -25.143 1.00 38.07 416 LEU A C 1
ATOM 3009 O O . LEU A 1 416 ? -32.561 4.636 -25.441 1.00 37.53 416 LEU A O 1
ATOM 3014 N N . MET A 1 417 ? -31.122 2.928 -25.150 1.00 38.09 417 MET A N 1
ATOM 3015 C CA . MET A 1 417 ? -29.961 3.748 -25.465 1.00 38.79 417 MET A CA 1
ATOM 3016 C C . MET A 1 417 ? -30.126 4.455 -26.805 1.00 40.09 417 MET A C 1
ATOM 3017 O O . MET A 1 417 ? -29.809 5.643 -26.865 1.00 40.71 417 MET A O 1
ATOM 3022 N N . LYS A 1 418 ? -30.554 3.752 -27.850 1.00 41.48 418 LYS A N 1
ATOM 3023 C CA . LYS A 1 418 ? -30.733 4.383 -29.155 1.00 42.95 418 LYS A CA 1
ATOM 3024 C C . LYS A 1 418 ? -31.781 5.493 -29.081 1.00 43.54 418 LYS A C 1
ATOM 3025 O O . LYS A 1 418 ? -31.642 6.522 -29.767 1.00 44.63 418 LYS A O 1
#

Secondary structure (DSSP, 8-state):
-EEEETTEEEEEE-SS--HHHHHHHHH-----EEEEEHHHHHHHHHHHHHH-TTEEEEEEGGG---HHHHHHHHHHT-EEEE-SHHHHHHHHHTT--GGGEEE--SS--HHHHHHHHHTT--EEEE-SHHHHHHHHHH-TT-EEEEEB-----B-HHHHHHHHHHHHHTT-EEEEEE----SS---THHHHHHHHHHHHHHHHHHHHT----EEE-------SSSSSS-HHHHHHHHHHHHHHHS-GGGT-EEEE--SHHHHGGGEEEEEEEEEEEEE---EEEEEES--TTTTTHHHHHS------EESSPP-TT--EEEEEEE-SSS-TT-EEEEEEEEE---TT-EEEE-S--SSSGGG---GGGPPPPEEEEEEEHHHHHHH-

B-factor: mean 22.89, std 9.91, range [9.67, 78.19]